Protein AF-A0A1F5PX89-F1 (afdb_monomer_lite)

Radius of gyration: 24.29 Å; chains: 1; bounding box: 59×67×64 Å

pLDDT: mean 77.95, std 12.96, range [28.14, 94.19]

Organism: NCBI:txid1817841

Foldseek 3Di:
DVVVVVVVVVVVVVLVVVLVLLVLLLVLVVQVVVLLVPFFFAAAPDPCLVVLCVSLVVSLVSLCVVQVVLVVVVVVLVVLVVVLVVLVVVCVVVDPVVSCVVCVVVNVVSVVVNVVSCVDLSNLSSQLSVLLSVLQSVLSVLSNVLNNQCVVQVPDPQSNLVSDDPVCSVLCHPFPWDWDGGSRAIETEHEQVSVCVRPVFQFQKAADQPHRYIYGHNPPVVRVLRVQLNSLVSSCNSRDDPLPDPQALVVLLVLLVVLVVCVVVVHDPVVSVVSLVVSLVSLLCNQQSLLSLVLSVVRSDDDDDDGCPGSLNSLVSSLVSLVVCAPVDPSNNVSSVVSNVSSPPVVLVVLLVVLQVLCVVQPVVCNSSLSSSSVSAGSSRVVSSVVSSVVVSVVSVVVD

Sequence (400 aa):
MIEKLSRRDNRTETREFLFERLEAKIAILRKLWSVAQVLSAPEAGESSELTEKLFLAKIFSEARDKFPLAEREFGEYEQIKKSLASLQKKMDKIGFEKGNDKYGEQFDALIARREDLLEDDDFRFLLSIREGITTLLKKRDEIRTVLANIEENDKDPKSLWPVLPEPYREQLKGKPIELLPNRFSISIVLEGKEYEELFHDSSLGRHIHDSVWSFVKKDASPIEQTRAHEDFHSFAEGFSIGSANLFSPEKIREAIQSIITIKSQGAPLAIVNIFLTRLKHRIIGFKDYGYDEFLAELASLPYRKIPADTFATNVHEAQQILEEFKGKDPDIDPIIDEGLKYLDVEEFRNRIQNIYKRVEVFGPKRIPDLIFAFSLIPPSRLRHIERLVERWAEQDKKVE

Structure (mmCIF, N/CA/C/O backbone):
data_AF-A0A1F5PX89-F1
#
_entry.id   AF-A0A1F5PX89-F1
#
loop_
_atom_site.group_PDB
_atom_site.id
_atom_site.type_symbol
_atom_site.label_atom_id
_atom_site.label_alt_id
_atom_site.label_comp_id
_atom_site.label_asym_id
_atom_site.label_entity_id
_atom_site.label_seq_id
_atom_site.pdbx_PDB_ins_code
_atom_site.Cartn_x
_atom_site.Cartn_y
_atom_site.Cartn_z
_atom_site.occupancy
_atom_site.B_iso_or_equiv
_atom_site.auth_seq_id
_atom_site.auth_comp_id
_atom_site.auth_asym_id
_atom_site.auth_atom_id
_atom_site.pdbx_PDB_model_num
ATOM 1 N N . MET A 1 1 ? 11.836 -37.772 -24.036 1.00 38.94 1 MET A N 1
ATOM 2 C CA . MET A 1 1 ? 10.509 -37.867 -23.373 1.00 38.94 1 MET A CA 1
ATOM 3 C C . MET A 1 1 ? 10.640 -37.836 -21.848 1.00 38.94 1 MET A C 1
ATOM 5 O O . MET A 1 1 ? 9.894 -37.101 -21.219 1.00 38.94 1 MET A O 1
ATOM 9 N N . ILE A 1 2 ? 11.648 -38.508 -21.276 1.00 32.78 2 ILE A N 1
ATOM 10 C CA . ILE A 1 2 ? 11.965 -38.513 -19.833 1.00 32.78 2 ILE A CA 1
ATOM 11 C C . ILE A 1 2 ? 12.403 -37.122 -19.304 1.00 32.78 2 ILE A C 1
ATOM 13 O O . ILE A 1 2 ? 11.894 -36.676 -18.284 1.00 32.78 2 ILE A O 1
ATOM 17 N N . GLU A 1 3 ? 13.193 -36.341 -20.054 1.00 28.14 3 GLU A N 1
ATOM 18 C CA . GLU A 1 3 ? 13.541 -34.946 -19.678 1.00 28.14 3 GLU A CA 1
ATOM 19 C C . GLU A 1 3 ? 12.360 -33.955 -19.689 1.00 28.14 3 GLU A C 1
ATOM 21 O O . GLU A 1 3 ? 12.395 -32.924 -19.018 1.00 28.14 3 GLU A O 1
ATOM 26 N N . LYS A 1 4 ? 11.297 -34.233 -20.458 1.00 30.20 4 LYS A N 1
ATOM 27 C CA . LYS A 1 4 ? 10.083 -33.392 -20.468 1.00 30.20 4 LYS A CA 1
ATOM 28 C C . LYS A 1 4 ? 9.159 -33.702 -19.286 1.00 30.20 4 LYS A C 1
ATOM 30 O O . LYS A 1 4 ? 8.383 -32.825 -18.915 1.00 30.20 4 LYS A O 1
ATOM 35 N N . LEU A 1 5 ? 9.249 -34.907 -18.719 1.00 29.56 5 LEU A N 1
ATOM 36 C CA . LEU A 1 5 ? 8.524 -35.303 -17.511 1.00 29.56 5 LEU A CA 1
ATOM 37 C C . LEU A 1 5 ? 9.224 -34.752 -16.260 1.00 29.56 5 LEU A C 1
ATOM 39 O O . LEU A 1 5 ? 8.580 -34.033 -15.509 1.00 29.56 5 LEU A O 1
ATOM 43 N N . SER A 1 6 ? 10.553 -34.878 -16.138 1.00 31.09 6 SER A N 1
ATOM 44 C CA . SER A 1 6 ? 11.281 -34.337 -14.969 1.00 31.09 6 SER A CA 1
ATOM 45 C C . SER A 1 6 ? 11.219 -32.802 -14.858 1.00 31.09 6 SER A C 1
ATOM 47 O O . SER A 1 6 ? 11.165 -32.248 -13.765 1.00 31.09 6 SER A O 1
ATOM 49 N N . ARG A 1 7 ? 11.162 -32.080 -15.991 1.00 35.44 7 ARG A N 1
ATOM 50 C CA . ARG A 1 7 ? 10.936 -30.619 -16.002 1.00 35.44 7 ARG A CA 1
ATOM 51 C C . ARG A 1 7 ? 9.488 -30.226 -15.706 1.00 35.44 7 ARG A C 1
ATOM 53 O O . ARG A 1 7 ? 9.253 -29.077 -15.336 1.00 35.44 7 ARG A O 1
ATOM 60 N N . ARG A 1 8 ? 8.517 -31.117 -15.933 1.00 37.06 8 ARG A N 1
ATOM 61 C CA . ARG A 1 8 ? 7.114 -30.894 -15.556 1.00 37.06 8 ARG A CA 1
ATOM 62 C C . ARG A 1 8 ? 6.936 -31.115 -14.062 1.00 37.06 8 ARG A C 1
ATOM 64 O O . ARG A 1 8 ? 6.354 -30.239 -13.438 1.00 37.06 8 ARG A O 1
ATOM 71 N N . ASP A 1 9 ? 7.517 -32.176 -13.513 1.00 44.47 9 ASP A N 1
ATOM 72 C CA . ASP A 1 9 ? 7.444 -32.490 -12.083 1.00 44.47 9 ASP A CA 1
ATOM 73 C C . ASP A 1 9 ? 8.134 -31.402 -11.249 1.00 44.47 9 ASP A C 1
ATOM 75 O O . ASP A 1 9 ? 7.469 -30.780 -10.428 1.00 44.47 9 ASP A O 1
ATOM 79 N N . ASN A 1 10 ? 9.355 -30.977 -11.608 1.00 45.38 10 ASN A N 1
ATOM 80 C CA . ASN A 1 10 ? 10.012 -29.843 -10.935 1.00 45.38 10 ASN A CA 1
ATOM 81 C C . ASN A 1 10 ? 9.214 -28.529 -11.033 1.00 45.38 10 ASN A C 1
ATOM 83 O O . ASN A 1 10 ? 9.237 -27.720 -10.110 1.00 45.38 10 ASN A O 1
ATOM 87 N N . ARG A 1 11 ? 8.512 -28.263 -12.147 1.00 51.75 11 ARG A N 1
ATOM 88 C CA . ARG A 1 11 ? 7.699 -27.038 -12.307 1.00 51.75 11 ARG A CA 1
ATOM 89 C C . ARG A 1 11 ? 6.386 -27.102 -11.534 1.00 51.75 11 ARG A C 1
ATOM 91 O O . ARG A 1 11 ? 5.897 -26.049 -11.130 1.00 51.75 11 ARG A O 1
ATOM 98 N N . THR A 1 12 ? 5.803 -28.286 -11.386 1.00 57.88 12 THR A N 1
ATOM 99 C CA . THR A 1 12 ? 4.599 -28.508 -10.582 1.00 57.88 12 THR A CA 1
ATOM 100 C C . THR A 1 12 ? 4.949 -28.419 -9.102 1.00 57.88 12 THR A C 1
ATOM 102 O O . THR A 1 12 ? 4.339 -27.607 -8.419 1.00 57.88 12 THR A O 1
ATOM 105 N N . GLU A 1 13 ? 6.013 -29.088 -8.655 1.00 49.66 13 GLU A N 1
ATOM 106 C CA . GLU A 1 13 ? 6.532 -29.000 -7.281 1.00 49.66 13 GLU A CA 1
ATOM 107 C C . GLU A 1 13 ? 6.919 -27.561 -6.908 1.00 49.66 13 GLU A C 1
ATOM 109 O O . GLU A 1 13 ? 6.524 -27.061 -5.859 1.00 49.66 13 GLU A O 1
ATOM 114 N N . THR A 1 14 ? 7.590 -26.826 -7.807 1.00 66.31 14 THR A N 1
ATOM 115 C CA . THR A 1 14 ? 7.907 -25.401 -7.579 1.00 66.31 14 THR A CA 1
ATOM 116 C C . THR A 1 14 ? 6.638 -24.547 -7.469 1.00 66.31 14 THR A C 1
ATOM 118 O O . THR A 1 14 ? 6.592 -23.599 -6.693 1.00 66.31 14 THR A O 1
ATOM 121 N N . ARG A 1 15 ? 5.582 -24.849 -8.238 1.00 69.19 15 ARG A N 1
ATOM 122 C CA . ARG A 1 15 ? 4.315 -24.098 -8.176 1.00 69.19 15 ARG A CA 1
ATOM 123 C C . ARG A 1 15 ? 3.508 -24.422 -6.928 1.00 69.19 15 ARG A C 1
ATOM 125 O O . ARG A 1 15 ? 2.944 -23.504 -6.345 1.00 69.19 15 ARG A O 1
ATOM 132 N N . GLU A 1 16 ? 3.433 -25.690 -6.544 1.00 74.25 16 GLU A N 1
ATOM 133 C CA . GLU A 1 16 ? 2.753 -26.117 -5.321 1.00 74.25 16 GLU A CA 1
ATOM 134 C C . GLU A 1 16 ? 3.432 -25.517 -4.098 1.00 74.25 16 GLU A C 1
ATOM 136 O O . GLU A 1 16 ? 2.747 -24.903 -3.285 1.00 74.25 16 GLU A O 1
ATOM 141 N N . PHE A 1 17 ? 4.765 -25.542 -4.055 1.00 77.38 17 PHE A N 1
ATOM 142 C CA . PHE A 1 17 ? 5.542 -24.869 -3.021 1.00 77.38 17 PHE A CA 1
ATOM 143 C C . PHE A 1 17 ? 5.244 -23.362 -2.948 1.00 77.38 17 PHE A C 1
ATOM 145 O O . PHE A 1 17 ? 5.020 -22.828 -1.865 1.00 77.38 17 PHE A O 1
ATOM 152 N N . LEU A 1 18 ? 5.177 -22.664 -4.090 1.00 76.81 18 LEU A N 1
ATOM 153 C CA . LEU A 1 18 ? 4.832 -21.234 -4.122 1.00 76.81 18 LEU A CA 1
ATOM 154 C C . LEU A 1 18 ? 3.409 -20.956 -3.610 1.00 76.81 18 LEU A C 1
ATOM 156 O O . LEU A 1 18 ? 3.195 -19.962 -2.916 1.00 76.81 18 LEU A O 1
ATOM 160 N N . PHE A 1 19 ? 2.435 -21.815 -3.925 1.00 83.12 19 PHE A N 1
ATOM 161 C CA . PHE A 1 19 ? 1.073 -21.666 -3.406 1.00 83.12 19 PHE A CA 1
ATOM 162 C C . PHE A 1 19 ? 0.985 -21.985 -1.913 1.00 83.12 19 PHE A C 1
ATOM 164 O O . PHE A 1 19 ? 0.342 -21.235 -1.191 1.00 83.12 19 PHE A O 1
ATOM 171 N N . GLU A 1 20 ? 1.675 -23.015 -1.425 1.00 85.31 20 GLU A N 1
ATOM 172 C CA . GLU A 1 20 ? 1.747 -23.320 0.011 1.00 85.31 20 GLU A CA 1
ATOM 173 C C . GLU A 1 20 ? 2.377 -22.170 0.803 1.00 85.31 20 GLU A C 1
ATOM 175 O O . GLU A 1 20 ? 1.885 -21.794 1.871 1.00 85.31 20 GLU A O 1
ATOM 180 N N . ARG A 1 21 ? 3.434 -21.557 0.256 1.00 84.62 21 ARG A N 1
ATOM 181 C CA . ARG A 1 21 ? 4.064 -20.356 0.821 1.00 84.62 21 ARG A CA 1
ATOM 182 C C . ARG A 1 21 ? 3.088 -19.187 0.875 1.00 84.62 21 ARG A C 1
ATOM 184 O O . ARG A 1 21 ? 2.948 -18.557 1.921 1.00 84.62 21 ARG A O 1
ATOM 191 N N . LEU A 1 22 ? 2.362 -18.930 -0.210 1.00 84.38 22 LEU A N 1
ATOM 192 C CA . LEU A 1 22 ? 1.334 -17.892 -0.255 1.00 84.38 22 LEU A CA 1
ATOM 193 C C . LEU A 1 22 ? 0.203 -18.151 0.757 1.00 84.38 22 LEU A C 1
ATOM 195 O O . LEU A 1 22 ? -0.194 -17.244 1.483 1.00 84.38 22 LEU A O 1
ATOM 199 N N . GLU A 1 23 ? -0.281 -19.388 0.864 1.00 87.31 23 GLU A N 1
ATOM 200 C CA . GLU A 1 23 ? -1.299 -19.789 1.843 1.00 87.31 23 GLU A CA 1
ATOM 201 C C . GLU A 1 23 ? -0.796 -19.619 3.286 1.00 87.31 23 GLU A C 1
ATOM 203 O O . GLU A 1 23 ? -1.550 -19.197 4.169 1.00 87.31 23 GLU A O 1
ATOM 208 N N . ALA A 1 24 ? 0.493 -19.867 3.537 1.00 87.50 24 ALA A N 1
ATOM 209 C CA . ALA A 1 24 ? 1.119 -19.589 4.824 1.00 87.50 24 ALA A CA 1
ATOM 210 C C . ALA A 1 24 ? 1.123 -18.087 5.160 1.00 87.50 24 ALA A C 1
ATOM 212 O O . ALA A 1 24 ? 0.793 -17.743 6.301 1.00 87.50 24 ALA A O 1
ATOM 213 N N . LYS A 1 25 ? 1.429 -17.215 4.186 1.00 88.12 25 LYS A N 1
ATOM 214 C CA . LYS A 1 25 ? 1.358 -15.746 4.329 1.00 88.12 25 LYS A CA 1
ATOM 215 C C . LYS A 1 25 ? -0.071 -15.280 4.604 1.00 88.12 25 LYS A C 1
ATOM 217 O O . LYS A 1 25 ? -0.301 -14.558 5.574 1.00 88.12 25 LYS A O 1
ATOM 222 N N . ILE A 1 26 ? -1.043 -15.775 3.834 1.00 86.00 26 ILE A N 1
ATOM 223 C CA . ILE A 1 26 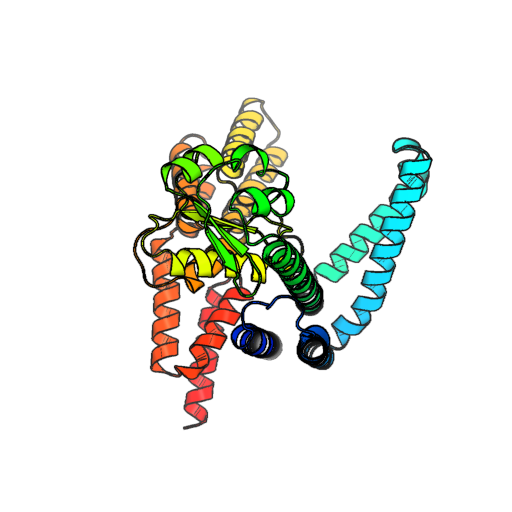? -2.477 -15.503 4.031 1.00 86.00 26 ILE A CA 1
ATOM 224 C C . ILE A 1 26 ? -2.922 -15.897 5.441 1.00 86.00 26 ILE A C 1
ATOM 226 O O . ILE A 1 26 ? -3.611 -15.130 6.108 1.00 86.00 26 ILE A O 1
ATOM 230 N N . ALA A 1 27 ? -2.502 -17.061 5.943 1.00 87.25 27 ALA A N 1
ATOM 231 C CA . ALA A 1 27 ? -2.865 -17.503 7.288 1.00 87.25 27 ALA A CA 1
ATOM 232 C C . ALA A 1 27 ? -2.313 -16.585 8.396 1.00 87.25 27 ALA A C 1
ATOM 234 O O . ALA A 1 27 ? -2.971 -16.410 9.423 1.00 87.25 27 ALA A O 1
ATOM 235 N N . ILE A 1 28 ? -1.123 -16.005 8.208 1.00 88.44 28 ILE A N 1
ATOM 236 C CA . ILE A 1 28 ? -0.542 -15.028 9.144 1.00 88.44 28 ILE A CA 1
ATOM 237 C C . ILE A 1 28 ? -1.309 -13.709 9.076 1.00 88.44 28 ILE A C 1
ATOM 239 O O . ILE A 1 28 ? -1.707 -13.198 10.122 1.00 88.44 28 ILE A O 1
ATOM 243 N N . LEU A 1 29 ? -1.587 -13.203 7.871 1.00 82.94 29 LEU A N 1
ATOM 244 C CA . LEU A 1 29 ? -2.387 -11.989 7.689 1.00 82.94 29 LEU A CA 1
ATOM 245 C C . LEU A 1 29 ? -3.796 -12.143 8.262 1.00 82.94 29 LEU A C 1
ATOM 247 O O . LEU A 1 29 ? -4.271 -11.245 8.946 1.00 82.94 29 LEU A O 1
ATOM 251 N N . ARG A 1 30 ? -4.429 -13.309 8.095 1.00 82.56 30 ARG A N 1
ATOM 252 C CA . ARG A 1 30 ? -5.728 -13.611 8.709 1.00 82.56 30 ARG A CA 1
ATOM 253 C C . ARG A 1 30 ? -5.686 -13.487 10.219 1.00 82.56 30 ARG A C 1
ATOM 255 O O . ARG A 1 30 ? -6.596 -12.902 10.802 1.00 82.56 30 ARG A O 1
ATOM 262 N N . LYS A 1 31 ? -4.650 -14.031 10.858 1.00 84.75 31 LYS A N 1
ATOM 263 C CA . LYS A 1 31 ? -4.474 -13.899 12.306 1.00 84.75 31 LYS A CA 1
ATOM 264 C C . LYS A 1 31 ? -4.288 -12.435 12.679 1.00 84.75 31 LYS A C 1
ATOM 266 O O . LYS A 1 31 ? -5.054 -11.946 13.498 1.00 84.75 31 LYS A O 1
ATOM 271 N N . LEU A 1 32 ? -3.358 -11.738 12.027 1.00 82.94 32 LEU A N 1
ATOM 272 C CA . LEU A 1 32 ? -3.083 -10.317 12.256 1.00 82.94 32 LEU A CA 1
ATOM 273 C C . LEU A 1 32 ? -4.332 -9.445 12.129 1.00 82.94 32 LEU A C 1
ATOM 275 O O . LEU A 1 32 ? -4.611 -8.625 12.996 1.00 82.94 32 LEU A O 1
ATOM 279 N N . TRP A 1 33 ? -5.120 -9.674 11.089 1.00 77.31 33 TRP A N 1
ATOM 280 C CA . TRP A 1 33 ? -6.369 -8.969 10.863 1.00 77.31 33 TRP A CA 1
ATOM 281 C C . TRP A 1 33 ? -7.441 -9.323 11.889 1.00 77.31 33 TRP A C 1
ATOM 283 O O . TRP A 1 33 ? -8.093 -8.432 12.413 1.00 77.31 33 TRP A O 1
ATOM 293 N N . SER A 1 34 ? -7.597 -10.604 12.235 1.00 78.12 34 SER A N 1
ATOM 294 C CA . SER A 1 34 ? -8.550 -11.027 13.274 1.00 78.12 34 SER A CA 1
ATOM 295 C C . SER A 1 34 ? -8.232 -10.364 14.614 1.00 78.12 34 SER A C 1
ATOM 297 O O . SER A 1 34 ? -9.139 -9.983 15.346 1.00 78.12 34 SER A O 1
ATOM 299 N N . VAL A 1 35 ? -6.940 -10.193 14.910 1.00 78.25 35 VAL A N 1
ATOM 300 C CA . VAL A 1 35 ? -6.461 -9.429 16.061 1.00 78.25 35 VAL A CA 1
ATOM 301 C C . VAL A 1 35 ? -6.827 -7.957 15.929 1.00 78.25 35 VAL A C 1
ATOM 303 O O . VAL A 1 35 ? -7.439 -7.410 16.835 1.00 78.25 35 VAL A O 1
ATOM 306 N N . ALA A 1 36 ? -6.502 -7.331 14.799 1.00 75.62 36 ALA A N 1
ATOM 307 C CA . ALA A 1 36 ? -6.788 -5.922 14.556 1.00 75.62 36 ALA A CA 1
ATOM 308 C C . ALA A 1 36 ? -8.293 -5.595 14.616 1.00 75.62 36 ALA A C 1
ATOM 310 O O . ALA A 1 36 ? -8.672 -4.553 15.139 1.00 75.62 36 ALA A O 1
ATOM 311 N N . GLN A 1 37 ? -9.162 -6.482 14.123 1.00 71.38 37 GLN A N 1
ATOM 312 C CA . GLN A 1 37 ? -10.611 -6.268 14.082 1.00 71.38 37 GLN A CA 1
ATOM 313 C C . GLN A 1 37 ? -11.273 -6.243 15.459 1.00 71.38 37 GLN A C 1
ATOM 315 O O . GLN A 1 37 ? -12.267 -5.536 15.629 1.00 71.38 37 GLN A O 1
ATOM 320 N N . VAL A 1 38 ? -10.754 -7.014 16.420 1.00 75.56 38 VAL A N 1
ATOM 321 C CA . VAL A 1 38 ? -11.287 -7.030 17.791 1.00 75.56 38 VAL A CA 1
ATOM 322 C C . VAL A 1 38 ? -10.750 -5.882 18.643 1.00 75.56 38 VAL A C 1
ATOM 324 O O . VAL A 1 38 ? -11.235 -5.686 19.754 1.00 75.56 38 VAL A O 1
ATOM 327 N N . LEU A 1 39 ? -9.776 -5.114 18.140 1.00 74.94 39 LEU A N 1
ATOM 328 C CA . LEU A 1 39 ? -9.326 -3.904 18.813 1.00 74.94 39 LEU A CA 1
ATOM 329 C C . LEU A 1 39 ? -10.401 -2.822 18.685 1.00 74.94 39 LEU A C 1
ATOM 331 O O . LEU A 1 39 ? -10.831 -2.461 17.584 1.00 74.94 39 LEU A O 1
ATOM 335 N N . SER A 1 40 ? -10.810 -2.285 19.829 1.00 76.94 40 SER A N 1
ATOM 336 C CA . SER A 1 40 ? -11.514 -1.014 19.909 1.00 76.94 40 SER A CA 1
ATOM 337 C C . SER A 1 40 ? -10.558 0.148 19.612 1.00 76.94 40 SER A C 1
ATOM 339 O O . SER A 1 40 ? -9.322 0.005 19.600 1.00 76.94 40 SER A O 1
ATOM 341 N N . ALA A 1 41 ? -11.148 1.320 19.362 1.00 77.94 41 ALA A N 1
ATOM 342 C CA . ALA A 1 41 ? -10.408 2.570 19.450 1.00 77.94 41 ALA A CA 1
ATOM 343 C C . ALA A 1 41 ? -9.722 2.647 20.831 1.00 77.94 41 ALA A C 1
ATOM 345 O O . ALA A 1 41 ? -10.333 2.227 21.817 1.00 77.94 41 ALA A O 1
ATOM 346 N N . PRO A 1 42 ? -8.459 3.099 20.914 1.00 79.69 42 PRO A N 1
ATOM 347 C CA . PRO A 1 42 ? -7.800 3.283 22.201 1.00 79.69 42 PRO A CA 1
ATOM 348 C C . PRO A 1 42 ? -8.591 4.245 23.095 1.00 79.69 42 PRO A C 1
ATOM 350 O O . PRO A 1 42 ? -9.122 5.236 22.603 1.00 79.69 42 PRO A O 1
ATOM 353 N N . GLU A 1 43 ? -8.635 3.971 24.396 1.00 76.50 43 GLU A N 1
ATOM 354 C CA . GLU A 1 43 ? -9.180 4.883 25.407 1.00 76.50 43 GLU A CA 1
ATOM 355 C C . GLU A 1 43 ? -8.038 5.654 26.090 1.00 76.50 43 GLU A C 1
ATOM 357 O O . GLU A 1 43 ? -6.882 5.207 26.099 1.00 76.50 43 GLU A O 1
ATOM 362 N N . ALA A 1 44 ? -8.333 6.829 26.649 1.00 70.00 44 ALA A N 1
ATOM 363 C CA . ALA A 1 44 ? -7.339 7.604 27.380 1.00 70.00 44 ALA A CA 1
ATOM 364 C C . ALA A 1 44 ? -6.873 6.842 28.635 1.00 70.00 44 ALA A C 1
ATOM 366 O O . ALA A 1 44 ? -7.669 6.333 29.417 1.00 70.00 44 ALA A O 1
ATOM 367 N N . GLY A 1 45 ? -5.555 6.751 28.838 1.00 58.06 45 GLY A N 1
ATOM 368 C CA . GLY A 1 45 ? -4.974 6.201 30.069 1.00 58.06 45 GLY A CA 1
ATOM 369 C C . GLY A 1 45 ? -5.089 4.680 30.287 1.00 58.06 45 GLY A C 1
ATOM 370 O O . GLY A 1 45 ? -4.584 4.197 31.302 1.00 58.06 45 GLY A O 1
ATOM 371 N N . GLU A 1 46 ? -5.683 3.898 29.376 1.00 59.75 46 GLU A N 1
ATOM 372 C CA . GLU A 1 46 ? -5.751 2.432 29.513 1.00 59.75 46 GLU A CA 1
ATOM 373 C C . GLU A 1 46 ? -4.418 1.722 29.191 1.00 59.75 46 GLU A C 1
ATOM 375 O O . GLU A 1 46 ? -3.812 1.918 28.135 1.00 59.75 46 GLU A O 1
ATOM 380 N N . SER A 1 47 ? -4.003 0.792 30.066 1.00 52.72 47 SER A N 1
ATOM 381 C CA . SER A 1 47 ? -2.786 -0.030 29.924 1.00 52.72 47 SER A CA 1
ATOM 382 C C . SER A 1 47 ? -2.987 -1.327 29.120 1.00 52.72 47 SER A C 1
ATOM 384 O O . SER A 1 47 ? -2.332 -2.345 29.370 1.00 52.72 47 SER A O 1
ATOM 386 N N . SER A 1 48 ? -3.853 -1.313 28.099 1.00 61.03 48 SER A N 1
ATOM 387 C CA . SER A 1 48 ? -4.015 -2.455 27.176 1.00 61.03 48 SER A CA 1
ATOM 388 C C . SER A 1 48 ? -2.743 -2.778 26.369 1.00 61.03 48 SER A C 1
ATOM 390 O O . SER A 1 48 ? -2.645 -3.836 25.744 1.00 61.03 48 SER A O 1
ATOM 392 N N . GLU A 1 49 ? -1.732 -1.909 26.460 1.00 65.19 49 GLU A N 1
ATOM 393 C CA . GLU A 1 49 ? -0.410 -1.998 25.848 1.00 65.19 49 GLU A CA 1
ATOM 394 C C . GLU A 1 49 ? 0.255 -3.374 26.021 1.00 65.19 49 GLU A C 1
ATOM 396 O O . GLU A 1 49 ? 0.782 -3.922 25.055 1.00 65.19 49 GLU A O 1
ATOM 401 N N . LEU A 1 50 ? 0.207 -3.982 27.216 1.00 66.38 50 LEU A N 1
ATOM 402 C CA . LEU A 1 50 ? 0.858 -5.279 27.442 1.00 66.38 50 LEU A CA 1
ATOM 403 C C . LEU A 1 50 ? 0.139 -6.415 26.698 1.00 66.38 50 LEU A C 1
ATOM 405 O O . LEU A 1 50 ? 0.792 -7.252 26.076 1.00 66.38 50 LEU A O 1
ATOM 409 N N . THR A 1 51 ? -1.193 -6.438 26.730 1.00 69.88 51 THR A N 1
ATOM 410 C CA . THR A 1 51 ? -2.000 -7.469 26.061 1.00 69.88 51 THR A CA 1
ATOM 411 C C . THR A 1 51 ? -1.894 -7.347 24.542 1.00 69.88 51 THR A C 1
ATOM 413 O O . THR A 1 51 ? -1.677 -8.350 23.862 1.00 69.88 51 THR A O 1
ATOM 416 N N . GLU A 1 52 ? -1.960 -6.126 24.006 1.00 74.69 52 GLU A N 1
ATOM 417 C CA . GLU A 1 52 ? -1.784 -5.848 22.576 1.00 74.69 52 GLU A CA 1
ATOM 418 C C . GLU A 1 52 ? -0.381 -6.227 22.096 1.00 74.69 52 GLU A C 1
ATOM 420 O O . GLU A 1 52 ? -0.238 -6.937 21.095 1.00 74.69 52 GLU A O 1
ATOM 425 N N . LYS A 1 53 ? 0.660 -5.838 22.847 1.00 75.19 53 LYS A N 1
ATOM 426 C CA . LYS A 1 53 ? 2.050 -6.208 22.548 1.00 75.19 53 LYS A CA 1
ATOM 427 C C . LYS A 1 53 ? 2.250 -7.713 22.570 1.00 75.19 53 LYS A C 1
ATOM 429 O O . LYS A 1 53 ? 2.857 -8.243 21.645 1.00 75.19 53 LYS A O 1
ATOM 434 N N . LEU A 1 54 ? 1.740 -8.416 23.583 1.00 75.75 54 LEU A N 1
ATOM 435 C CA . LEU A 1 54 ? 1.862 -9.874 23.674 1.00 75.75 54 LEU A CA 1
ATOM 436 C C . LEU A 1 54 ? 1.156 -10.576 22.511 1.00 75.75 54 LEU A C 1
ATOM 438 O O . LEU A 1 54 ? 1.688 -11.535 21.949 1.00 75.75 54 LEU A O 1
ATOM 442 N N . PHE A 1 55 ? -0.022 -10.093 22.126 1.00 75.50 55 PHE A N 1
ATOM 443 C CA . PHE A 1 55 ? -0.813 -10.716 21.075 1.00 75.50 55 PHE A CA 1
ATOM 444 C C . PHE A 1 55 ? -0.207 -10.482 19.685 1.00 75.50 55 PHE A C 1
ATOM 446 O O . PHE A 1 55 ? -0.060 -11.434 18.916 1.00 75.50 55 PHE A O 1
ATOM 453 N N . LEU A 1 56 ? 0.260 -9.266 19.391 1.00 76.38 56 LEU A N 1
ATOM 454 C CA . LEU A 1 56 ? 0.969 -8.969 18.144 1.00 76.38 56 LEU A CA 1
ATOM 455 C C . LEU A 1 56 ? 2.361 -9.630 18.097 1.00 76.38 56 LEU A C 1
ATOM 457 O O . LEU A 1 56 ? 2.747 -10.179 17.063 1.00 76.38 56 LEU A O 1
ATOM 461 N N . ALA A 1 57 ? 3.089 -9.688 19.219 1.00 77.69 57 ALA A N 1
ATOM 462 C CA . ALA A 1 57 ? 4.369 -10.397 19.304 1.00 77.69 57 ALA A CA 1
ATOM 463 C C . ALA A 1 57 ? 4.217 -11.900 19.029 1.00 77.69 57 ALA A C 1
ATOM 465 O O . ALA A 1 57 ? 5.072 -12.492 18.365 1.00 77.69 57 ALA A O 1
ATOM 466 N N . LYS A 1 58 ? 3.115 -12.511 19.484 1.00 84.19 58 LYS A N 1
ATOM 467 C CA . LYS A 1 58 ? 2.795 -13.910 19.183 1.00 84.19 58 LYS A CA 1
ATOM 468 C C . LYS A 1 58 ? 2.625 -14.141 17.682 1.00 84.19 58 LYS A C 1
ATOM 470 O O . LYS A 1 58 ? 3.181 -15.101 17.161 1.00 84.19 58 LYS A O 1
ATOM 475 N N . ILE A 1 59 ? 1.924 -13.255 16.974 1.00 84.56 59 ILE A N 1
ATOM 476 C CA . ILE A 1 59 ? 1.734 -13.366 15.516 1.00 84.56 59 ILE A CA 1
ATOM 477 C C . ILE A 1 59 ? 3.073 -13.287 14.788 1.00 84.56 59 ILE A C 1
ATOM 479 O O . ILE A 1 59 ? 3.334 -14.093 13.896 1.00 84.56 59 ILE A O 1
ATOM 483 N N . PHE A 1 60 ? 3.943 -12.359 15.192 1.00 83.75 60 PHE A N 1
ATOM 484 C CA . PHE A 1 60 ? 5.273 -12.263 14.599 1.00 83.75 60 PHE A CA 1
ATOM 485 C C . PHE A 1 60 ? 6.132 -13.498 14.908 1.00 83.75 60 PHE A C 1
ATOM 487 O O . PHE A 1 60 ? 6.857 -13.967 14.037 1.00 83.75 60 PHE A O 1
ATOM 494 N N . SER A 1 61 ? 6.037 -14.068 16.114 1.00 84.19 61 SER A N 1
ATOM 495 C CA . SER A 1 61 ? 6.707 -15.336 16.445 1.00 84.19 61 SER A CA 1
ATOM 496 C C . SER A 1 61 ? 6.232 -16.478 15.544 1.00 84.19 61 SER A C 1
ATOM 498 O O . SER A 1 61 ? 7.049 -17.180 14.960 1.00 84.19 61 SER A O 1
ATOM 500 N N . GLU A 1 62 ? 4.919 -16.626 15.366 1.00 86.38 62 GLU A N 1
ATOM 501 C CA . GLU A 1 62 ? 4.351 -17.658 14.492 1.00 86.38 62 GLU A CA 1
ATOM 502 C C . GLU A 1 62 ? 4.734 -17.454 13.019 1.00 86.38 62 GLU A C 1
ATOM 504 O O . GLU A 1 62 ? 4.907 -18.425 12.280 1.00 86.38 62 GLU A O 1
ATOM 509 N N . ALA A 1 63 ? 4.871 -16.201 12.576 1.00 85.81 63 ALA A N 1
ATOM 510 C CA . ALA A 1 63 ? 5.371 -15.892 11.244 1.00 85.81 63 ALA A CA 1
ATOM 511 C C . ALA A 1 63 ? 6.823 -16.362 11.083 1.00 85.81 63 ALA A C 1
ATOM 513 O O . ALA A 1 63 ? 7.142 -17.046 10.111 1.00 85.81 63 ALA A O 1
ATOM 514 N N . ARG A 1 64 ? 7.682 -16.076 12.066 1.00 85.31 64 ARG A N 1
ATOM 515 C CA . ARG A 1 64 ? 9.089 -16.502 12.066 1.00 85.31 64 ARG A CA 1
ATOM 516 C C . ARG A 1 64 ? 9.250 -18.017 12.016 1.00 85.31 64 ARG A C 1
ATOM 518 O O . ARG A 1 64 ? 10.049 -18.511 11.223 1.00 85.31 64 ARG A O 1
ATOM 525 N N . ASP A 1 65 ? 8.436 -18.754 12.767 1.00 86.50 65 ASP A N 1
ATOM 526 C CA . ASP A 1 65 ? 8.460 -20.223 12.761 1.00 86.50 65 ASP A CA 1
ATOM 527 C C . ASP A 1 65 ? 8.134 -20.810 11.376 1.00 86.50 65 ASP A C 1
ATOM 529 O O . ASP A 1 65 ? 8.670 -21.851 10.989 1.00 86.50 65 ASP A O 1
ATOM 533 N N . LYS A 1 66 ? 7.282 -20.133 10.593 1.00 85.94 66 LYS A N 1
ATOM 534 C CA . LYS A 1 66 ? 6.942 -20.544 9.221 1.00 85.94 66 LYS A CA 1
ATOM 535 C C . LYS A 1 66 ? 7.993 -20.152 8.179 1.00 85.94 66 LYS A C 1
ATOM 537 O O . LYS A 1 66 ? 8.061 -20.780 7.120 1.00 85.94 66 LYS A O 1
ATOM 542 N N . PHE A 1 67 ? 8.821 -19.153 8.471 1.00 86.06 67 PHE A N 1
ATOM 543 C CA . PHE A 1 67 ? 9.798 -18.578 7.544 1.00 86.06 67 PHE A CA 1
ATOM 544 C C . PHE A 1 67 ? 11.210 -18.505 8.174 1.00 86.06 67 PHE A C 1
ATOM 546 O O . PHE A 1 67 ? 11.793 -17.429 8.297 1.00 86.06 67 PHE A O 1
ATOM 553 N N . PRO A 1 68 ? 11.815 -19.648 8.556 1.00 80.31 68 PRO A N 1
ATOM 554 C CA . PRO A 1 68 ? 13.044 -19.669 9.356 1.00 80.31 68 PRO A CA 1
ATOM 555 C C . PRO A 1 68 ? 14.307 -19.211 8.610 1.00 80.31 68 PRO A C 1
ATOM 557 O O . PRO A 1 68 ? 15.305 -18.894 9.254 1.00 80.31 68 PRO A O 1
ATOM 560 N N . LEU A 1 69 ? 14.306 -19.215 7.271 1.00 78.19 69 LEU A N 1
ATOM 561 C CA . LEU A 1 69 ? 15.418 -18.681 6.472 1.00 78.19 69 LEU A CA 1
ATOM 562 C C . LEU A 1 69 ? 15.415 -17.149 6.501 1.00 78.19 69 LEU A C 1
ATOM 564 O O . LEU A 1 69 ? 16.423 -16.560 6.882 1.00 78.19 69 LEU A O 1
ATOM 568 N N . ALA A 1 70 ? 14.249 -16.547 6.263 1.00 79.75 70 ALA A N 1
ATOM 569 C CA . ALA A 1 70 ? 14.028 -15.113 6.397 1.00 79.75 70 ALA A CA 1
ATOM 570 C C . ALA A 1 70 ? 14.353 -14.587 7.813 1.00 79.75 70 ALA A C 1
ATOM 572 O O . ALA A 1 70 ? 14.863 -13.480 7.965 1.00 79.75 70 ALA A O 1
ATOM 573 N N . GLU A 1 71 ? 14.147 -15.387 8.871 1.00 78.19 71 GLU A N 1
ATOM 574 C CA . GLU A 1 71 ? 14.551 -14.977 10.227 1.00 78.19 71 GLU A CA 1
ATOM 575 C C . GLU A 1 71 ? 16.067 -14.797 10.384 1.00 78.19 71 GLU A C 1
ATOM 577 O O . GLU A 1 71 ? 16.529 -13.881 11.066 1.00 78.19 71 GLU A O 1
ATOM 582 N N . ARG A 1 72 ? 16.871 -15.647 9.737 1.00 77.94 72 ARG A N 1
ATOM 583 C CA . ARG A 1 72 ? 18.338 -15.524 9.798 1.00 77.94 72 ARG A CA 1
ATOM 584 C C . ARG A 1 72 ? 18.812 -14.249 9.109 1.00 77.94 72 ARG A C 1
ATOM 586 O O . ARG A 1 72 ? 19.772 -13.629 9.562 1.00 77.94 72 ARG A O 1
ATOM 593 N N . GLU A 1 73 ? 18.109 -13.852 8.057 1.00 85.19 73 GLU A N 1
ATOM 594 C CA . GLU A 1 73 ? 18.397 -12.664 7.257 1.00 85.19 73 GLU A CA 1
ATOM 595 C C . GLU A 1 73 ? 18.065 -11.359 7.997 1.00 85.19 73 GLU A C 1
ATOM 597 O O . GLU A 1 73 ? 18.701 -10.337 7.744 1.00 85.19 73 GLU A O 1
ATOM 602 N N . PHE A 1 74 ? 17.174 -11.371 8.999 1.00 83.88 74 PHE A N 1
ATOM 603 C CA . PHE A 1 74 ? 16.895 -10.171 9.804 1.00 83.88 74 PHE A CA 1
ATOM 604 C C . PHE A 1 74 ? 18.107 -9.662 10.574 1.00 83.88 74 PHE A C 1
ATOM 606 O O . PHE A 1 74 ? 18.299 -8.449 10.678 1.00 83.88 74 PHE A O 1
ATOM 613 N N . GLY A 1 75 ? 18.907 -10.567 11.144 1.00 83.94 75 GLY A N 1
ATOM 614 C CA . GLY A 1 75 ? 20.110 -10.183 11.882 1.00 83.94 75 GLY A CA 1
ATOM 615 C C . GLY A 1 75 ? 21.096 -9.442 10.981 1.00 83.94 75 GLY A C 1
ATOM 616 O O . GLY A 1 75 ? 21.623 -8.394 11.361 1.00 83.94 75 GLY A O 1
ATOM 617 N N . GLU A 1 76 ? 21.273 -9.953 9.762 1.00 89.31 76 GLU A N 1
ATOM 618 C CA . GLU A 1 76 ? 22.085 -9.322 8.726 1.00 89.31 76 GLU A CA 1
ATOM 619 C C . GLU A 1 76 ? 21.495 -7.967 8.307 1.00 89.31 76 GLU A C 1
ATOM 621 O O . GLU A 1 76 ? 22.195 -6.953 8.335 1.00 89.31 76 GLU A O 1
ATOM 626 N N . TYR A 1 77 ? 20.195 -7.907 8.016 1.00 89.38 77 TYR A N 1
ATOM 627 C CA . TYR A 1 77 ? 19.508 -6.681 7.608 1.00 89.38 77 TYR A CA 1
ATOM 628 C C . TYR A 1 77 ? 19.604 -5.557 8.655 1.00 89.38 77 TYR A C 1
ATOM 630 O O . TYR A 1 77 ? 19.913 -4.409 8.324 1.00 89.38 77 TYR A O 1
ATOM 638 N N . GLU A 1 78 ? 19.415 -5.868 9.940 1.00 87.12 78 GLU A N 1
ATOM 639 C CA . GLU A 1 78 ? 19.569 -4.904 11.039 1.00 87.12 78 GLU A CA 1
ATOM 640 C C . GLU A 1 78 ? 21.011 -4.405 11.181 1.00 87.12 78 GLU A C 1
ATOM 642 O O . GLU A 1 78 ? 21.255 -3.220 11.441 1.00 87.12 78 GLU A O 1
ATOM 647 N N . GLN A 1 79 ? 21.987 -5.294 10.998 1.00 91.31 79 GLN A N 1
ATOM 648 C CA . GLN A 1 79 ? 23.398 -4.926 11.012 1.00 91.31 79 GLN A CA 1
ATOM 649 C C . GLN A 1 79 ? 23.745 -4.014 9.831 1.00 91.31 79 GLN A C 1
ATOM 651 O O . GLN A 1 79 ? 24.471 -3.030 10.019 1.00 91.31 79 GLN A O 1
ATOM 656 N N . ILE A 1 80 ? 23.186 -4.281 8.648 1.00 90.94 80 ILE A N 1
ATOM 657 C CA . ILE A 1 80 ? 23.336 -3.434 7.463 1.00 90.94 80 ILE A CA 1
ATOM 658 C C . ILE A 1 80 ? 22.721 -2.053 7.719 1.00 90.94 80 ILE A C 1
ATOM 660 O O . ILE A 1 80 ? 23.421 -1.055 7.543 1.00 90.94 80 ILE A O 1
ATOM 664 N N . LYS A 1 81 ? 21.482 -1.956 8.235 1.00 90.38 81 LYS A N 1
ATOM 665 C CA . LYS A 1 81 ? 20.841 -0.662 8.577 1.00 90.38 81 LYS A CA 1
ATOM 666 C C . LYS A 1 81 ? 21.694 0.169 9.538 1.00 90.38 81 LYS A C 1
ATOM 668 O O . LYS A 1 81 ? 21.924 1.355 9.294 1.00 90.38 81 LYS A O 1
ATOM 673 N N . LYS A 1 82 ? 22.215 -0.445 10.607 1.00 92.69 82 LYS A N 1
ATOM 674 C CA . LYS A 1 82 ? 23.101 0.234 11.575 1.00 92.69 82 LYS A CA 1
ATOM 675 C C . LYS A 1 82 ? 24.414 0.688 10.938 1.00 92.69 82 LYS A C 1
ATOM 677 O O . LYS A 1 82 ? 24.885 1.790 11.222 1.00 92.69 82 LYS A O 1
ATOM 682 N N . SER A 1 83 ? 24.994 -0.146 10.079 1.00 93.38 83 SER A N 1
ATOM 683 C CA . SER A 1 83 ? 26.242 0.158 9.371 1.00 93.38 83 SER A CA 1
ATOM 684 C C . SER A 1 83 ? 26.063 1.321 8.398 1.00 93.38 83 SER A C 1
ATOM 686 O O . SER A 1 83 ? 26.855 2.260 8.441 1.00 93.38 83 SER A O 1
ATOM 688 N N . LEU A 1 84 ? 24.985 1.316 7.611 1.00 89.50 84 LEU A N 1
ATOM 689 C CA . LEU A 1 84 ? 24.621 2.403 6.700 1.00 89.50 84 LEU A CA 1
ATOM 690 C C . LEU A 1 84 ? 24.419 3.725 7.449 1.00 89.50 84 LEU A C 1
ATOM 692 O O . LEU A 1 84 ? 25.038 4.723 7.093 1.00 89.50 84 LEU A O 1
ATOM 696 N N . ALA A 1 85 ? 23.644 3.733 8.540 1.00 90.69 85 ALA A N 1
ATOM 697 C CA . ALA A 1 85 ? 23.441 4.938 9.351 1.00 90.69 85 ALA A CA 1
ATOM 698 C C . ALA A 1 85 ? 24.757 5.468 9.957 1.00 90.69 85 ALA A C 1
ATOM 700 O O . ALA A 1 85 ? 24.994 6.677 10.016 1.00 90.69 85 ALA A O 1
ATOM 701 N N . SER A 1 86 ? 25.644 4.565 10.391 1.00 93.62 86 SER A N 1
ATOM 702 C CA . SER A 1 86 ? 26.971 4.929 10.897 1.00 93.62 86 SER A CA 1
ATOM 703 C C . SER A 1 86 ? 27.861 5.532 9.806 1.00 93.62 86 SER A C 1
ATOM 705 O O . SER A 1 86 ? 28.548 6.523 10.063 1.00 93.62 86 SER A O 1
ATOM 707 N N . LEU A 1 87 ? 27.857 4.954 8.602 1.00 88.81 87 LEU A N 1
ATOM 708 C CA . LEU A 1 87 ? 28.628 5.447 7.460 1.00 88.81 87 LEU A CA 1
ATOM 709 C C . LEU A 1 87 ? 28.106 6.795 6.971 1.00 88.81 87 LEU A C 1
ATOM 711 O O . LEU A 1 87 ? 28.916 7.707 6.834 1.00 88.81 87 LEU A O 1
ATOM 715 N N . GLN A 1 88 ? 26.787 6.964 6.842 1.00 86.38 88 GLN A N 1
ATOM 716 C CA . GLN A 1 88 ? 26.172 8.243 6.477 1.00 86.38 88 GLN A CA 1
ATOM 717 C C . GLN A 1 88 ? 26.632 9.353 7.428 1.00 86.38 88 GLN A C 1
ATOM 719 O O . GLN A 1 88 ? 27.203 10.351 7.000 1.00 86.38 88 GLN A O 1
ATOM 724 N N . LYS A 1 89 ? 26.545 9.119 8.744 1.00 91.81 89 LYS A N 1
ATOM 725 C CA . LYS A 1 89 ? 27.010 10.081 9.754 1.00 91.81 89 LYS A CA 1
ATOM 726 C C . LYS A 1 89 ? 28.508 10.400 9.640 1.00 91.81 89 LYS A C 1
ATOM 728 O O . LYS A 1 89 ? 28.930 11.515 9.953 1.00 91.81 89 LYS A O 1
ATOM 733 N N . LYS A 1 90 ? 29.342 9.432 9.237 1.00 90.75 90 LYS A N 1
ATOM 734 C CA . LYS A 1 90 ? 30.779 9.658 8.993 1.00 90.75 90 LYS A CA 1
ATOM 735 C C . LYS A 1 90 ? 31.014 10.479 7.727 1.00 90.75 90 LYS A C 1
ATOM 737 O O . LYS A 1 90 ? 31.897 11.333 7.761 1.00 90.75 90 LYS A O 1
ATOM 742 N N . MET A 1 91 ? 30.257 10.225 6.660 1.00 81.81 91 MET A N 1
ATOM 743 C CA . MET A 1 91 ? 30.308 10.973 5.400 1.00 81.81 91 MET A CA 1
ATOM 744 C C . MET A 1 91 ? 29.876 12.426 5.620 1.00 81.81 91 MET A C 1
ATOM 746 O O . MET A 1 91 ? 30.639 13.336 5.301 1.00 81.81 91 MET A O 1
ATOM 750 N N . ASP A 1 92 ? 28.744 12.645 6.294 1.00 83.94 92 ASP A N 1
ATOM 751 C CA . ASP A 1 92 ? 28.216 13.980 6.611 1.00 83.94 92 ASP A CA 1
ATOM 752 C C . ASP A 1 92 ? 29.228 14.822 7.405 1.00 83.94 92 ASP A C 1
ATOM 754 O O . ASP A 1 92 ? 29.390 16.017 7.165 1.00 83.94 92 ASP A O 1
ATOM 758 N N . LYS A 1 93 ? 29.977 14.193 8.323 1.00 91.81 93 LYS A N 1
ATOM 759 C CA . LYS A 1 93 ? 30.981 14.874 9.156 1.00 91.81 93 LYS A CA 1
ATOM 760 C C . LYS A 1 93 ? 32.186 15.396 8.366 1.00 91.81 93 LYS A C 1
ATOM 762 O O . LYS A 1 93 ? 32.815 16.357 8.807 1.00 91.81 93 LYS A O 1
ATOM 767 N N . ILE A 1 94 ? 32.557 14.749 7.262 1.00 88.19 94 ILE A N 1
ATOM 768 C CA . ILE A 1 94 ? 33.749 15.117 6.475 1.00 88.19 94 ILE A CA 1
ATOM 769 C C . ILE A 1 94 ? 33.413 15.789 5.137 1.00 88.19 94 ILE A C 1
ATOM 771 O O . ILE A 1 94 ? 34.331 16.175 4.412 1.00 88.19 94 ILE A O 1
ATOM 775 N N . GLY A 1 95 ? 32.121 15.990 4.860 1.00 74.56 95 GLY A N 1
ATOM 776 C CA . GLY A 1 95 ? 31.597 16.564 3.623 1.00 74.56 95 GLY A CA 1
ATOM 777 C C . GLY A 1 95 ? 31.377 15.507 2.540 1.00 74.56 95 GLY A C 1
ATOM 778 O O . GLY A 1 95 ? 32.115 14.529 2.470 1.00 74.56 95 GLY A O 1
ATOM 779 N N . PHE A 1 96 ? 30.368 15.720 1.690 1.00 70.62 96 PHE A N 1
ATOM 780 C CA . PHE A 1 96 ? 29.871 14.731 0.725 1.00 70.62 96 PHE A CA 1
ATOM 781 C C . PHE A 1 96 ? 30.961 14.154 -0.191 1.00 70.62 96 PHE A C 1
ATOM 783 O O . PHE A 1 96 ? 31.127 12.942 -0.218 1.00 70.62 96 PHE A O 1
ATOM 790 N N . GLU A 1 97 ? 31.757 14.990 -0.868 1.00 72.06 97 GLU A N 1
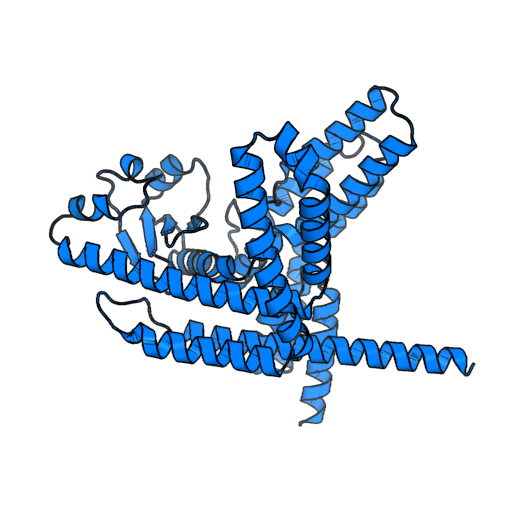ATOM 791 C CA . GLU A 1 97 ? 32.801 14.526 -1.804 1.00 72.06 97 GLU A CA 1
ATOM 792 C C . GLU A 1 97 ? 33.878 13.681 -1.103 1.00 72.06 97 GLU A C 1
ATOM 794 O O . GLU A 1 97 ? 34.106 12.531 -1.462 1.00 72.06 97 GLU A O 1
ATOM 799 N N . LYS A 1 98 ? 34.465 14.194 -0.012 1.00 76.00 98 LYS A N 1
ATOM 800 C CA . LYS A 1 98 ? 35.477 13.462 0.778 1.00 76.00 98 LYS A CA 1
ATOM 801 C C . LYS A 1 98 ? 34.904 12.236 1.493 1.00 76.00 98 LYS A C 1
ATOM 803 O O . LYS A 1 98 ? 35.629 11.286 1.784 1.00 76.00 98 LYS A O 1
ATOM 808 N N . GLY A 1 99 ? 33.620 12.286 1.837 1.00 70.50 99 GLY A N 1
ATOM 809 C CA . GLY A 1 99 ? 32.849 11.180 2.387 1.00 70.50 99 GLY A CA 1
ATOM 810 C C . GLY A 1 99 ? 32.690 10.061 1.372 1.00 70.50 99 GLY A C 1
ATOM 811 O O . GLY A 1 99 ? 32.968 8.909 1.699 1.00 70.50 99 GLY A O 1
ATOM 812 N N . ASN A 1 100 ? 32.308 10.415 0.148 1.00 73.75 100 ASN A N 1
ATOM 813 C CA . ASN A 1 100 ? 32.117 9.489 -0.955 1.00 73.75 100 ASN A CA 1
ATOM 814 C C . ASN A 1 100 ? 33.436 8.836 -1.381 1.00 73.75 100 ASN A C 1
ATOM 816 O O . ASN A 1 100 ? 33.504 7.615 -1.462 1.00 73.75 100 ASN A O 1
ATOM 820 N N . ASP A 1 101 ? 34.516 9.609 -1.508 1.00 80.44 101 ASP A N 1
ATOM 821 C CA . ASP A 1 101 ? 35.844 9.071 -1.844 1.00 80.44 101 ASP A CA 1
ATOM 822 C C . ASP A 1 101 ? 36.354 8.050 -0.814 1.00 80.44 101 ASP A C 1
ATOM 824 O O . ASP A 1 101 ? 37.125 7.148 -1.135 1.00 80.44 101 ASP A O 1
ATOM 828 N N . LYS A 1 102 ? 35.952 8.201 0.454 1.00 85.06 102 LYS A N 1
ATOM 829 C CA . LYS A 1 102 ? 36.455 7.378 1.559 1.00 85.06 102 LYS A CA 1
ATOM 830 C C . LYS A 1 102 ? 35.555 6.196 1.914 1.00 85.06 102 LYS A C 1
ATOM 832 O O . LYS A 1 102 ? 36.059 5.184 2.399 1.00 85.06 102 LYS A O 1
ATOM 837 N N . TYR A 1 103 ? 34.242 6.343 1.761 1.00 86.88 103 TYR A N 1
ATOM 838 C CA . TYR A 1 103 ? 33.256 5.370 2.237 1.00 86.88 103 TYR A CA 1
ATOM 839 C C . TYR A 1 103 ? 32.233 4.956 1.174 1.00 86.88 103 TYR A C 1
ATOM 841 O O . TYR A 1 103 ? 31.447 4.057 1.459 1.00 86.88 103 TYR A O 1
ATOM 849 N N . GLY A 1 104 ? 32.241 5.565 -0.018 1.00 78.62 104 GLY A N 1
ATOM 850 C CA . GLY A 1 104 ? 31.249 5.346 -1.075 1.00 78.62 104 GLY A CA 1
ATOM 851 C C . GLY A 1 104 ? 31.135 3.883 -1.487 1.00 78.62 104 GLY A C 1
ATOM 852 O O . GLY A 1 104 ? 30.061 3.313 -1.374 1.00 78.62 104 GLY A O 1
ATOM 853 N N . GLU A 1 105 ? 32.248 3.216 -1.811 1.00 85.38 105 GLU A N 1
ATOM 854 C CA . GLU A 1 105 ? 32.221 1.791 -2.193 1.00 85.38 105 GLU A CA 1
ATOM 855 C C . GLU A 1 105 ? 31.649 0.885 -1.090 1.00 85.38 105 GLU A C 1
ATOM 857 O O . GLU A 1 105 ? 30.887 -0.042 -1.362 1.00 85.38 105 GLU A O 1
ATOM 862 N N . GLN A 1 106 ? 31.987 1.155 0.177 1.00 90.12 106 GLN A N 1
ATOM 863 C CA . GLN A 1 106 ? 31.445 0.398 1.308 1.00 90.12 106 GLN A CA 1
ATOM 864 C C . GLN A 1 106 ? 29.949 0.676 1.496 1.00 90.12 106 GLN A C 1
ATOM 866 O O . GLN A 1 106 ? 29.190 -0.229 1.847 1.00 90.12 106 GLN A O 1
ATOM 871 N N . PHE A 1 107 ? 29.536 1.927 1.301 1.00 82.69 107 PHE A N 1
ATOM 872 C CA . PHE A 1 107 ? 28.146 2.345 1.381 1.00 82.69 107 PHE A CA 1
ATOM 873 C C . PHE A 1 107 ? 27.319 1.671 0.279 1.00 82.69 107 PHE A C 1
ATOM 875 O O . PHE A 1 107 ? 26.332 1.009 0.593 1.00 82.69 107 PHE A O 1
ATOM 882 N N . ASP A 1 108 ? 27.782 1.726 -0.969 1.00 78.94 108 ASP A N 1
ATOM 883 C CA . ASP A 1 108 ? 27.134 1.117 -2.133 1.00 78.94 108 ASP A CA 1
ATOM 884 C C . ASP A 1 108 ? 27.048 -0.408 -2.007 1.00 78.94 108 ASP A C 1
ATOM 886 O O . ASP A 1 108 ? 25.993 -0.988 -2.256 1.00 78.94 108 ASP A O 1
ATOM 890 N N . ALA A 1 109 ? 28.110 -1.072 -1.535 1.00 84.19 109 ALA A N 1
ATOM 891 C CA . ALA A 1 109 ? 28.091 -2.517 -1.302 1.00 84.19 109 ALA A CA 1
ATOM 892 C C . ALA A 1 109 ? 27.052 -2.928 -0.243 1.00 84.19 109 ALA A C 1
ATOM 894 O O . ALA A 1 109 ? 26.385 -3.953 -0.384 1.00 84.19 109 ALA A O 1
ATOM 895 N N . LEU A 1 110 ? 26.889 -2.128 0.816 1.00 87.25 110 LEU A N 1
ATOM 896 C CA . LEU A 1 110 ? 25.864 -2.363 1.835 1.00 87.25 110 LEU A CA 1
ATOM 897 C C . LEU A 1 110 ? 24.451 -2.082 1.310 1.00 87.25 110 LEU A C 1
ATOM 899 O O . LEU A 1 110 ? 23.521 -2.781 1.709 1.00 87.25 110 LEU A O 1
ATOM 903 N N . ILE A 1 111 ? 24.279 -1.092 0.428 1.00 79.62 111 ILE A N 1
ATOM 904 C CA . ILE A 1 111 ? 23.002 -0.836 -0.253 1.00 79.62 111 ILE A CA 1
ATOM 905 C C . ILE A 1 111 ? 22.644 -2.010 -1.166 1.00 79.62 111 ILE A C 1
ATOM 907 O O . ILE A 1 111 ? 21.554 -2.553 -1.009 1.00 79.62 111 ILE A O 1
ATOM 911 N N . ALA A 1 112 ? 23.563 -2.459 -2.023 1.00 76.06 112 ALA A N 1
ATOM 912 C CA . ALA A 1 112 ? 23.346 -3.602 -2.909 1.00 76.06 112 ALA A CA 1
ATOM 913 C C . ALA A 1 112 ? 23.002 -4.868 -2.112 1.00 76.06 112 ALA A C 1
ATOM 915 O O . ALA A 1 112 ? 22.013 -5.536 -2.391 1.00 76.06 112 ALA A O 1
ATOM 916 N N . ARG A 1 113 ? 23.739 -5.145 -1.028 1.00 85.50 113 ARG A N 1
ATOM 917 C CA . ARG A 1 113 ? 23.442 -6.300 -0.172 1.00 85.50 113 ARG A CA 1
ATOM 918 C C . ARG A 1 113 ? 22.078 -6.194 0.513 1.00 85.50 113 ARG A C 1
ATOM 920 O O . ARG A 1 113 ? 21.401 -7.201 0.693 1.00 85.50 113 ARG A O 1
ATOM 927 N N . ARG A 1 114 ? 21.669 -4.988 0.918 1.00 85.25 114 ARG A N 1
ATOM 928 C CA . ARG A 1 114 ? 20.323 -4.744 1.456 1.00 85.25 114 ARG A CA 1
ATOM 929 C C . ARG A 1 114 ? 19.256 -5.007 0.395 1.00 85.25 114 ARG A C 1
ATOM 931 O O . ARG A 1 114 ? 18.218 -5.562 0.732 1.00 85.25 114 ARG A O 1
ATOM 938 N N . GLU A 1 115 ? 19.492 -4.580 -0.842 1.00 79.88 115 GLU A N 1
ATOM 939 C CA . GLU A 1 115 ? 18.582 -4.798 -1.968 1.00 79.88 115 GLU A CA 1
ATOM 940 C C . GLU A 1 115 ? 18.444 -6.288 -2.288 1.00 79.88 115 GLU A C 1
ATOM 942 O O . GLU A 1 115 ? 17.313 -6.754 -2.357 1.00 79.88 115 GLU A O 1
ATOM 947 N N . ASP A 1 116 ? 19.544 -7.048 -2.318 1.00 79.31 116 ASP A N 1
ATOM 948 C CA . ASP A 1 116 ? 19.521 -8.509 -2.493 1.00 79.31 116 ASP A CA 1
ATOM 949 C C . ASP A 1 116 ? 18.623 -9.205 -1.456 1.00 79.31 116 ASP A C 1
ATOM 951 O O . ASP A 1 116 ? 17.850 -10.098 -1.792 1.00 79.31 116 ASP A O 1
ATOM 955 N N . LEU A 1 117 ? 18.706 -8.797 -0.181 1.00 80.50 117 LEU A N 1
ATOM 956 C CA . LEU A 1 117 ? 17.839 -9.346 0.869 1.00 80.50 117 LEU A CA 1
ATOM 957 C C . LEU A 1 117 ? 16.366 -8.996 0.616 1.00 80.50 117 LEU A C 1
ATOM 959 O O . LEU A 1 117 ? 15.487 -9.827 0.814 1.00 80.50 117 LEU A O 1
ATOM 963 N N . LEU A 1 118 ? 16.085 -7.773 0.162 1.00 79.19 118 LEU A N 1
ATOM 964 C CA . LEU A 1 118 ? 14.729 -7.307 -0.139 1.00 79.19 118 LEU A CA 1
ATOM 965 C C . LEU A 1 118 ? 14.123 -7.936 -1.408 1.00 79.19 118 LEU A C 1
ATOM 967 O O . LEU A 1 118 ? 12.908 -7.821 -1.603 1.00 79.19 118 LEU A O 1
ATOM 971 N N . GLU A 1 119 ? 14.926 -8.595 -2.250 1.00 75.62 119 GLU A N 1
ATOM 972 C CA . GLU A 1 119 ? 14.436 -9.399 -3.376 1.00 75.62 119 GLU A CA 1
ATOM 973 C C . GLU A 1 119 ? 13.814 -10.734 -2.930 1.00 75.62 119 GLU A C 1
ATOM 975 O O . GLU A 1 119 ? 12.982 -11.286 -3.658 1.00 75.62 119 GLU A O 1
ATOM 980 N N . ASP A 1 120 ? 14.155 -11.242 -1.738 1.00 82.19 120 ASP A N 1
ATOM 981 C CA . ASP A 1 120 ? 13.522 -12.439 -1.183 1.00 82.19 120 ASP A CA 1
ATOM 982 C C . ASP A 1 120 ? 12.093 -12.124 -0.695 1.00 82.19 120 ASP A C 1
ATOM 984 O O . ASP A 1 120 ? 11.855 -11.302 0.192 1.00 82.19 120 ASP A O 1
ATOM 988 N N . ASP A 1 121 ? 11.108 -12.796 -1.297 1.00 81.06 121 ASP A N 1
ATOM 989 C CA . ASP A 1 121 ? 9.681 -12.570 -1.045 1.00 81.06 121 ASP A CA 1
ATOM 990 C C . ASP A 1 121 ? 9.248 -12.975 0.377 1.00 81.06 121 ASP A C 1
ATOM 992 O O . ASP A 1 121 ? 8.313 -12.393 0.939 1.00 81.06 121 ASP A O 1
ATOM 996 N N . ASP A 1 122 ? 9.883 -13.984 0.979 1.00 84.38 122 ASP A N 1
ATOM 997 C CA . ASP A 1 122 ? 9.599 -14.422 2.350 1.00 84.38 122 ASP A CA 1
ATOM 998 C C . ASP A 1 122 ? 10.237 -13.464 3.362 1.00 84.38 122 ASP A C 1
ATOM 1000 O O . ASP A 1 122 ? 9.579 -13.087 4.339 1.00 84.38 122 ASP A O 1
ATOM 1004 N N . PHE A 1 123 ? 11.464 -13.006 3.099 1.00 85.19 123 PHE A N 1
ATOM 1005 C CA . PHE A 1 123 ? 12.125 -11.968 3.886 1.00 85.19 123 PHE A CA 1
ATOM 1006 C C . PHE A 1 123 ? 11.343 -10.663 3.868 1.00 85.19 123 PHE A C 1
ATOM 1008 O O . PHE A 1 123 ? 10.988 -10.138 4.928 1.00 85.19 123 PHE A O 1
ATOM 1015 N N . ARG A 1 124 ? 10.992 -10.171 2.677 1.00 83.19 124 ARG A N 1
ATOM 1016 C CA . ARG A 1 124 ? 10.212 -8.941 2.521 1.00 83.19 124 ARG A CA 1
ATOM 1017 C C . ARG A 1 124 ? 8.854 -9.046 3.208 1.00 83.19 124 ARG A C 1
ATOM 1019 O O . ARG A 1 124 ? 8.426 -8.096 3.859 1.00 83.19 124 ARG A O 1
ATOM 1026 N N . PHE A 1 125 ? 8.191 -10.200 3.115 1.00 85.19 125 PHE A N 1
ATOM 1027 C CA . PHE A 1 125 ? 6.939 -10.438 3.832 1.00 85.19 125 PHE A CA 1
ATOM 1028 C C . PHE A 1 125 ? 7.130 -10.372 5.351 1.00 85.19 125 PHE A C 1
ATOM 1030 O O . PHE A 1 125 ? 6.407 -9.635 6.019 1.00 85.19 125 PHE A O 1
ATOM 1037 N N . LEU A 1 126 ? 8.102 -11.095 5.918 1.00 86.56 126 LEU A N 1
ATOM 1038 C CA . LEU A 1 126 ? 8.334 -11.047 7.362 1.00 86.56 126 LEU A CA 1
ATOM 1039 C C . LEU A 1 126 ? 8.724 -9.649 7.845 1.00 86.56 126 LEU A C 1
ATOM 1041 O O . LEU A 1 126 ? 8.258 -9.216 8.902 1.00 86.56 126 LEU A O 1
ATOM 1045 N N . LEU A 1 127 ? 9.585 -8.958 7.096 1.00 85.19 127 LEU A N 1
ATOM 1046 C CA . LEU A 1 127 ? 9.984 -7.587 7.390 1.00 85.19 127 LEU A CA 1
ATOM 1047 C C . LEU A 1 127 ? 8.752 -6.679 7.419 1.00 85.19 127 LEU A C 1
ATOM 1049 O O . LEU A 1 127 ? 8.614 -5.905 8.361 1.00 85.19 127 LEU A O 1
ATOM 1053 N N . SER A 1 128 ? 7.819 -6.853 6.475 1.00 84.56 128 SER A N 1
ATOM 1054 C CA . SER A 1 128 ? 6.576 -6.071 6.390 1.00 84.56 128 SER A CA 1
ATOM 1055 C C . SER A 1 128 ? 5.678 -6.331 7.593 1.00 84.56 128 SER A C 1
ATOM 1057 O O . SER A 1 128 ? 5.175 -5.393 8.200 1.00 84.56 128 SER A O 1
ATOM 1059 N N . ILE A 1 129 ? 5.547 -7.590 8.025 1.00 86.94 129 ILE A N 1
ATOM 1060 C CA . ILE A 1 129 ? 4.811 -7.924 9.252 1.00 86.94 129 ILE A CA 1
ATOM 1061 C C . ILE A 1 129 ? 5.450 -7.262 10.479 1.00 86.94 129 ILE A C 1
ATOM 1063 O O . ILE A 1 129 ? 4.738 -6.730 11.332 1.00 86.94 129 ILE A O 1
ATOM 1067 N N . ARG A 1 130 ? 6.783 -7.284 10.587 1.00 86.06 130 ARG A N 1
ATOM 1068 C CA . ARG A 1 130 ? 7.506 -6.695 11.723 1.00 86.06 130 ARG A CA 1
ATOM 1069 C C . ARG A 1 130 ? 7.374 -5.175 11.765 1.00 86.06 130 ARG A C 1
ATOM 1071 O O . ARG A 1 130 ? 7.075 -4.625 12.828 1.00 86.06 130 ARG A O 1
ATOM 1078 N N . GLU A 1 131 ? 7.640 -4.511 10.644 1.00 85.00 131 GLU A N 1
ATOM 1079 C CA . GLU A 1 131 ? 7.517 -3.057 10.513 1.00 85.00 131 GLU A CA 1
ATOM 1080 C C . GLU A 1 131 ? 6.054 -2.643 10.720 1.00 85.00 131 GLU A C 1
ATOM 1082 O O . GLU A 1 131 ? 5.792 -1.772 11.548 1.00 85.00 131 GLU A O 1
ATOM 1087 N N . GLY A 1 132 ? 5.104 -3.392 10.156 1.00 84.69 132 GLY A N 1
ATOM 1088 C CA . GLY A 1 132 ? 3.671 -3.174 10.323 1.00 84.69 132 GLY A CA 1
ATOM 1089 C C . GLY A 1 132 ? 3.222 -3.228 11.768 1.00 84.69 132 GLY A C 1
ATOM 1090 O O . GLY A 1 132 ? 2.673 -2.259 12.282 1.00 84.69 132 GLY A O 1
ATOM 1091 N N . ILE A 1 133 ? 3.534 -4.313 12.476 1.00 85.69 133 ILE A N 1
ATOM 1092 C CA . ILE A 1 133 ? 3.219 -4.442 13.906 1.00 85.69 133 ILE A CA 1
ATOM 1093 C C . ILE A 1 133 ? 3.839 -3.299 14.723 1.00 85.69 133 ILE A C 1
ATOM 1095 O O . ILE A 1 133 ? 3.191 -2.767 15.624 1.00 85.69 133 ILE A O 1
ATOM 1099 N N . THR A 1 134 ? 5.077 -2.911 14.409 1.00 85.44 134 THR A N 1
ATOM 1100 C CA . THR A 1 134 ? 5.773 -1.823 15.112 1.00 85.44 134 THR A CA 1
ATOM 1101 C C . THR A 1 134 ? 5.060 -0.486 14.900 1.00 85.44 134 THR A C 1
ATOM 1103 O O . THR A 1 134 ? 4.805 0.232 15.868 1.00 85.44 134 THR A O 1
ATOM 1106 N N . THR A 1 135 ? 4.693 -0.172 13.658 1.00 86.12 135 THR A N 1
ATOM 1107 C CA . THR A 1 135 ? 3.969 1.052 13.300 1.00 86.12 135 THR A CA 1
ATOM 1108 C C . THR A 1 135 ? 2.573 1.079 13.915 1.00 86.12 135 THR A C 1
ATOM 1110 O O . THR A 1 135 ? 2.202 2.089 14.506 1.00 86.12 135 THR A O 1
ATOM 1113 N N . LEU A 1 136 ? 1.824 -0.029 13.872 1.00 85.69 136 LEU A N 1
ATOM 1114 C CA . LEU A 1 136 ? 0.491 -0.117 14.482 1.00 85.69 136 LEU A CA 1
ATOM 1115 C C . LEU A 1 136 ? 0.533 0.150 15.990 1.00 85.69 136 LEU A C 1
ATOM 1117 O O . LEU A 1 136 ? -0.290 0.906 16.503 1.00 85.69 136 LEU A O 1
ATOM 1121 N N . LEU A 1 137 ? 1.501 -0.439 16.700 1.00 85.44 137 LEU A N 1
ATOM 1122 C CA . LEU A 1 137 ? 1.687 -0.202 18.133 1.00 85.44 137 LEU A CA 1
ATOM 1123 C C . LEU A 1 137 ? 2.006 1.269 18.417 1.00 85.44 137 LEU A C 1
ATOM 1125 O O . LEU A 1 137 ? 1.356 1.881 19.261 1.00 85.44 137 LEU A O 1
ATOM 1129 N N . LYS A 1 138 ? 2.942 1.856 17.658 1.00 87.69 138 LYS A N 1
ATOM 1130 C CA . LYS A 1 138 ? 3.301 3.274 17.782 1.00 87.69 138 LYS A CA 1
ATOM 1131 C C . LYS A 1 138 ? 2.091 4.187 17.551 1.00 87.69 138 LYS A C 1
ATOM 1133 O O . LYS A 1 138 ? 1.869 5.096 18.344 1.00 87.69 138 LYS A O 1
ATOM 1138 N N . LYS A 1 139 ? 1.296 3.933 16.505 1.00 88.31 139 LYS A N 1
ATOM 1139 C CA . LYS A 1 139 ? 0.086 4.710 16.197 1.00 88.31 139 LYS A CA 1
ATOM 1140 C C . LYS A 1 139 ? -0.934 4.627 17.328 1.00 88.31 139 LYS A C 1
ATOM 1142 O O . LYS A 1 139 ? -1.484 5.644 17.728 1.00 88.31 139 LYS A O 1
ATOM 1147 N N . ARG A 1 140 ? -1.158 3.441 17.899 1.00 87.69 140 ARG A N 1
ATOM 1148 C CA . ARG A 1 140 ? -2.074 3.290 19.042 1.00 87.69 140 ARG A CA 1
ATOM 1149 C C . ARG A 1 140 ? -1.596 4.061 20.273 1.00 87.69 140 ARG A C 1
ATOM 1151 O O . ARG A 1 140 ? -2.413 4.716 20.914 1.00 87.69 140 ARG A O 1
ATOM 1158 N N . ASP A 1 141 ? -0.299 4.042 20.572 1.00 86.06 141 ASP A N 1
ATOM 1159 C CA . ASP A 1 141 ? 0.280 4.823 21.677 1.00 86.06 141 ASP A CA 1
ATOM 1160 C C . ASP A 1 141 ? 0.151 6.338 21.446 1.00 86.06 141 ASP A C 1
ATOM 1162 O O . ASP A 1 141 ? -0.159 7.100 22.367 1.00 86.06 141 ASP A O 1
ATOM 1166 N N . GLU A 1 142 ? 0.322 6.780 20.202 1.00 87.44 142 GLU A N 1
ATOM 1167 C CA . GLU A 1 142 ? 0.117 8.172 19.809 1.00 87.44 142 GLU A CA 1
ATOM 1168 C C . GLU A 1 142 ? -1.355 8.589 19.951 1.00 87.44 142 GLU A C 1
ATOM 1170 O O . GLU A 1 142 ? -1.628 9.630 20.545 1.00 87.44 142 GLU A O 1
ATOM 1175 N N . ILE A 1 143 ? -2.310 7.751 19.528 1.00 87.62 143 ILE A N 1
ATOM 1176 C CA . ILE A 1 143 ? -3.749 8.003 19.724 1.00 87.62 143 ILE A CA 1
ATOM 1177 C C . ILE A 1 143 ? -4.081 8.141 21.211 1.00 87.62 143 ILE A C 1
ATOM 1179 O O . ILE A 1 143 ? -4.745 9.103 21.588 1.00 87.62 143 ILE A O 1
ATOM 1183 N N . ARG A 1 144 ? -3.588 7.239 22.073 1.00 84.94 144 ARG A N 1
ATOM 1184 C CA . ARG A 1 144 ? -3.789 7.339 23.534 1.00 84.94 144 ARG A CA 1
ATOM 1185 C C . ARG A 1 144 ? -3.272 8.664 24.083 1.00 84.94 144 ARG A C 1
ATOM 1187 O O . ARG A 1 144 ? -3.942 9.296 24.893 1.00 84.94 144 ARG A O 1
ATOM 1194 N N . THR A 1 145 ? -2.093 9.081 23.628 1.00 84.44 145 THR A N 1
ATOM 1195 C CA . THR A 1 145 ? -1.472 10.346 24.041 1.00 84.44 145 THR A CA 1
ATOM 1196 C C . THR A 1 145 ? -2.327 11.537 23.613 1.00 84.44 145 THR A C 1
ATOM 1198 O O . THR A 1 145 ? -2.571 12.443 24.407 1.00 84.44 145 THR A O 1
ATOM 1201 N N . VAL A 1 146 ? -2.823 11.529 22.374 1.00 83.94 146 VAL A N 1
ATOM 1202 C CA . VAL A 1 146 ? -3.720 12.571 21.863 1.00 83.94 146 VAL A CA 1
ATOM 1203 C C . VAL A 1 146 ? -5.027 12.610 22.656 1.00 83.94 146 VAL A C 1
ATOM 1205 O O . VAL A 1 146 ? -5.423 13.687 23.091 1.00 83.94 146 VAL A O 1
ATOM 1208 N N . LEU A 1 147 ? -5.671 11.465 22.891 1.00 82.75 147 LEU A N 1
ATOM 1209 C CA . LEU A 1 147 ? -6.937 11.388 23.628 1.00 82.75 147 LEU A CA 1
ATOM 1210 C C . LEU A 1 147 ? -6.793 11.821 25.092 1.00 82.75 147 LEU A C 1
ATOM 1212 O O . LEU A 1 147 ? -7.627 12.579 25.573 1.00 82.75 147 LEU A O 1
ATOM 1216 N N . ALA A 1 148 ? -5.710 11.434 25.774 1.00 79.94 148 ALA A N 1
ATOM 1217 C CA . ALA A 1 148 ? -5.425 11.900 27.133 1.00 79.94 148 ALA A CA 1
ATOM 1218 C C . ALA A 1 148 ? -5.271 13.429 27.189 1.00 79.94 148 ALA A C 1
ATOM 1220 O O . ALA A 1 148 ? -5.852 14.088 28.050 1.00 79.94 148 ALA A O 1
ATOM 1221 N N . ASN A 1 149 ? -4.561 14.007 26.216 1.00 77.94 149 ASN A N 1
ATOM 1222 C CA . ASN A 1 149 ? -4.444 15.457 26.105 1.00 77.94 149 ASN A CA 1
ATOM 1223 C C . ASN A 1 149 ? -5.791 16.127 25.783 1.00 77.94 149 ASN A C 1
ATOM 1225 O O . ASN A 1 149 ? -5.979 17.281 26.150 1.00 77.94 149 ASN A O 1
ATOM 1229 N N . ILE A 1 150 ? -6.722 15.457 25.095 1.00 74.62 150 ILE A N 1
ATOM 1230 C CA . ILE A 1 150 ? -8.071 15.987 24.837 1.00 74.62 150 ILE A CA 1
ATOM 1231 C C . ILE A 1 150 ? -8.905 15.988 26.122 1.00 74.62 150 ILE A C 1
ATOM 1233 O O . ILE A 1 150 ? -9.464 17.028 26.461 1.00 74.62 150 ILE A O 1
ATOM 1237 N N . GLU A 1 151 ? -8.944 14.878 26.864 1.00 69.25 151 GLU A N 1
ATOM 1238 C CA . GLU A 1 151 ? -9.717 14.760 28.112 1.00 69.25 151 GLU A CA 1
ATOM 1239 C C . GLU A 1 151 ? -9.283 15.774 29.178 1.00 69.25 151 GLU A C 1
ATOM 1241 O O . GLU A 1 151 ? -10.124 16.390 29.838 1.00 69.25 151 GLU A O 1
ATOM 1246 N N . GLU A 1 152 ? -7.977 16.021 29.316 1.00 62.53 152 GLU A N 1
ATOM 1247 C CA . GLU A 1 152 ? -7.456 17.059 30.219 1.00 62.53 152 GLU A CA 1
ATOM 1248 C C . GLU A 1 152 ? -7.953 18.470 29.853 1.00 62.53 152 GLU A C 1
ATOM 1250 O O . GLU A 1 152 ? -8.031 19.361 30.705 1.00 62.53 152 GLU A O 1
ATOM 1255 N N . ASN A 1 153 ? -8.325 18.667 28.590 1.00 59.72 153 ASN A N 1
ATOM 1256 C CA . ASN A 1 153 ? -8.642 19.950 27.985 1.00 59.72 153 ASN A CA 1
ATOM 1257 C C . ASN A 1 153 ? -10.147 20.131 27.677 1.00 59.72 153 ASN A C 1
ATOM 1259 O O . ASN A 1 153 ? -10.536 21.229 27.284 1.00 59.72 153 ASN A O 1
ATOM 1263 N N . ASP A 1 154 ? -11.011 19.134 27.906 1.00 55.62 154 ASP A N 1
ATOM 1264 C CA . ASP A 1 154 ? -12.378 18.945 27.354 1.00 55.62 154 ASP A CA 1
ATOM 1265 C C . ASP A 1 154 ? -13.477 19.967 27.771 1.00 55.62 154 ASP A C 1
ATOM 1267 O O . ASP A 1 154 ? -14.673 19.681 27.792 1.00 55.62 154 ASP A O 1
ATOM 1271 N N . LYS A 1 155 ? -13.108 21.196 28.149 1.00 50.53 155 LYS A N 1
ATOM 1272 C CA . LYS A 1 155 ? -14.040 22.259 28.576 1.00 50.53 155 LYS A CA 1
ATOM 1273 C C . LYS A 1 155 ? -14.246 23.391 27.558 1.00 50.53 155 LYS A C 1
ATOM 1275 O O . LYS A 1 155 ? -15.094 24.246 27.801 1.00 50.53 155 LYS A O 1
ATOM 1280 N N . ASP A 1 156 ? -13.518 23.424 26.438 1.00 56.50 156 ASP A N 1
ATOM 1281 C CA . ASP A 1 156 ? -13.631 24.466 25.396 1.00 56.50 156 ASP A CA 1
ATOM 1282 C C . ASP A 1 156 ? -13.194 23.904 24.027 1.00 56.50 156 ASP A C 1
ATOM 1284 O O . ASP A 1 156 ? -12.082 23.414 23.937 1.00 56.50 156 ASP A O 1
ATOM 1288 N N . PRO A 1 157 ? -13.957 24.011 22.925 1.00 50.78 157 PRO A N 1
ATOM 1289 C CA . PRO A 1 157 ? -13.487 23.626 21.584 1.00 50.78 157 PRO A CA 1
ATOM 1290 C C . PRO A 1 157 ? -12.129 24.235 21.172 1.00 50.78 157 PRO A C 1
ATOM 1292 O O . PRO A 1 157 ? -11.413 23.664 20.349 1.00 50.78 157 PRO A O 1
ATOM 1295 N N . LYS A 1 158 ? -11.727 25.377 21.755 1.00 54.34 158 LYS A N 1
ATOM 1296 C CA . LYS A 1 158 ? -10.390 25.980 21.567 1.00 54.34 158 LYS A CA 1
ATOM 1297 C C . LYS A 1 158 ? -9.254 25.202 22.235 1.00 54.34 158 LYS A C 1
ATOM 1299 O O . LYS A 1 158 ? -8.092 25.449 21.920 1.00 54.34 158 LYS A O 1
ATOM 1304 N N . SER A 1 159 ? -9.560 24.297 23.152 1.00 59.12 159 SER A N 1
ATOM 1305 C CA . SER A 1 159 ? -8.590 23.501 23.900 1.00 59.12 159 SER A CA 1
ATOM 1306 C C . SER A 1 159 ? -8.064 22.297 23.110 1.00 59.12 159 SER A C 1
ATOM 1308 O O . SER A 1 159 ? -6.999 21.782 23.428 1.00 59.12 159 SER A O 1
ATOM 1310 N N . LEU A 1 160 ? -8.749 21.911 22.025 1.00 64.50 160 LEU A N 1
ATOM 1311 C CA . LEU A 1 160 ? -8.286 20.903 21.064 1.00 64.50 160 LEU A CA 1
ATOM 1312 C C . LEU A 1 160 ? -7.118 21.419 20.208 1.00 64.50 160 LEU A C 1
ATOM 1314 O O . LEU A 1 160 ? -6.414 20.651 19.564 1.00 64.50 160 LEU A O 1
ATOM 1318 N N . TRP A 1 161 ? -6.877 22.732 20.210 1.00 65.00 161 TRP A N 1
ATOM 1319 C CA . TRP A 1 161 ? -5.860 23.386 19.394 1.00 65.00 161 TRP A CA 1
ATOM 1320 C C . TRP A 1 161 ? -4.444 22.796 19.486 1.00 65.00 161 TRP A C 1
ATOM 1322 O O . TRP A 1 161 ? -3.842 22.555 18.436 1.00 65.00 161 TRP A O 1
ATOM 1332 N N . PRO A 1 162 ? -3.882 22.549 20.687 1.00 69.50 162 PRO A N 1
ATOM 1333 C CA . PRO A 1 162 ? -2.501 22.095 20.820 1.00 69.50 162 PRO A CA 1
ATOM 1334 C C . PRO A 1 162 ? -2.292 20.665 20.318 1.00 69.50 162 PRO A C 1
ATOM 1336 O O . PRO A 1 162 ? -1.160 20.289 20.029 1.00 69.50 162 PRO A O 1
ATOM 1339 N N . VAL A 1 163 ? -3.364 19.874 20.213 1.00 75.25 163 VAL A N 1
ATOM 1340 C CA . VAL A 1 163 ? -3.287 18.462 19.822 1.00 75.25 163 VAL A CA 1
ATOM 1341 C C . VAL A 1 163 ? -3.521 18.237 18.330 1.00 75.25 163 VAL A C 1
ATOM 1343 O O . VAL A 1 163 ? -3.216 17.159 17.842 1.00 75.25 163 VAL A O 1
ATOM 1346 N N . LEU A 1 164 ? -4.002 19.239 17.586 1.00 80.62 164 LEU A N 1
ATOM 1347 C CA . LEU A 1 164 ? -4.204 19.134 16.136 1.00 80.62 164 LEU A CA 1
ATOM 1348 C C . LEU A 1 164 ? -2.877 19.009 15.363 1.00 80.62 164 LEU A C 1
ATOM 1350 O O . LEU A 1 164 ? -1.850 19.540 15.814 1.00 80.62 164 LEU A O 1
ATOM 1354 N N . PRO A 1 165 ? -2.897 18.369 14.174 1.00 83.12 165 PRO A N 1
ATOM 1355 C CA . PRO A 1 165 ? -1.701 18.138 13.368 1.00 83.12 165 PRO A CA 1
ATOM 1356 C C . PRO A 1 165 ? -1.025 19.453 12.958 1.00 83.12 165 PRO A C 1
ATOM 1358 O O . PRO A 1 165 ? -1.642 20.295 12.306 1.00 83.12 165 PRO A O 1
ATOM 1361 N N . GLU A 1 166 ? 0.263 19.600 13.297 1.00 80.44 166 GLU A N 1
ATOM 1362 C CA . GLU A 1 166 ? 1.084 20.808 13.068 1.00 80.44 166 GLU A CA 1
ATOM 1363 C C . GLU A 1 166 ? 0.940 21.440 11.666 1.00 80.44 166 GLU A C 1
ATOM 1365 O O . GLU A 1 166 ? 0.777 22.658 11.603 1.00 80.44 166 GLU A O 1
ATOM 1370 N N . PRO A 1 167 ? 0.919 20.687 10.539 1.00 79.25 167 PRO A N 1
ATOM 1371 C CA . PRO A 1 167 ? 0.834 21.299 9.207 1.00 79.25 167 PRO A CA 1
ATOM 1372 C C . PRO A 1 167 ? -0.499 22.002 8.922 1.00 79.25 167 PRO A C 1
ATOM 1374 O O . PRO A 1 167 ? -0.562 22.888 8.068 1.00 79.25 167 PRO A O 1
ATOM 1377 N N . TYR A 1 168 ? -1.560 21.586 9.614 1.00 82.00 168 TYR A N 1
ATOM 1378 C CA . TYR A 1 168 ? -2.932 22.036 9.375 1.00 82.00 168 TYR A CA 1
ATOM 1379 C C . TYR A 1 168 ? -3.492 22.838 10.540 1.00 82.00 168 TYR A C 1
ATOM 1381 O O . TYR A 1 168 ? -4.616 23.328 10.453 1.00 82.00 168 TYR A O 1
ATOM 1389 N N . ARG A 1 169 ? -2.729 22.960 11.633 1.00 83.94 169 ARG A N 1
ATOM 1390 C CA . ARG A 1 169 ? -3.192 23.566 12.873 1.00 83.94 169 ARG A CA 1
ATOM 1391 C C . ARG A 1 169 ? -3.748 24.959 12.586 1.00 83.94 169 ARG A C 1
ATOM 1393 O O . ARG A 1 169 ? -4.956 25.121 12.681 1.00 83.94 169 ARG A O 1
ATOM 1400 N N . GLU A 1 170 ? -2.938 25.916 12.118 1.00 81.94 170 GLU A N 1
ATOM 1401 C CA . GLU A 1 170 ? -3.368 27.302 11.802 1.00 81.94 170 GLU A CA 1
ATOM 1402 C C . GLU A 1 170 ? -4.636 27.390 10.927 1.00 81.94 170 GLU A C 1
ATOM 1404 O O . GLU A 1 170 ? -5.513 28.212 11.190 1.00 81.94 170 GLU A O 1
ATOM 1409 N N . GLN A 1 171 ? -4.792 26.503 9.948 1.00 83.31 171 GLN A N 1
ATOM 1410 C CA . GLN A 1 171 ? -5.931 26.459 9.027 1.00 83.31 171 GLN A CA 1
ATOM 1411 C C . GLN A 1 171 ? -7.209 25.890 9.664 1.00 83.31 171 GLN A C 1
ATOM 1413 O O . GLN A 1 171 ? -8.311 26.149 9.173 1.00 83.31 171 GLN A O 1
ATOM 1418 N N . LEU A 1 172 ? -7.080 25.123 10.746 1.00 80.19 172 LEU A N 1
ATOM 1419 C CA . LEU A 1 172 ? -8.185 24.555 11.522 1.00 80.19 172 LEU A CA 1
ATOM 1420 C C . LEU A 1 172 ? -8.639 25.476 12.665 1.00 80.19 172 LEU A C 1
ATOM 1422 O O . LEU A 1 172 ? -9.602 25.170 13.372 1.00 80.19 172 LEU A O 1
ATOM 1426 N N . LYS A 1 173 ? -7.972 26.620 12.865 1.00 78.69 173 LYS A N 1
ATOM 1427 C CA . LYS A 1 173 ? -8.233 27.512 14.001 1.00 78.69 173 LYS A CA 1
ATOM 1428 C C . LYS A 1 173 ? -9.652 28.044 13.989 1.00 78.69 173 LYS A C 1
ATOM 1430 O O . LYS A 1 173 ? -10.055 28.744 13.065 1.00 78.69 173 LYS A O 1
ATOM 1435 N N . GLY A 1 174 ? -10.389 27.774 15.063 1.00 70.38 174 GLY A N 1
ATOM 1436 C CA . GLY A 1 174 ? -11.755 28.269 15.224 1.00 70.38 174 GLY A CA 1
ATOM 1437 C C . GLY A 1 174 ? -12.770 27.639 14.267 1.00 70.38 174 GLY A C 1
ATOM 1438 O O . GLY A 1 174 ? -13.906 28.112 14.234 1.00 70.38 174 GLY A O 1
ATOM 1439 N N . LYS A 1 175 ? -12.393 26.592 13.518 1.00 75.75 175 LYS A N 1
ATOM 1440 C CA . LYS A 1 175 ? -13.332 25.798 12.721 1.00 75.75 175 LYS A CA 1
ATOM 1441 C C . LYS A 1 175 ? -14.114 24.836 13.633 1.00 75.75 175 LYS A C 1
ATOM 1443 O O . LYS A 1 175 ? -13.543 24.335 14.605 1.00 75.75 175 LYS A O 1
ATOM 1448 N N . PRO A 1 176 ? -15.405 24.579 13.357 1.00 68.69 176 PRO A N 1
ATOM 1449 C CA . PRO A 1 176 ? -16.174 23.568 14.072 1.00 68.69 176 PRO A CA 1
ATOM 1450 C C . PRO A 1 176 ? -15.705 22.180 13.629 1.00 68.69 176 PRO A C 1
ATOM 1452 O O . PRO A 1 176 ? -16.114 21.682 12.586 1.00 68.69 176 PRO A O 1
ATOM 1455 N N . ILE A 1 177 ? -14.825 21.570 14.417 1.00 77.56 177 ILE A N 1
ATOM 1456 C CA . ILE A 1 177 ? -14.287 20.240 14.128 1.00 77.56 177 ILE A CA 1
ATOM 1457 C C . ILE A 1 177 ? -14.891 19.198 15.064 1.00 77.56 177 ILE A C 1
ATOM 1459 O O . ILE A 1 177 ? -15.105 19.459 16.248 1.00 77.56 177 ILE A O 1
ATOM 1463 N N . GLU A 1 178 ? -15.129 18.006 14.533 1.00 83.88 178 GLU A N 1
ATOM 1464 C CA . GLU A 1 178 ? -15.464 16.820 15.319 1.00 83.88 178 GLU A CA 1
ATOM 1465 C C . GLU A 1 178 ? -14.308 15.820 15.198 1.00 83.88 178 GLU A C 1
ATOM 1467 O O . GLU A 1 178 ? -13.821 15.551 14.098 1.00 83.88 178 GLU A O 1
ATOM 1472 N N . LEU A 1 179 ? -13.834 15.308 16.337 1.00 85.31 179 LEU A N 1
ATOM 1473 C CA . LEU A 1 179 ? -12.754 14.326 16.403 1.00 85.31 179 LEU A CA 1
ATOM 1474 C C . LEU A 1 179 ? -13.345 12.953 16.691 1.00 85.31 179 LEU A C 1
ATOM 1476 O O . LEU A 1 179 ? -13.967 12.742 17.729 1.00 85.31 179 LEU A O 1
ATOM 1480 N N . LEU A 1 180 ? -13.127 12.016 15.777 1.00 86.19 180 LEU A N 1
ATOM 1481 C CA . LEU A 1 180 ? -13.647 10.663 15.880 1.00 86.19 180 LEU A CA 1
ATOM 1482 C C . LEU A 1 180 ? -12.486 9.664 15.890 1.00 86.19 180 LEU A C 1
ATOM 1484 O O . LEU A 1 180 ? -11.900 9.406 14.833 1.00 86.19 180 LEU A O 1
ATOM 1488 N N . PRO A 1 181 ? -12.127 9.098 17.055 1.00 87.38 181 PRO A N 1
ATOM 1489 C CA . PRO A 1 181 ? -11.083 8.089 17.124 1.00 87.38 181 PRO A CA 1
ATOM 1490 C C . PRO A 1 181 ? -11.518 6.804 16.406 1.00 87.38 181 PRO A C 1
ATOM 1492 O O . PRO A 1 181 ? -12.666 6.358 16.498 1.00 87.38 181 PRO A O 1
ATOM 1495 N N . ASN A 1 182 ? -10.576 6.217 15.678 1.00 86.56 182 ASN A N 1
ATOM 1496 C CA . ASN A 1 182 ? -10.667 4.913 15.032 1.00 86.56 182 ASN A CA 1
ATOM 1497 C C . ASN A 1 182 ? -9.655 3.952 15.681 1.00 86.56 182 ASN A C 1
ATOM 1499 O O . ASN A 1 182 ? -9.081 4.236 16.736 1.00 86.56 182 ASN A O 1
ATOM 1503 N N . ARG A 1 183 ? -9.429 2.783 15.073 1.00 85.81 183 ARG A N 1
ATOM 1504 C CA . ARG A 1 183 ? -8.515 1.771 15.627 1.00 85.81 183 ARG A CA 1
ATOM 1505 C C . ARG A 1 183 ? -7.054 2.187 15.505 1.00 85.81 183 ARG A C 1
ATOM 1507 O O . ARG A 1 183 ? -6.267 1.898 16.412 1.00 85.81 183 ARG A O 1
ATOM 1514 N N . PHE A 1 184 ? -6.710 2.823 14.386 1.00 86.56 184 PHE A N 1
ATOM 1515 C CA . PHE A 1 184 ? -5.345 3.193 14.018 1.00 86.56 184 PHE A CA 1
ATOM 1516 C C . PHE A 1 184 ? -5.222 4.649 13.564 1.00 86.56 184 PHE A C 1
ATOM 1518 O O . PHE A 1 184 ? -4.120 5.088 13.245 1.00 86.56 184 PHE A O 1
ATOM 1525 N N . SER A 1 185 ? -6.310 5.419 13.558 1.00 89.81 185 SER A N 1
ATOM 1526 C CA . SER A 1 185 ? -6.293 6.854 13.269 1.00 89.81 185 SER A CA 1
ATOM 1527 C C . SER A 1 185 ? -7.280 7.648 14.131 1.00 89.81 185 SER A C 1
ATOM 1529 O O . SER A 1 185 ? -8.087 7.082 14.862 1.00 89.81 185 SER A O 1
ATOM 1531 N N . ILE A 1 186 ? -7.230 8.974 14.032 1.00 89.81 186 ILE A N 1
ATOM 1532 C CA . ILE A 1 186 ? -8.220 9.925 14.532 1.00 89.81 186 ILE A CA 1
ATOM 1533 C C . ILE A 1 186 ? -8.718 10.715 13.325 1.00 89.81 186 ILE A C 1
ATOM 1535 O O . ILE A 1 186 ? -7.940 11.392 12.647 1.00 89.81 186 ILE A O 1
ATOM 1539 N N . SER A 1 187 ? -10.015 10.616 13.041 1.00 90.19 187 SER A N 1
ATOM 1540 C CA . SER A 1 187 ? -10.652 11.377 11.970 1.00 90.19 187 SER A CA 1
ATOM 1541 C C . SER A 1 187 ? -11.041 12.771 12.460 1.00 90.19 187 SER A C 1
ATOM 1543 O O . SER A 1 187 ? -11.804 12.898 13.413 1.00 90.19 187 SER A O 1
ATOM 1545 N N . ILE A 1 188 ? -10.562 13.803 11.773 1.00 90.56 188 ILE A N 1
ATOM 1546 C CA . ILE A 1 188 ? -11.033 15.184 11.862 1.00 90.56 188 ILE A CA 1
ATOM 1547 C C . ILE A 1 188 ? -12.145 15.349 10.828 1.00 90.56 188 ILE A C 1
ATOM 1549 O O . ILE A 1 188 ? -11.897 15.296 9.621 1.00 90.56 188 ILE A O 1
ATOM 1553 N N . VAL A 1 189 ? -13.372 15.541 11.296 1.00 88.75 189 VAL A N 1
ATOM 1554 C CA . VAL A 1 189 ? -14.532 15.774 10.435 1.00 88.75 189 VAL A CA 1
ATOM 1555 C C . VAL A 1 189 ? -14.701 17.276 10.205 1.00 88.75 189 VAL A C 1
ATOM 1557 O O . VAL A 1 189 ? -14.785 18.044 11.165 1.00 88.75 189 VAL A O 1
ATOM 1560 N N . LEU A 1 190 ? -14.746 17.679 8.933 1.00 87.44 190 LEU A N 1
ATOM 1561 C CA . LEU A 1 190 ? -14.855 19.074 8.480 1.00 87.44 190 LEU A CA 1
ATOM 1562 C C . LEU A 1 190 ? -16.107 19.277 7.625 1.00 87.44 190 LEU A C 1
ATOM 1564 O O . LEU A 1 190 ? -16.473 18.375 6.869 1.00 87.44 190 LEU A O 1
ATOM 1568 N N . GLU A 1 191 ? -16.740 20.454 7.668 1.00 86.44 191 GLU A N 1
ATOM 1569 C CA . GLU A 1 191 ? -17.787 20.769 6.688 1.00 86.44 191 GLU A CA 1
ATOM 1570 C C . GLU A 1 191 ? -17.190 20.817 5.277 1.00 86.44 191 GLU A C 1
ATOM 1572 O O . GLU A 1 191 ? -16.010 21.124 5.075 1.00 86.44 191 GLU A O 1
ATOM 1577 N N . GLY A 1 192 ? -18.021 20.549 4.268 1.00 82.44 192 GLY A N 1
ATOM 1578 C CA . GLY A 1 192 ? -17.536 20.349 2.907 1.00 82.44 192 GLY A CA 1
ATOM 1579 C C . GLY A 1 192 ? -16.715 21.502 2.331 1.00 82.44 192 GLY A C 1
ATOM 1580 O O . GLY A 1 192 ? -15.698 21.264 1.686 1.00 82.44 192 GLY A O 1
ATOM 1581 N N . LYS A 1 193 ? -17.105 22.745 2.628 1.00 83.44 193 LYS A N 1
ATOM 1582 C CA . LYS A 1 193 ? -16.365 23.942 2.199 1.00 83.44 193 LYS A CA 1
ATOM 1583 C C . LYS A 1 193 ? -15.007 24.064 2.879 1.00 83.44 193 LYS A C 1
ATOM 1585 O O . LYS A 1 193 ? -14.030 24.415 2.235 1.00 83.44 193 LYS A O 1
ATOM 1590 N N . GLU A 1 194 ? -14.937 23.769 4.172 1.00 84.88 194 GLU A N 1
ATOM 1591 C CA . GLU A 1 194 ? -13.701 23.901 4.947 1.00 84.88 194 GLU A CA 1
ATOM 1592 C C . GLU A 1 194 ? -12.672 22.848 4.550 1.00 84.88 194 GLU A C 1
ATOM 1594 O O . GLU A 1 194 ? -11.475 23.127 4.606 1.00 84.88 194 GLU A O 1
ATOM 1599 N N . TYR A 1 195 ? -13.150 21.662 4.168 1.00 85.94 195 TYR A N 1
ATOM 1600 C CA . TYR A 1 195 ? -12.341 20.590 3.606 1.00 85.94 195 TYR A CA 1
ATOM 1601 C C . TYR A 1 195 ? -11.777 20.982 2.232 1.00 85.94 195 TYR A C 1
ATOM 1603 O O . TYR A 1 195 ? -10.567 20.919 2.019 1.00 85.94 195 TYR A O 1
ATOM 1611 N N . GLU A 1 196 ? -12.636 21.451 1.320 1.00 82.88 196 GLU A N 1
ATOM 1612 C CA . GLU A 1 196 ? -12.237 21.896 -0.026 1.00 82.88 196 GLU A CA 1
ATOM 1613 C C . GLU A 1 196 ? -11.255 23.079 0.024 1.00 82.88 196 GLU A C 1
ATOM 1615 O O . GLU A 1 196 ? -10.305 23.140 -0.754 1.00 82.88 196 GLU A O 1
ATOM 1620 N N . GLU A 1 197 ? -11.432 24.004 0.970 1.00 84.06 197 GLU A N 1
ATOM 1621 C CA . GLU A 1 197 ? -10.485 25.097 1.219 1.00 84.06 197 GLU A CA 1
ATOM 1622 C C . GLU A 1 197 ? -9.122 24.610 1.720 1.00 84.06 197 GLU A C 1
ATOM 1624 O O . GLU A 1 197 ? -8.115 25.263 1.452 1.00 84.06 197 GLU A O 1
ATOM 1629 N N . LEU A 1 198 ? -9.083 23.504 2.471 1.00 83.38 198 LEU A N 1
ATOM 1630 C CA . LEU A 1 198 ? -7.856 22.987 3.074 1.00 83.38 198 LEU A CA 1
ATOM 1631 C C . LEU A 1 198 ? -6.996 22.220 2.067 1.00 83.38 198 LEU A C 1
ATOM 1633 O O . LEU A 1 198 ? -5.773 22.350 2.091 1.00 83.38 198 LEU A O 1
ATOM 1637 N N . PHE A 1 199 ? -7.628 21.418 1.209 1.00 81.81 199 PHE A N 1
ATOM 1638 C CA . PHE A 1 199 ? -6.920 20.502 0.312 1.00 81.81 199 PHE A CA 1
ATOM 1639 C C . PHE A 1 199 ? -6.966 20.897 -1.160 1.00 81.81 199 PHE A C 1
ATOM 1641 O O . PHE A 1 199 ? -6.150 20.408 -1.937 1.00 81.81 199 PHE A O 1
ATOM 1648 N N . HIS A 1 200 ? -7.862 21.811 -1.536 1.00 77.56 200 HIS A N 1
ATOM 1649 C CA . HIS A 1 200 ? -8.066 22.237 -2.921 1.00 77.56 200 HIS A CA 1
ATOM 1650 C C . HIS A 1 200 ? -8.400 21.079 -3.879 1.00 77.56 200 HIS A C 1
ATOM 1652 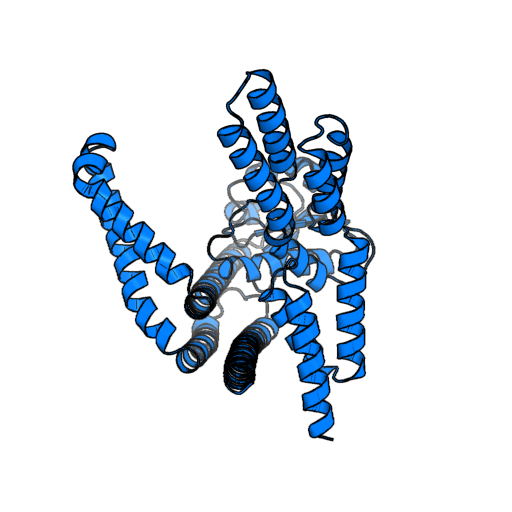O O . HIS A 1 200 ? -8.117 21.161 -5.073 1.00 77.56 200 HIS A O 1
ATOM 1658 N N . ASP A 1 201 ? -9.027 20.021 -3.364 1.00 71.31 201 ASP A N 1
ATOM 1659 C CA . ASP A 1 201 ? -9.458 18.854 -4.127 1.00 71.31 201 ASP A CA 1
ATOM 1660 C C . ASP A 1 201 ? -10.919 18.480 -3.811 1.00 71.31 201 ASP A C 1
ATOM 1662 O O . ASP A 1 201 ? -11.582 19.088 -2.967 1.00 71.31 201 ASP A O 1
ATOM 1666 N N . SER A 1 202 ? -11.446 17.506 -4.557 1.00 66.25 202 SER A N 1
ATOM 1667 C CA . SER A 1 202 ? -12.822 17.006 -4.407 1.00 66.25 202 SER A CA 1
ATOM 1668 C C . SER A 1 202 ? -12.895 15.664 -3.669 1.00 66.25 202 SER A C 1
ATOM 1670 O O . SER A 1 202 ? -13.902 14.953 -3.767 1.00 66.25 202 SER A O 1
ATOM 1672 N N . SER A 1 203 ? -11.832 15.300 -2.945 1.00 69.81 203 SER A N 1
ATOM 1673 C CA . SER A 1 203 ? -11.786 14.066 -2.166 1.00 69.81 203 SER A CA 1
ATOM 1674 C C . SER A 1 203 ? -12.821 14.085 -1.033 1.00 69.81 203 SER A C 1
ATOM 1676 O O . SER A 1 203 ? -13.336 15.127 -0.618 1.00 69.81 203 SER A O 1
ATOM 1678 N N . LEU A 1 204 ? -13.197 12.890 -0.570 1.00 77.69 204 LEU A N 1
ATOM 1679 C CA . LEU A 1 204 ? -14.130 12.729 0.550 1.00 77.69 204 LEU A CA 1
ATOM 1680 C C . LEU A 1 204 ? -13.397 12.520 1.877 1.00 77.69 204 LEU A C 1
ATOM 1682 O O . LEU A 1 204 ? -13.977 12.771 2.934 1.00 77.69 204 LEU A O 1
ATOM 1686 N N . GLY A 1 205 ? -12.152 12.055 1.820 1.00 80.44 205 GLY A N 1
ATOM 1687 C CA . GLY A 1 205 ? -11.294 11.827 2.966 1.00 80.44 205 GLY A CA 1
ATOM 1688 C C . GLY A 1 205 ? -9.827 11.801 2.553 1.00 80.44 205 GLY A C 1
ATOM 1689 O O . GLY A 1 205 ? -9.515 11.700 1.365 1.00 80.44 205 GLY A O 1
ATOM 1690 N N . ARG A 1 206 ? -8.951 11.978 3.545 1.00 82.88 206 ARG A N 1
ATOM 1691 C CA . ARG A 1 206 ? -7.501 12.005 3.362 1.00 82.88 206 ARG A CA 1
ATOM 1692 C C . ARG A 1 206 ? -6.766 11.566 4.618 1.00 82.88 206 ARG A C 1
ATOM 1694 O O . ARG A 1 206 ? -6.805 12.261 5.637 1.00 82.88 206 ARG A O 1
ATOM 1701 N N . HIS A 1 207 ? -6.027 10.473 4.529 1.00 84.25 207 HIS A N 1
ATOM 1702 C CA . HIS A 1 207 ? -5.061 10.075 5.542 1.00 84.25 207 HIS A CA 1
ATOM 1703 C C . HIS A 1 207 ? -3.755 10.875 5.410 1.00 84.25 207 HIS A C 1
ATOM 1705 O O . HIS A 1 207 ? -3.225 11.062 4.312 1.00 84.25 207 HIS A O 1
ATOM 1711 N N . ILE A 1 208 ? -3.211 11.358 6.530 1.00 83.38 208 ILE A N 1
ATOM 1712 C CA . ILE A 1 208 ? -1.876 11.963 6.560 1.00 83.38 208 ILE A CA 1
ATOM 1713 C C . ILE A 1 208 ? -0.857 10.860 6.869 1.00 83.38 208 ILE A C 1
ATOM 1715 O O . ILE A 1 208 ? -0.803 10.372 7.998 1.00 83.38 208 ILE A O 1
ATOM 1719 N N . HIS A 1 209 ? -0.023 10.533 5.881 1.00 76.62 209 HIS A N 1
ATOM 1720 C CA . HIS A 1 209 ? 1.077 9.572 6.009 1.00 76.62 209 HIS A CA 1
ATOM 1721 C C . HIS A 1 209 ? 2.026 9.918 7.174 1.00 76.62 209 HIS A C 1
ATOM 1723 O O . HIS A 1 209 ? 2.254 11.096 7.462 1.00 76.62 209 HIS A O 1
ATOM 1729 N N . ASP A 1 210 ? 2.602 8.899 7.819 1.00 78.31 210 ASP A N 1
ATOM 1730 C CA . ASP A 1 210 ? 3.460 8.999 9.010 1.00 78.31 210 ASP A CA 1
ATOM 1731 C C . ASP A 1 210 ? 2.762 9.643 10.216 1.00 78.31 210 ASP A C 1
ATOM 1733 O O . ASP A 1 210 ? 3.416 10.208 11.100 1.00 78.31 210 ASP A O 1
ATOM 1737 N N . SER A 1 211 ? 1.430 9.565 10.279 1.00 85.19 211 SER A N 1
ATOM 1738 C CA . SER A 1 211 ? 0.656 10.135 11.380 1.00 85.19 211 SER A CA 1
ATOM 1739 C C . SER A 1 211 ? -0.586 9.315 11.732 1.00 85.19 211 SE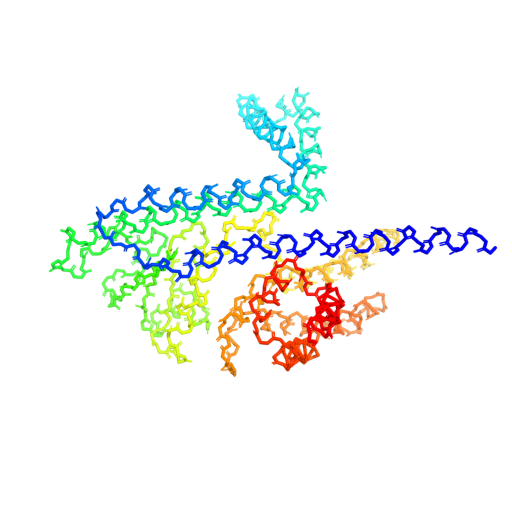R A C 1
ATOM 1741 O O . SER A 1 211 ? -0.995 8.399 11.018 1.00 85.19 211 SER A O 1
ATOM 1743 N N . VAL A 1 212 ? -1.215 9.664 12.854 1.00 88.31 212 VAL A N 1
ATOM 1744 C CA . VAL A 1 212 ? -2.522 9.118 13.249 1.00 88.31 212 VAL A CA 1
ATOM 1745 C C . VAL A 1 212 ? -3.694 9.896 12.656 1.00 88.31 212 VAL A C 1
ATOM 1747 O O . VAL A 1 212 ? -4.838 9.516 12.861 1.00 88.31 212 VAL A O 1
ATOM 1750 N N . TRP A 1 213 ? -3.468 10.991 11.937 1.00 90.81 213 TRP A N 1
ATOM 1751 C CA . TRP A 1 213 ? -4.537 11.907 11.553 1.00 90.81 213 TRP A CA 1
ATOM 1752 C C . TRP A 1 213 ? -5.137 11.559 10.199 1.00 90.81 213 TRP A C 1
ATOM 1754 O O . TRP A 1 213 ? -4.441 11.253 9.234 1.00 90.81 213 TRP A O 1
ATOM 1764 N N . SER A 1 214 ? -6.459 11.635 10.126 1.00 90.06 214 SER A N 1
ATOM 1765 C CA . SER A 1 214 ? -7.204 11.553 8.871 1.00 90.06 214 SER A CA 1
ATOM 1766 C C . SER A 1 214 ? -8.217 12.683 8.817 1.00 90.06 214 SER A C 1
ATOM 1768 O O . SER A 1 214 ? -8.755 13.066 9.849 1.00 90.06 214 SER A O 1
ATOM 1770 N N . PHE A 1 215 ? -8.510 13.206 7.638 1.00 88.81 215 PHE A N 1
ATOM 1771 C CA . PHE A 1 215 ? -9.565 14.190 7.428 1.00 88.81 215 PHE A CA 1
ATOM 1772 C C . PHE A 1 215 ? -10.725 13.545 6.702 1.00 88.81 215 PHE A C 1
ATOM 1774 O O . PHE A 1 215 ? -10.509 12.742 5.802 1.00 88.81 215 PHE A O 1
ATOM 1781 N N . VAL A 1 216 ? -11.951 13.887 7.086 1.00 87.56 216 VAL A N 1
ATOM 1782 C CA . VAL A 1 216 ? -13.157 13.380 6.431 1.00 87.56 216 VAL A CA 1
ATOM 1783 C C . VAL A 1 216 ? -14.141 14.517 6.226 1.00 87.56 216 VAL A C 1
ATOM 1785 O O . VAL A 1 216 ? -14.403 15.320 7.123 1.00 87.56 216 VAL A O 1
ATOM 1788 N N . LYS A 1 217 ? -14.708 14.575 5.028 1.00 85.75 217 LYS A N 1
ATOM 1789 C CA . LYS A 1 217 ? -15.737 15.533 4.657 1.00 85.75 217 LYS A CA 1
ATOM 1790 C C . LYS A 1 217 ? -17.075 15.134 5.296 1.00 85.75 217 LYS A C 1
ATOM 1792 O O . LYS A 1 217 ? -17.553 14.020 5.091 1.00 85.75 217 LYS A O 1
ATOM 1797 N N . LYS A 1 218 ? -17.699 16.019 6.074 1.00 81.88 218 LYS A N 1
ATOM 1798 C CA . LYS A 1 218 ? -18.911 15.724 6.863 1.00 81.88 218 LYS A CA 1
ATOM 1799 C C . LYS A 1 218 ? -20.127 15.374 6.009 1.00 81.88 218 LYS A C 1
ATOM 1801 O O . LYS A 1 218 ? -20.915 14.507 6.375 1.00 81.88 218 LYS A O 1
ATOM 1806 N N . ASP A 1 219 ? -20.273 16.029 4.863 1.00 74.19 219 ASP A N 1
ATOM 1807 C CA . ASP A 1 219 ? -21.321 15.768 3.875 1.00 74.19 219 ASP A CA 1
ATOM 1808 C C . ASP A 1 219 ? -20.997 14.578 2.953 1.00 74.19 219 ASP A C 1
ATOM 1810 O O . ASP A 1 219 ? -21.752 14.297 2.017 1.00 74.19 219 ASP A O 1
ATOM 1814 N N . ALA A 1 220 ? -19.918 13.829 3.219 1.00 63.44 220 ALA A N 1
ATOM 1815 C CA . ALA A 1 220 ? -19.671 12.562 2.547 1.00 63.44 220 ALA A CA 1
ATOM 1816 C C . ALA A 1 220 ? -20.801 11.573 2.872 1.00 63.44 220 ALA A C 1
ATOM 1818 O O . ALA A 1 220 ? -21.016 11.177 4.018 1.00 63.44 220 ALA A O 1
ATOM 1819 N N . SER A 1 221 ? -21.528 11.142 1.843 1.00 59.12 221 SER A N 1
ATOM 1820 C CA . SER A 1 221 ? -22.459 10.025 1.948 1.00 59.12 221 SER A CA 1
ATOM 1821 C C . SER A 1 221 ? -21.770 8.755 1.435 1.00 59.12 221 SER A C 1
ATOM 1823 O O . SER A 1 221 ? -21.519 8.688 0.227 1.00 59.12 221 SER A O 1
ATOM 1825 N N . PRO A 1 222 ? -21.483 7.753 2.292 1.00 66.31 222 PRO A N 1
ATOM 1826 C CA . PRO A 1 222 ? -21.628 7.719 3.756 1.00 66.31 222 PRO A CA 1
ATOM 1827 C C . PRO A 1 222 ? -20.296 7.918 4.515 1.00 66.31 222 PRO A C 1
ATOM 1829 O O . PRO A 1 222 ? -19.320 7.200 4.305 1.00 66.31 222 PRO A O 1
ATOM 1832 N N . ILE A 1 223 ? -20.296 8.852 5.470 1.00 75.19 223 ILE A N 1
ATOM 1833 C CA . ILE A 1 223 ? -19.140 9.262 6.286 1.00 75.19 223 ILE A CA 1
ATOM 1834 C C . ILE A 1 223 ? -18.431 8.096 6.993 1.00 75.19 223 ILE A C 1
ATOM 1836 O O . ILE A 1 223 ? -17.207 8.079 7.088 1.00 75.19 223 ILE A O 1
ATOM 1840 N N . GLU A 1 224 ? -19.180 7.088 7.449 1.00 77.25 224 GLU A N 1
ATOM 1841 C CA . GLU A 1 224 ? -18.628 5.899 8.108 1.00 77.25 224 GLU A CA 1
ATOM 1842 C C . GLU A 1 224 ? -17.747 5.066 7.170 1.00 77.25 224 GLU A C 1
ATOM 1844 O O . GLU A 1 224 ? -16.731 4.526 7.604 1.00 77.25 224 GLU A O 1
ATOM 1849 N N . GLN A 1 225 ? -18.093 4.991 5.881 1.00 71.50 225 GLN A N 1
ATOM 1850 C CA . GLN A 1 225 ? -17.288 4.261 4.899 1.00 71.50 225 GLN A CA 1
ATOM 1851 C C . GLN A 1 225 ? -16.001 5.009 4.585 1.00 71.50 225 GLN A C 1
ATOM 1853 O O . GLN A 1 225 ? -14.941 4.391 4.546 1.00 71.50 225 GLN A O 1
ATOM 1858 N N . THR A 1 226 ? -16.072 6.332 4.420 1.00 75.81 226 THR A N 1
ATOM 1859 C CA . THR A 1 226 ? -14.871 7.150 4.235 1.00 75.81 226 THR A CA 1
ATOM 1860 C C . THR A 1 226 ? -13.945 7.023 5.441 1.00 75.81 226 THR A C 1
ATOM 1862 O O . THR A 1 226 ? -12.757 6.780 5.281 1.00 75.81 226 THR A O 1
ATOM 1865 N N . ARG A 1 227 ? -14.483 7.069 6.666 1.00 82.81 227 ARG A N 1
ATOM 1866 C CA . ARG A 1 227 ? -13.689 6.837 7.882 1.00 82.81 227 ARG A CA 1
ATOM 1867 C C . ARG A 1 227 ? -13.028 5.460 7.903 1.00 82.81 227 ARG A C 1
ATOM 1869 O O . ARG A 1 227 ? -11.859 5.363 8.255 1.00 82.81 227 ARG A O 1
ATOM 1876 N N . ALA A 1 228 ? -13.755 4.410 7.523 1.00 75.56 228 ALA A N 1
ATOM 1877 C CA . ALA A 1 228 ? -13.200 3.062 7.447 1.00 75.56 228 ALA A CA 1
ATOM 1878 C C . ALA A 1 228 ? -12.090 2.945 6.385 1.00 75.56 228 ALA A C 1
ATOM 1880 O O . ALA A 1 228 ? -11.105 2.247 6.617 1.00 75.56 228 ALA A O 1
ATOM 1881 N N . HIS A 1 229 ? -12.230 3.644 5.255 1.00 76.19 229 HIS A N 1
ATOM 1882 C CA . HIS A 1 229 ? -11.208 3.732 4.210 1.00 76.19 229 HIS A CA 1
ATOM 1883 C C . HIS A 1 229 ? -9.933 4.418 4.729 1.00 76.19 229 HIS A C 1
ATOM 1885 O O . HIS A 1 229 ? -8.849 3.850 4.615 1.00 76.19 229 HIS A O 1
ATOM 1891 N N . GLU A 1 230 ? -10.051 5.566 5.402 1.00 80.75 230 GLU A N 1
ATOM 1892 C CA . GLU A 1 230 ? -8.876 6.254 5.963 1.00 80.75 230 GLU A CA 1
ATOM 1893 C C . GLU A 1 230 ? -8.222 5.490 7.135 1.00 80.75 230 GLU A C 1
ATOM 1895 O O . GLU A 1 230 ? -7.000 5.499 7.286 1.00 80.75 230 GLU A O 1
ATOM 1900 N N . ASP A 1 231 ? -8.999 4.793 7.976 1.00 82.06 231 ASP A N 1
ATOM 1901 C CA . ASP A 1 231 ? -8.449 3.916 9.029 1.00 82.06 231 ASP A CA 1
ATOM 1902 C C . ASP A 1 231 ? -7.698 2.715 8.428 1.00 82.06 231 ASP A C 1
ATOM 1904 O O . ASP A 1 231 ? -6.689 2.279 8.985 1.00 82.06 231 ASP A O 1
ATOM 1908 N N . PHE A 1 232 ? -8.132 2.217 7.261 1.00 78.44 232 PHE A N 1
ATOM 1909 C CA . PHE A 1 232 ? -7.400 1.190 6.519 1.00 78.44 232 PHE A CA 1
ATOM 1910 C C . PHE A 1 232 ? -6.067 1.712 5.980 1.00 78.44 232 PHE A C 1
ATOM 1912 O O . PHE A 1 232 ? -5.061 1.027 6.154 1.00 78.44 232 PHE A O 1
ATOM 1919 N N . HIS A 1 233 ? -6.024 2.914 5.400 1.00 76.75 233 HIS A N 1
ATOM 1920 C CA . HIS A 1 233 ? -4.758 3.548 5.002 1.00 76.75 233 HIS A CA 1
ATOM 1921 C C . HIS A 1 233 ? -3.802 3.660 6.189 1.00 76.75 233 HIS A C 1
ATOM 1923 O O . HIS A 1 233 ? -2.637 3.267 6.097 1.00 76.75 233 HIS A O 1
ATOM 1929 N N . SER A 1 234 ? -4.325 4.065 7.350 1.00 81.12 234 SER A N 1
ATOM 1930 C CA . SER A 1 234 ? -3.530 4.126 8.575 1.00 81.12 234 SER A CA 1
ATOM 1931 C C . SER A 1 234 ? -3.001 2.757 9.024 1.00 81.12 234 SER A C 1
ATOM 1933 O O . SER A 1 234 ? -1.864 2.657 9.496 1.00 81.12 234 SER A O 1
ATOM 1935 N N . PHE A 1 235 ? -3.796 1.696 8.860 1.00 83.12 235 PHE A N 1
ATOM 1936 C CA . PHE A 1 235 ? -3.364 0.320 9.107 1.00 83.12 235 PHE A CA 1
ATOM 1937 C C . PHE A 1 235 ? -2.284 -0.132 8.110 1.00 83.12 235 PHE A C 1
ATOM 1939 O O . PHE A 1 235 ? -1.276 -0.706 8.522 1.00 83.12 235 PHE A O 1
ATOM 1946 N N . ALA A 1 236 ? -2.489 0.123 6.817 1.00 76.50 236 ALA A N 1
ATOM 1947 C CA . ALA A 1 236 ? -1.659 -0.374 5.722 1.00 76.50 236 ALA A CA 1
ATOM 1948 C C . ALA A 1 236 ? -0.260 0.260 5.683 1.00 76.50 236 ALA A C 1
ATOM 1950 O O . ALA A 1 236 ? 0.697 -0.425 5.323 1.00 76.50 236 ALA A O 1
ATOM 1951 N N . GLU A 1 237 ? -0.120 1.514 6.125 1.00 75.56 237 GLU A N 1
ATOM 1952 C CA . GLU A 1 237 ? 1.138 2.279 6.112 1.00 75.56 237 GLU A CA 1
ATOM 1953 C C . GLU A 1 237 ? 2.323 1.529 6.744 1.00 75.56 237 GLU A C 1
ATOM 1955 O O . GLU A 1 237 ? 3.456 1.584 6.272 1.00 75.56 237 GLU A O 1
ATOM 1960 N N . GLY A 1 238 ? 2.073 0.768 7.811 1.00 69.81 238 GLY A N 1
ATOM 1961 C CA . GLY A 1 238 ? 3.132 0.007 8.466 1.00 69.81 238 GLY A CA 1
ATOM 1962 C C . GLY A 1 238 ? 3.674 -1.161 7.630 1.00 69.81 238 GLY A C 1
ATOM 1963 O O . GLY A 1 238 ? 4.779 -1.634 7.884 1.00 69.81 238 GLY A O 1
ATOM 1964 N N . PHE A 1 239 ? 2.908 -1.645 6.654 1.00 73.62 239 PHE A N 1
ATOM 1965 C CA . PHE A 1 239 ? 3.216 -2.847 5.877 1.00 73.62 239 PHE A CA 1
ATOM 1966 C C . PHE A 1 239 ? 3.851 -2.537 4.514 1.00 73.62 239 PHE A C 1
ATOM 1968 O O . PHE A 1 239 ? 4.402 -3.445 3.879 1.00 73.62 239 PHE A O 1
ATOM 1975 N N . SER A 1 240 ? 3.820 -1.282 4.063 1.00 66.75 240 SER A N 1
ATOM 1976 C CA . SER A 1 240 ? 4.404 -0.845 2.794 1.00 66.75 240 SER A CA 1
ATOM 1977 C C . SER A 1 240 ? 5.926 -0.700 2.892 1.00 66.75 240 SER A C 1
ATOM 1979 O O . SER A 1 240 ? 6.457 0.349 3.254 1.00 66.75 240 SER A O 1
ATOM 1981 N N . ILE A 1 241 ? 6.663 -1.754 2.533 1.00 50.62 241 ILE A N 1
ATOM 1982 C CA . ILE A 1 241 ? 8.126 -1.690 2.419 1.00 50.62 241 ILE A CA 1
ATOM 1983 C C . ILE A 1 241 ? 8.501 -1.166 1.038 1.00 50.62 241 ILE A C 1
ATOM 1985 O O . ILE A 1 241 ? 8.442 -1.892 0.045 1.00 50.62 241 ILE A O 1
ATOM 1989 N N . GLY A 1 242 ? 8.944 0.089 0.986 1.00 43.44 242 GLY A N 1
ATOM 1990 C CA . GLY A 1 242 ? 9.624 0.650 -0.185 1.00 43.44 242 GLY A CA 1
ATOM 1991 C C . GLY A 1 242 ? 8.721 1.124 -1.328 1.00 43.44 242 GLY A C 1
ATOM 1992 O O . GLY A 1 242 ? 9.233 1.424 -2.403 1.00 43.44 242 GLY A O 1
ATOM 1993 N N . SER A 1 243 ? 7.408 1.237 -1.119 1.00 42.72 243 SER A N 1
ATOM 1994 C CA . SER A 1 243 ? 6.443 1.728 -2.116 1.00 42.72 243 SER A CA 1
ATOM 1995 C C . SER A 1 243 ? 5.967 3.160 -1.852 1.00 42.72 243 SER A C 1
ATOM 1997 O O . SER A 1 243 ? 4.835 3.505 -2.169 1.00 42.72 243 SER A O 1
ATOM 1999 N N . ALA A 1 244 ? 6.824 4.030 -1.311 1.00 36.38 244 ALA A N 1
ATOM 2000 C CA . ALA A 1 244 ? 6.477 5.441 -1.169 1.00 36.38 244 ALA A CA 1
ATOM 2001 C C . ALA A 1 244 ? 6.266 6.099 -2.555 1.00 36.38 244 ALA A C 1
ATOM 2003 O O . ALA A 1 244 ? 7.208 6.279 -3.328 1.00 36.38 244 ALA A O 1
ATOM 2004 N N . ASN A 1 245 ? 5.015 6.466 -2.849 1.00 41.59 245 ASN A N 1
ATOM 2005 C CA . ASN A 1 245 ? 4.584 7.514 -3.785 1.00 41.59 245 ASN A CA 1
ATOM 2006 C C . ASN A 1 245 ? 5.205 7.527 -5.200 1.00 41.59 245 ASN A C 1
ATOM 2008 O O . ASN A 1 245 ? 5.863 8.484 -5.631 1.00 41.59 245 ASN A O 1
ATOM 2012 N N . LEU A 1 246 ? 4.898 6.499 -5.998 1.00 50.94 246 LEU A N 1
ATOM 2013 C CA . LEU A 1 246 ? 5.146 6.498 -7.450 1.00 50.94 246 LEU A CA 1
ATOM 2014 C C . LEU A 1 246 ? 3.880 6.621 -8.314 1.00 50.94 246 LEU A C 1
ATOM 2016 O O . LEU A 1 246 ? 4.004 6.736 -9.535 1.00 50.94 246 LEU A O 1
ATOM 2020 N N . PHE A 1 247 ? 2.695 6.660 -7.708 1.00 60.78 247 PHE A N 1
ATOM 2021 C CA . PHE A 1 247 ? 1.421 6.759 -8.415 1.00 60.78 247 PHE A CA 1
ATOM 2022 C C . PHE A 1 247 ? 1.121 8.216 -8.806 1.00 60.78 247 PHE A C 1
ATOM 2024 O O . PHE A 1 247 ? 0.631 8.995 -8.003 1.00 60.78 247 PHE A O 1
ATOM 2031 N N . SER A 1 248 ? 1.503 8.614 -10.022 1.00 70.25 248 SER A N 1
ATOM 2032 C CA . SER A 1 248 ? 1.132 9.916 -10.598 1.00 70.25 248 SER A CA 1
ATOM 2033 C C . SER A 1 248 ? 0.945 9.783 -12.114 1.00 70.25 248 SER A C 1
ATOM 2035 O O . SER A 1 248 ? 1.890 9.368 -12.803 1.00 70.25 248 SER A O 1
ATOM 2037 N N . PRO A 1 249 ? -0.247 10.099 -12.651 1.00 78.69 249 PRO A N 1
ATOM 2038 C CA . PRO A 1 249 ? -0.495 10.150 -14.092 1.00 78.69 249 PRO A CA 1
ATOM 2039 C C . PRO A 1 249 ? 0.482 11.084 -14.834 1.00 78.69 249 PRO A C 1
ATOM 2041 O O . PRO A 1 249 ? 0.939 10.772 -15.938 1.00 78.69 249 PRO A O 1
ATOM 2044 N N . GLU A 1 250 ? 0.908 12.184 -14.210 1.00 82.44 250 GLU A N 1
ATOM 2045 C CA . GLU A 1 250 ? 1.864 13.157 -14.762 1.00 82.44 250 GLU A CA 1
ATOM 2046 C C . GLU A 1 250 ? 3.198 12.499 -15.111 1.00 82.44 250 GLU A C 1
ATOM 2048 O O . GLU A 1 250 ? 3.781 12.787 -16.156 1.00 82.44 250 GLU A O 1
ATOM 2053 N N . LYS A 1 251 ? 3.658 11.533 -14.311 1.00 82.62 251 LYS A N 1
ATOM 2054 C CA . LYS A 1 251 ? 4.895 10.788 -14.592 1.00 82.62 251 LYS A CA 1
ATOM 2055 C C . LYS A 1 251 ? 4.818 9.956 -15.877 1.00 82.62 251 LYS A C 1
ATOM 2057 O O . LYS A 1 251 ? 5.872 9.608 -16.423 1.00 82.62 251 LYS A O 1
ATOM 2062 N N . ILE A 1 252 ? 3.620 9.593 -16.350 1.00 84.94 252 ILE A N 1
ATOM 2063 C CA . ILE A 1 252 ? 3.413 8.966 -17.667 1.00 84.94 252 ILE A CA 1
ATOM 2064 C C . ILE A 1 252 ? 3.534 10.035 -18.758 1.00 84.94 252 ILE A C 1
ATOM 2066 O O . ILE A 1 252 ? 4.288 9.842 -19.714 1.00 84.94 252 ILE A O 1
ATOM 2070 N N . ARG A 1 253 ? 2.871 11.186 -18.578 1.00 89.94 253 ARG A N 1
ATOM 2071 C CA . ARG A 1 253 ? 2.950 12.343 -19.490 1.00 89.94 253 ARG A CA 1
ATOM 2072 C C . ARG A 1 253 ? 4.398 12.795 -19.700 1.00 89.94 253 ARG A C 1
ATOM 2074 O O . ARG A 1 253 ? 4.850 12.880 -20.841 1.00 89.94 253 ARG A O 1
ATOM 2081 N N . GLU A 1 254 ? 5.142 13.020 -18.621 1.00 88.00 254 GLU A N 1
ATOM 2082 C CA . GLU A 1 254 ? 6.553 13.429 -18.650 1.00 88.00 254 GLU A CA 1
ATOM 2083 C C . GLU A 1 254 ? 7.439 12.419 -19.389 1.00 88.00 254 GLU A C 1
ATOM 2085 O O . GLU A 1 254 ? 8.327 12.801 -20.155 1.00 88.00 254 GLU A O 1
ATOM 2090 N N . ALA A 1 255 ? 7.196 11.118 -19.193 1.00 88.19 255 ALA A N 1
ATOM 2091 C CA . ALA A 1 255 ? 7.959 10.064 -19.854 1.00 88.19 255 ALA A CA 1
ATOM 2092 C C . ALA A 1 255 ? 7.719 10.057 -21.372 1.00 88.19 255 ALA A C 1
ATOM 2094 O O . ALA A 1 255 ? 8.679 9.969 -22.141 1.00 88.19 255 ALA A O 1
ATOM 2095 N N . ILE A 1 256 ? 6.464 10.205 -21.807 1.00 91.50 256 ILE A N 1
ATOM 2096 C CA . ILE A 1 256 ? 6.110 10.289 -23.230 1.00 91.50 256 ILE A CA 1
ATOM 2097 C C . ILE A 1 256 ? 6.706 11.556 -23.859 1.00 91.50 256 ILE A C 1
ATOM 2099 O O . ILE A 1 256 ? 7.356 11.482 -24.903 1.00 91.50 256 ILE A O 1
ATOM 2103 N N . GLN A 1 257 ? 6.562 12.711 -23.203 1.00 92.25 257 GLN A N 1
ATOM 2104 C CA . GLN A 1 257 ? 7.143 13.976 -23.671 1.00 92.25 257 GLN A CA 1
ATOM 2105 C C . GLN A 1 257 ? 8.669 13.907 -23.773 1.00 92.25 257 GLN A C 1
ATOM 2107 O O . GLN A 1 257 ? 9.248 14.412 -24.737 1.00 92.25 257 GLN A O 1
ATOM 2112 N N . SER A 1 258 ? 9.324 13.243 -22.821 1.00 89.31 258 SER A N 1
ATOM 2113 C CA . SER A 1 258 ? 10.770 13.023 -22.856 1.00 89.31 258 SER A CA 1
ATOM 2114 C C . SER A 1 258 ? 11.178 12.208 -24.084 1.00 89.31 258 SER A C 1
ATOM 2116 O O . SER A 1 258 ? 12.128 12.594 -24.759 1.00 89.31 258 SER A O 1
ATOM 2118 N N . ILE A 1 259 ? 10.441 11.141 -24.429 1.00 91.56 259 ILE A N 1
ATOM 2119 C CA . ILE A 1 259 ? 10.700 10.326 -25.633 1.00 91.56 259 ILE A CA 1
ATOM 2120 C C . ILE A 1 259 ? 10.578 11.174 -26.902 1.00 91.56 259 ILE A C 1
ATOM 2122 O O . ILE A 1 259 ? 11.486 11.169 -27.734 1.00 91.56 259 ILE A O 1
ATOM 2126 N N . ILE A 1 260 ? 9.491 11.936 -27.033 1.00 91.44 260 ILE A N 1
ATOM 2127 C CA . ILE A 1 260 ? 9.267 12.808 -28.196 1.00 91.44 260 ILE A CA 1
ATOM 2128 C C . ILE A 1 260 ? 10.404 13.834 -28.313 1.00 91.44 260 ILE A C 1
ATOM 2130 O O . ILE A 1 260 ? 10.967 14.031 -29.392 1.00 91.44 260 ILE A O 1
ATOM 2134 N N . THR A 1 261 ? 10.801 14.437 -27.189 1.00 90.12 261 THR A N 1
ATOM 2135 C CA . THR A 1 261 ? 11.882 15.430 -27.136 1.00 90.12 261 THR A CA 1
ATOM 2136 C C . THR A 1 261 ? 13.212 14.824 -27.577 1.00 90.12 261 THR A C 1
ATOM 2138 O O . THR A 1 261 ? 13.832 15.350 -28.503 1.00 90.12 261 THR A O 1
ATOM 2141 N N . ILE A 1 262 ? 13.650 13.702 -26.993 1.00 84.81 262 ILE A N 1
ATOM 2142 C CA . ILE A 1 262 ? 14.947 13.101 -27.353 1.00 84.81 262 ILE A CA 1
ATOM 2143 C C . ILE A 1 262 ? 14.967 12.622 -28.811 1.00 84.81 262 ILE A C 1
ATOM 2145 O O . ILE A 1 262 ? 15.993 12.747 -29.481 1.00 84.81 262 ILE A O 1
ATOM 2149 N N . LYS A 1 263 ? 13.836 12.135 -29.342 1.00 86.38 263 LYS A N 1
ATOM 2150 C CA . LYS A 1 263 ? 13.716 11.773 -30.762 1.00 86.38 263 LYS A CA 1
ATOM 2151 C C . LYS A 1 263 ? 13.857 12.996 -31.661 1.00 86.38 263 LYS A C 1
ATOM 2153 O O . LYS A 1 263 ? 14.606 12.945 -32.633 1.00 86.38 263 LYS A O 1
ATOM 2158 N N . SER A 1 264 ? 13.205 14.107 -31.313 1.00 88.94 264 SER A N 1
ATOM 2159 C CA . SER A 1 264 ? 13.312 15.362 -32.072 1.00 88.94 264 SER A CA 1
ATOM 2160 C C . SER A 1 264 ? 14.737 15.935 -32.087 1.00 88.94 264 SER A C 1
ATOM 2162 O O . SER A 1 264 ? 15.133 16.590 -33.047 1.00 88.94 264 SER A O 1
ATOM 2164 N N . GLN A 1 265 ? 15.531 15.631 -31.056 1.00 89.44 265 GLN A N 1
ATOM 2165 C CA . GLN A 1 265 ? 16.943 16.011 -30.945 1.00 89.44 265 GLN A CA 1
ATOM 2166 C C . GLN A 1 265 ? 17.892 15.066 -31.703 1.00 89.44 265 GLN A C 1
ATOM 2168 O O . GLN A 1 265 ? 19.106 15.255 -31.657 1.00 89.44 265 GLN A O 1
ATOM 2173 N N . GLY A 1 266 ? 17.372 14.044 -32.392 1.00 85.75 266 GLY A N 1
ATOM 2174 C CA . GLY A 1 266 ? 18.189 13.084 -33.133 1.00 85.75 266 GLY A CA 1
ATOM 2175 C C . GLY A 1 266 ? 18.948 12.106 -32.235 1.00 85.75 266 GLY A C 1
ATOM 2176 O O . GLY A 1 266 ? 20.032 11.654 -32.607 1.00 85.75 266 GLY A O 1
ATOM 2177 N N . ALA A 1 267 ? 18.415 11.786 -31.048 1.00 81.44 267 ALA A N 1
ATOM 2178 C CA . ALA A 1 267 ? 19.052 10.831 -30.148 1.00 81.44 267 ALA A CA 1
ATOM 2179 C C . ALA A 1 267 ? 19.260 9.456 -30.824 1.00 81.44 267 ALA A C 1
ATOM 2181 O O . ALA A 1 267 ? 18.400 8.996 -31.582 1.00 81.44 267 ALA A O 1
ATOM 2182 N N . PRO A 1 268 ? 20.368 8.751 -30.523 1.00 86.69 268 PRO A N 1
ATOM 2183 C CA . PRO A 1 268 ? 20.605 7.403 -31.027 1.00 86.69 268 PRO A CA 1
ATOM 2184 C C . PRO A 1 268 ? 19.464 6.436 -30.691 1.00 86.69 268 PRO A C 1
ATOM 2186 O O . PRO A 1 268 ? 18.953 6.433 -29.570 1.00 86.69 268 PRO A O 1
ATOM 2189 N N . LEU A 1 269 ? 19.142 5.531 -31.623 1.00 81.25 269 LEU A N 1
ATOM 2190 C CA . LEU A 1 269 ? 18.071 4.534 -31.471 1.00 81.25 269 LEU A CA 1
ATOM 2191 C C . LEU A 1 269 ? 18.195 3.704 -30.181 1.00 81.25 269 LEU A C 1
ATOM 2193 O O . LEU A 1 269 ? 17.195 3.395 -29.543 1.00 81.25 269 LEU A O 1
ATOM 2197 N N . ALA A 1 270 ? 19.421 3.380 -29.758 1.00 75.94 270 ALA A N 1
ATOM 2198 C CA . ALA A 1 270 ? 19.662 2.665 -28.505 1.00 75.94 270 ALA A CA 1
ATOM 2199 C C . ALA A 1 270 ? 19.148 3.440 -27.278 1.00 75.94 270 ALA A C 1
ATOM 2201 O O . ALA A 1 270 ? 18.559 2.844 -26.379 1.00 75.94 270 ALA A O 1
ATOM 2202 N N . ILE A 1 271 ? 19.322 4.766 -27.261 1.00 75.38 271 ILE A N 1
ATOM 2203 C CA . ILE A 1 271 ? 18.807 5.629 -26.194 1.00 75.38 271 ILE A CA 1
ATOM 2204 C C . ILE A 1 271 ? 17.281 5.672 -26.270 1.00 75.38 271 ILE A C 1
ATOM 2206 O O . ILE A 1 271 ? 16.623 5.431 -25.263 1.00 75.38 271 ILE A O 1
ATOM 2210 N N . VAL A 1 272 ? 16.707 5.876 -27.458 1.00 76.69 272 VAL A N 1
ATOM 2211 C CA . VAL A 1 272 ? 15.246 5.881 -27.655 1.00 76.69 272 VAL A CA 1
ATOM 2212 C C . VAL A 1 272 ? 14.609 4.576 -27.151 1.00 76.69 272 VAL A C 1
ATOM 2214 O O . VAL A 1 272 ? 13.661 4.616 -26.367 1.00 76.69 272 VAL A O 1
ATOM 2217 N N . ASN A 1 273 ? 15.187 3.421 -27.487 1.00 79.75 273 ASN A N 1
ATOM 2218 C CA . ASN A 1 273 ? 14.701 2.106 -27.051 1.00 79.75 273 ASN A CA 1
ATOM 2219 C C . ASN A 1 273 ? 14.739 1.911 -25.526 1.00 79.75 273 ASN A C 1
ATOM 2221 O O . ASN A 1 273 ? 13.846 1.267 -24.965 1.00 79.75 273 ASN A O 1
ATOM 2225 N N . ILE A 1 274 ? 15.737 2.477 -24.835 1.00 78.06 274 ILE A N 1
ATOM 2226 C CA . ILE A 1 274 ? 15.793 2.459 -23.364 1.00 78.06 274 ILE A CA 1
ATOM 2227 C C . ILE A 1 274 ? 14.587 3.204 -22.785 1.00 78.06 274 ILE A C 1
ATOM 2229 O O . ILE A 1 274 ? 13.934 2.699 -21.869 1.00 78.06 274 ILE A O 1
ATOM 2233 N N . PHE A 1 275 ? 14.261 4.381 -23.321 1.00 86.00 275 PHE A N 1
ATOM 2234 C CA . PHE A 1 275 ? 13.122 5.160 -22.838 1.00 86.00 275 PHE A CA 1
ATOM 2235 C C . PHE A 1 275 ? 11.778 4.501 -23.174 1.00 86.00 275 PHE A C 1
ATOM 2237 O O . PHE A 1 275 ? 10.910 4.459 -22.304 1.00 86.00 275 PHE A O 1
ATOM 2244 N N . LEU A 1 276 ? 11.625 3.905 -24.361 1.00 87.19 276 LEU A N 1
ATOM 2245 C CA . LEU A 1 276 ? 10.429 3.129 -24.724 1.00 87.19 276 LEU A CA 1
ATOM 2246 C C . LEU A 1 276 ? 10.210 1.942 -23.769 1.00 87.19 276 LEU A C 1
ATOM 2248 O O . LEU A 1 276 ? 9.107 1.733 -23.264 1.00 87.19 276 LEU A O 1
ATOM 2252 N N . THR A 1 277 ? 11.278 1.210 -23.435 1.00 83.75 277 THR A N 1
ATOM 2253 C CA . THR A 1 277 ? 11.216 0.101 -22.465 1.00 83.75 277 THR A CA 1
ATOM 2254 C C . THR A 1 277 ? 10.813 0.596 -21.073 1.00 83.75 277 THR A C 1
ATOM 2256 O O . THR A 1 277 ? 9.964 -0.006 -20.413 1.00 83.75 277 THR A O 1
ATOM 2259 N N . ARG A 1 278 ? 11.379 1.725 -20.628 1.00 84.31 278 ARG A N 1
ATOM 2260 C CA . ARG A 1 278 ? 11.023 2.352 -19.346 1.00 84.31 278 ARG A CA 1
ATOM 2261 C C . ARG A 1 278 ? 9.570 2.815 -19.313 1.00 84.31 278 ARG A C 1
ATOM 2263 O O . ARG A 1 278 ? 8.920 2.610 -18.293 1.00 84.31 278 ARG A O 1
ATOM 2270 N N . LEU A 1 279 ? 9.056 3.393 -20.400 1.00 88.19 279 LEU A N 1
ATOM 2271 C CA . LEU A 1 279 ? 7.649 3.783 -20.508 1.00 88.19 279 LEU A CA 1
ATOM 2272 C C . LEU A 1 279 ? 6.734 2.564 -20.366 1.00 88.19 279 LEU A C 1
ATOM 2274 O O . LEU A 1 279 ? 5.817 2.588 -19.548 1.00 88.19 279 LEU A O 1
ATOM 2278 N N . LYS A 1 280 ? 7.028 1.473 -21.084 1.00 86.00 280 LYS A N 1
ATOM 2279 C CA . LYS A 1 280 ? 6.270 0.220 -20.976 1.00 86.00 280 LYS A CA 1
ATOM 2280 C C . LYS A 1 280 ? 6.244 -0.309 -19.539 1.00 86.00 280 LYS A C 1
ATOM 2282 O O . LYS A 1 280 ? 5.174 -0.593 -19.007 1.00 86.00 280 LYS A O 1
ATOM 2287 N N . HIS A 1 281 ? 7.403 -0.404 -18.887 1.00 81.31 281 HIS A N 1
ATOM 2288 C CA . HIS A 1 281 ? 7.473 -0.839 -17.488 1.00 81.31 281 HIS A CA 1
ATOM 2289 C C . HIS A 1 281 ? 6.755 0.120 -16.540 1.00 81.31 281 HIS A C 1
ATOM 2291 O O . HIS A 1 281 ? 6.136 -0.336 -15.586 1.00 81.31 281 HIS A O 1
ATOM 2297 N N . ARG A 1 282 ? 6.795 1.429 -16.806 1.00 82.69 282 ARG A N 1
ATOM 2298 C CA . ARG A 1 282 ? 6.093 2.430 -16.001 1.00 82.69 282 ARG A CA 1
ATOM 2299 C C . ARG A 1 282 ? 4.582 2.274 -16.100 1.00 82.69 282 ARG A C 1
ATOM 2301 O O . ARG A 1 282 ? 3.942 2.279 -15.063 1.00 82.69 282 ARG A O 1
ATOM 2308 N N . ILE A 1 283 ? 4.021 2.087 -17.295 1.00 81.38 283 ILE A N 1
ATOM 2309 C CA . ILE A 1 283 ? 2.571 1.894 -17.466 1.00 81.38 283 ILE A CA 1
ATOM 2310 C C . ILE A 1 283 ? 2.111 0.576 -16.823 1.00 81.38 283 ILE A C 1
ATOM 2312 O O . ILE A 1 283 ? 1.095 0.548 -16.133 1.00 81.38 283 ILE A O 1
ATOM 2316 N N . ILE A 1 284 ? 2.882 -0.508 -16.976 1.00 75.31 284 ILE A N 1
ATOM 2317 C CA . ILE A 1 284 ? 2.581 -1.793 -16.320 1.00 75.31 284 ILE A CA 1
ATOM 2318 C C . ILE A 1 284 ? 2.705 -1.677 -14.792 1.00 75.31 284 ILE A C 1
ATOM 2320 O O . ILE A 1 284 ? 1.858 -2.173 -14.050 1.00 75.31 284 ILE A O 1
ATOM 2324 N N . GLY A 1 285 ? 3.748 -1.002 -14.312 1.00 70.88 285 GLY A N 1
ATOM 2325 C CA . GLY A 1 285 ? 3.974 -0.766 -12.889 1.00 70.88 285 GLY A CA 1
ATOM 2326 C C . GLY A 1 285 ? 2.964 0.204 -12.281 1.00 70.88 285 GLY A C 1
ATOM 2327 O O . GLY A 1 285 ? 2.656 0.079 -11.106 1.00 70.88 285 GLY A O 1
ATOM 2328 N N . PHE A 1 286 ? 2.393 1.124 -13.065 1.00 75.06 286 PHE A N 1
ATOM 2329 C CA . PHE A 1 286 ? 1.431 2.128 -12.596 1.00 75.06 286 PHE A CA 1
ATOM 2330 C C . PHE A 1 286 ? 0.250 1.491 -11.857 1.00 75.06 286 PHE A C 1
ATOM 2332 O O . PHE A 1 286 ? -0.103 1.919 -10.763 1.00 75.06 286 PHE A O 1
ATOM 2339 N N . LYS A 1 287 ? -0.291 0.399 -12.406 1.00 72.06 287 LYS A N 1
ATOM 2340 C CA . LYS A 1 287 ? -1.374 -0.373 -11.782 1.00 72.06 287 LYS A CA 1
ATOM 2341 C C . LYS A 1 287 ? -0.966 -1.036 -10.461 1.00 72.06 287 LYS A C 1
ATOM 2343 O O . LYS A 1 287 ? -1.803 -1.227 -9.591 1.00 72.06 287 LYS A O 1
ATOM 2348 N N . ASP A 1 288 ? 0.305 -1.395 -10.321 1.00 72.62 288 ASP A N 1
ATOM 2349 C CA . ASP A 1 288 ? 0.837 -2.004 -9.101 1.00 72.62 288 ASP A CA 1
ATOM 2350 C C . ASP A 1 288 ? 1.205 -0.943 -8.052 1.00 72.62 288 ASP A C 1
ATOM 2352 O O . ASP A 1 288 ? 1.185 -1.236 -6.864 1.00 72.62 288 ASP A O 1
ATOM 2356 N N . TYR A 1 289 ? 1.502 0.293 -8.468 1.00 69.50 289 TYR A N 1
ATOM 2357 C CA . TYR A 1 289 ? 1.790 1.406 -7.558 1.00 69.50 289 TYR A CA 1
ATOM 2358 C C . TYR A 1 289 ? 0.538 2.013 -6.924 1.00 69.50 289 TYR A C 1
ATOM 2360 O O . TYR A 1 289 ? 0.620 2.494 -5.802 1.00 69.50 289 TYR A O 1
ATOM 2368 N N . GLY A 1 290 ? -0.612 1.969 -7.600 1.00 66.69 290 GLY A N 1
ATOM 2369 C CA . GLY A 1 290 ? -1.902 2.362 -7.016 1.00 66.69 290 GLY A CA 1
ATOM 2370 C C . GLY A 1 290 ? -2.585 1.243 -6.221 1.00 66.69 290 GLY A C 1
ATOM 2371 O O . GLY A 1 290 ? -3.781 1.300 -5.953 1.00 66.69 290 GLY A O 1
ATOM 2372 N N . TYR A 1 291 ? -1.855 0.176 -5.905 1.00 69.12 291 TYR A N 1
ATOM 2373 C CA . TYR A 1 291 ? -2.420 -1.017 -5.295 1.00 69.12 291 TYR A CA 1
ATOM 2374 C C . TYR A 1 291 ? -2.998 -0.771 -3.902 1.00 69.12 291 TYR A C 1
ATOM 2376 O O . TYR A 1 291 ? -4.063 -1.302 -3.613 1.00 69.12 291 TYR A O 1
ATOM 2384 N N . ASP A 1 292 ? -2.364 0.066 -3.082 1.00 64.94 292 ASP A N 1
ATOM 2385 C CA . ASP A 1 292 ? -2.860 0.377 -1.736 1.00 64.94 292 ASP A CA 1
ATOM 2386 C C . ASP A 1 292 ? -4.223 1.087 -1.801 1.00 64.94 292 ASP A C 1
ATOM 2388 O O . ASP A 1 292 ? -5.166 0.672 -1.128 1.00 64.94 292 ASP A O 1
ATOM 2392 N N . GLU A 1 293 ? -4.377 2.047 -2.721 1.00 68.81 293 GLU A N 1
ATOM 2393 C CA . GLU A 1 293 ? -5.666 2.683 -3.032 1.00 68.81 293 GLU A CA 1
ATOM 2394 C C . GLU A 1 293 ? -6.706 1.678 -3.535 1.00 68.81 293 GLU A C 1
ATOM 2396 O O . GLU A 1 293 ? -7.875 1.724 -3.155 1.00 68.81 293 GLU A O 1
ATOM 2401 N N . PHE A 1 294 ? -6.291 0.713 -4.356 1.00 73.62 294 PHE A N 1
ATOM 2402 C CA . PHE A 1 294 ? -7.178 -0.351 -4.814 1.00 73.62 294 PHE A CA 1
ATOM 2403 C C . PHE A 1 294 ? -7.654 -1.255 -3.660 1.00 73.62 294 PHE A C 1
ATOM 2405 O O . PHE A 1 294 ? -8.834 -1.607 -3.602 1.00 73.62 294 PHE A O 1
ATOM 2412 N N . LEU A 1 295 ? -6.775 -1.628 -2.725 1.00 69.19 295 LEU A N 1
ATOM 2413 C CA . LEU A 1 295 ? -7.171 -2.391 -1.533 1.00 69.19 295 LEU A CA 1
ATOM 2414 C C . LEU A 1 295 ? -8.111 -1.589 -0.642 1.00 69.19 295 LEU A C 1
ATOM 2416 O O . LEU A 1 295 ? -9.096 -2.137 -0.140 1.00 69.19 295 LEU A O 1
ATOM 2420 N N . ALA A 1 296 ? -7.837 -0.299 -0.490 1.00 66.44 296 ALA A N 1
ATOM 2421 C CA . ALA A 1 296 ? -8.670 0.609 0.273 1.00 66.44 296 ALA A CA 1
ATOM 2422 C C . ALA A 1 296 ? -10.058 0.789 -0.378 1.00 66.44 296 ALA A C 1
ATOM 2424 O O . ALA A 1 296 ? -11.068 0.826 0.330 1.00 66.44 296 ALA A O 1
ATOM 2425 N N . GLU A 1 297 ? -10.151 0.826 -1.714 1.00 68.50 297 GLU A N 1
ATOM 2426 C CA . GLU A 1 297 ? -11.422 0.763 -2.453 1.00 68.50 297 GLU A CA 1
ATOM 2427 C C . GLU A 1 297 ? -12.165 -0.564 -2.222 1.00 68.50 297 GLU A C 1
ATOM 2429 O O . GLU A 1 297 ? -13.383 -0.571 -2.042 1.00 68.50 297 GLU A O 1
ATOM 2434 N N . LEU A 1 298 ? -11.465 -1.705 -2.231 1.00 66.12 298 LEU A N 1
ATOM 2435 C CA . LEU A 1 298 ? -12.092 -3.008 -1.976 1.00 66.12 298 LEU A CA 1
ATOM 2436 C C . LEU A 1 298 ? -12.654 -3.111 -0.555 1.00 66.12 298 LEU A C 1
ATOM 2438 O O . LEU A 1 298 ? -13.723 -3.695 -0.364 1.00 66.12 298 LEU A O 1
ATOM 2442 N N . ALA A 1 299 ? -11.946 -2.554 0.429 1.00 61.62 299 ALA A N 1
ATOM 2443 C CA . ALA A 1 299 ? -12.360 -2.561 1.828 1.00 61.62 299 ALA A CA 1
ATOM 2444 C C . ALA A 1 299 ? -13.623 -1.720 2.087 1.00 61.62 299 ALA A C 1
ATOM 2446 O O . ALA A 1 299 ? -14.349 -1.998 3.042 1.00 61.62 299 ALA A O 1
ATOM 2447 N N . SER A 1 300 ? -13.906 -0.721 1.244 1.00 55.88 300 SER A N 1
ATOM 2448 C CA . SER A 1 300 ? -15.010 0.231 1.422 1.00 55.88 300 SER A CA 1
ATOM 2449 C C . SER A 1 300 ? -16.286 -0.097 0.626 1.00 55.88 300 SER A C 1
ATOM 2451 O O . SER A 1 300 ? -17.274 0.632 0.717 1.00 55.88 300 SER A O 1
ATOM 2453 N N . LEU A 1 301 ? -16.321 -1.201 -0.134 1.00 55.81 301 LEU A N 1
ATOM 2454 C CA . LEU A 1 301 ? -17.505 -1.624 -0.899 1.00 55.81 301 LEU A CA 1
ATOM 2455 C C . LEU A 1 301 ? -18.730 -1.919 0.009 1.00 55.81 301 LEU A C 1
ATOM 2457 O O . LEU A 1 301 ? -18.562 -2.511 1.075 1.00 55.81 301 LEU A O 1
ATOM 2461 N N . PRO A 1 302 ? -19.973 -1.572 -0.422 1.00 46.75 302 PRO A N 1
ATOM 2462 C CA . PRO A 1 302 ? -20.403 -1.619 -1.820 1.00 46.75 302 PRO A CA 1
ATOM 2463 C C . PRO A 1 302 ? -20.911 -0.281 -2.442 1.00 46.75 302 PRO A C 1
ATOM 2465 O O . PRO A 1 302 ? -22.005 0.178 -2.137 1.00 46.75 302 PRO A O 1
ATOM 2468 N N . TYR A 1 303 ? -20.177 0.202 -3.467 1.00 52.41 303 TYR A N 1
ATOM 2469 C CA . TYR A 1 303 ? -20.609 0.917 -4.703 1.00 52.41 303 TYR A CA 1
ATOM 2470 C C . TYR A 1 303 ? -20.727 2.469 -4.837 1.00 52.41 303 TYR A C 1
ATOM 2472 O O . TYR A 1 303 ? -21.320 3.174 -4.033 1.00 52.41 303 TYR A O 1
ATOM 2480 N N . ARG A 1 304 ? -20.381 2.897 -6.077 1.00 38.06 304 ARG A N 1
ATOM 2481 C CA . ARG A 1 304 ? -20.989 3.908 -6.997 1.00 38.06 304 ARG A CA 1
ATOM 2482 C C . ARG A 1 304 ? -20.558 5.374 -7.018 1.00 38.06 304 ARG A C 1
ATOM 2484 O O . ARG A 1 304 ? -20.845 6.019 -8.027 1.00 38.06 304 ARG A O 1
ATOM 2491 N N . LYS A 1 305 ? -19.794 5.880 -6.060 1.00 42.69 305 LYS A N 1
ATOM 2492 C CA . LYS A 1 305 ? -19.011 7.101 -6.294 1.00 42.69 305 LYS A CA 1
ATOM 2493 C C . LYS A 1 305 ? -17.567 6.807 -5.962 1.00 42.69 305 LYS A C 1
ATOM 2495 O O . LYS A 1 305 ? -17.267 6.362 -4.868 1.00 42.69 305 LYS A O 1
ATOM 2500 N N . ILE A 1 306 ? -16.733 6.970 -6.975 1.00 44.00 306 ILE A N 1
ATOM 2501 C CA . ILE A 1 306 ? -15.296 6.772 -6.928 1.00 44.00 306 ILE A CA 1
ATOM 2502 C C . ILE A 1 306 ? -14.726 8.127 -6.469 1.00 44.00 306 ILE A C 1
ATOM 2504 O O . ILE A 1 306 ? -14.905 9.096 -7.210 1.00 44.00 306 ILE A O 1
ATOM 2508 N N . PRO A 1 307 ? -14.180 8.267 -5.244 1.00 48.53 307 PRO A N 1
ATOM 2509 C CA . PRO A 1 307 ? -13.531 9.509 -4.832 1.00 48.53 307 PRO A CA 1
ATOM 2510 C C . PRO A 1 307 ? -12.412 9.932 -5.803 1.00 48.53 307 PRO A C 1
ATOM 2512 O O . PRO A 1 307 ? -11.848 9.107 -6.528 1.00 48.53 307 PRO A O 1
ATOM 2515 N N . ALA A 1 308 ? -12.106 11.230 -5.837 1.00 41.91 308 ALA A N 1
ATOM 2516 C CA . ALA A 1 308 ? -11.181 11.814 -6.812 1.00 41.91 308 ALA A CA 1
ATOM 2517 C C . ALA A 1 308 ? -9.747 11.257 -6.726 1.00 41.91 308 ALA A C 1
ATOM 2519 O O . ALA A 1 308 ? -9.115 11.091 -7.757 1.00 41.91 308 ALA A O 1
ATOM 2520 N N . ASP A 1 309 ? -9.287 10.841 -5.545 1.00 55.94 309 ASP A N 1
ATOM 2521 C CA . ASP A 1 309 ? -7.915 10.342 -5.349 1.00 55.94 309 ASP A CA 1
ATOM 2522 C C . ASP A 1 309 ? -7.811 8.813 -5.311 1.00 55.94 309 ASP A C 1
ATOM 2524 O O . ASP A 1 309 ? -6.819 8.243 -4.873 1.00 55.94 309 ASP A O 1
ATOM 2528 N N . THR A 1 310 ? -8.836 8.114 -5.786 1.00 66.25 310 THR A N 1
ATOM 2529 C CA . THR A 1 310 ? -8.846 6.650 -5.756 1.00 66.25 310 THR A CA 1
ATOM 2530 C C . THR A 1 310 ? -8.051 6.024 -6.899 1.00 66.25 310 THR A C 1
ATOM 2532 O O . THR A 1 310 ? -7.720 6.671 -7.901 1.00 66.25 310 THR A O 1
ATOM 2535 N N . PHE A 1 311 ? -7.777 4.725 -6.784 1.00 75.38 311 PHE A N 1
ATOM 2536 C CA . PHE A 1 311 ? -7.133 3.945 -7.835 1.00 75.38 311 PHE A CA 1
ATOM 2537 C C . PHE A 1 311 ? -7.871 4.079 -9.170 1.00 75.38 311 PHE A C 1
ATOM 2539 O O . PHE A 1 311 ? -7.243 4.328 -10.198 1.00 75.38 311 PHE A O 1
ATOM 2546 N N . ALA A 1 312 ? -9.199 3.972 -9.173 1.00 73.94 312 ALA A N 1
ATOM 2547 C CA . ALA A 1 312 ? -9.983 4.055 -10.398 1.00 73.94 312 ALA A CA 1
ATOM 2548 C C . ALA A 1 312 ? -9.939 5.447 -11.057 1.00 73.94 312 ALA A C 1
ATOM 2550 O O . ALA A 1 312 ? -9.881 5.515 -12.287 1.00 73.94 312 ALA A O 1
ATOM 2551 N N . THR A 1 313 ? -9.919 6.540 -10.284 1.00 73.50 313 THR A N 1
ATOM 2552 C CA . THR A 1 313 ? -9.791 7.896 -10.852 1.00 73.50 313 THR A CA 1
ATOM 2553 C C . THR A 1 313 ? -8.408 8.120 -11.451 1.00 73.50 313 THR A C 1
ATOM 2555 O O . THR A 1 313 ? -8.298 8.489 -12.617 1.00 73.50 313 THR A O 1
ATOM 2558 N N . ASN A 1 314 ? -7.349 7.789 -10.716 1.00 77.69 314 ASN A N 1
ATOM 2559 C CA . ASN A 1 314 ? -5.975 7.912 -11.203 1.00 77.69 314 ASN A CA 1
ATOM 2560 C C . ASN A 1 314 ? -5.700 7.033 -12.437 1.00 77.69 314 ASN A C 1
ATOM 2562 O O . ASN A 1 314 ? -4.975 7.427 -13.354 1.00 77.69 314 ASN A O 1
ATOM 2566 N N . VAL A 1 315 ? -6.293 5.835 -12.499 1.00 82.00 315 VAL A N 1
ATOM 2567 C CA . VAL A 1 315 ? -6.240 4.989 -13.699 1.00 82.00 315 VAL A CA 1
ATOM 2568 C C . VAL A 1 315 ? -6.975 5.652 -14.864 1.00 82.00 315 VAL A C 1
ATOM 2570 O O . VAL A 1 315 ? -6.454 5.639 -15.979 1.00 82.00 315 VAL A O 1
ATOM 2573 N N . HIS A 1 316 ? -8.133 6.270 -14.627 1.00 83.06 316 HIS A N 1
ATOM 2574 C CA . HIS A 1 316 ? -8.858 7.003 -15.664 1.00 83.06 316 HIS A CA 1
ATOM 2575 C C . HIS A 1 316 ? -8.058 8.197 -16.203 1.00 83.06 316 HIS A C 1
ATOM 2577 O O . HIS A 1 316 ? -7.963 8.379 -17.416 1.00 83.06 316 HIS A O 1
ATOM 2583 N N . GLU A 1 317 ? -7.420 8.977 -15.333 1.00 84.56 317 GLU A N 1
ATOM 2584 C CA . GLU A 1 317 ? -6.538 10.076 -15.741 1.00 84.56 317 GLU A CA 1
ATOM 2585 C C . GLU A 1 317 ? -5.337 9.573 -16.547 1.00 84.56 317 GLU A C 1
ATOM 2587 O O . GLU A 1 317 ? -5.014 10.121 -17.603 1.00 84.56 317 GLU A O 1
ATOM 2592 N N . ALA A 1 318 ? -4.715 8.471 -16.121 1.00 86.62 318 ALA A N 1
ATOM 2593 C CA . ALA A 1 318 ? -3.653 7.830 -16.888 1.00 86.62 318 ALA A CA 1
ATOM 2594 C C . ALA A 1 318 ? -4.138 7.376 -18.277 1.00 86.62 318 ALA A C 1
ATOM 2596 O O . ALA A 1 318 ? -3.427 7.581 -19.262 1.00 86.62 318 ALA A O 1
ATOM 2597 N N . GLN A 1 319 ? -5.349 6.816 -18.391 1.00 89.50 319 GLN A N 1
ATOM 2598 C CA . GLN A 1 319 ? -5.952 6.473 -19.684 1.00 89.50 319 GLN A CA 1
ATOM 2599 C C . GLN A 1 319 ? -6.148 7.712 -20.566 1.00 89.50 319 GLN A C 1
ATOM 2601 O O . GLN A 1 319 ? -5.779 7.680 -21.739 1.00 89.50 319 GLN A O 1
ATOM 2606 N N . GLN A 1 320 ? -6.674 8.810 -20.012 1.00 90.75 320 GLN A N 1
ATOM 2607 C CA . GLN A 1 320 ? -6.854 10.066 -20.748 1.00 90.75 320 GLN A CA 1
ATOM 2608 C C . GLN A 1 320 ? -5.521 10.619 -21.264 1.00 90.75 320 GLN A C 1
ATOM 2610 O O . GLN A 1 320 ? -5.442 11.051 -22.413 1.00 90.75 320 GLN A O 1
ATOM 2615 N N . ILE A 1 321 ? -4.461 10.563 -20.451 1.00 91.12 321 ILE A N 1
ATOM 2616 C CA . ILE A 1 321 ? -3.110 10.950 -20.873 1.00 91.12 321 ILE A CA 1
ATOM 2617 C C . ILE A 1 321 ? -2.636 10.062 -22.025 1.00 91.12 321 ILE A C 1
ATOM 2619 O O . ILE A 1 321 ? -2.156 10.581 -23.029 1.00 91.12 321 ILE A O 1
ATOM 2623 N N . LEU A 1 322 ? -2.769 8.738 -21.917 1.00 91.88 322 LEU A N 1
ATOM 2624 C CA . LEU A 1 322 ? -2.357 7.822 -22.985 1.00 91.88 322 LEU A CA 1
ATOM 2625 C C . LEU A 1 322 ? -3.107 8.101 -24.299 1.00 91.88 322 LEU A C 1
ATOM 2627 O O . LEU A 1 322 ? -2.471 8.174 -25.350 1.00 91.88 322 LEU A O 1
ATOM 2631 N N . GLU A 1 323 ? -4.420 8.330 -24.240 1.00 93.31 323 GLU A N 1
ATOM 2632 C CA . GLU A 1 323 ? -5.229 8.714 -25.406 1.00 93.31 323 GLU A CA 1
ATOM 2633 C C . GLU A 1 323 ? -4.809 10.078 -25.983 1.00 93.31 323 GLU A C 1
ATOM 2635 O O . GLU A 1 323 ? -4.720 10.230 -27.200 1.00 93.31 323 GLU A O 1
ATOM 2640 N N . GLU A 1 324 ? -4.458 11.061 -25.144 1.00 94.19 324 GLU A N 1
ATOM 2641 C CA . GLU A 1 324 ? -3.966 12.372 -25.598 1.00 94.19 324 GLU A CA 1
ATOM 2642 C C . GLU A 1 324 ? -2.682 12.255 -26.437 1.00 94.19 324 GLU A C 1
ATOM 2644 O O . GLU A 1 324 ? -2.418 13.093 -27.305 1.00 94.19 324 GLU A O 1
ATOM 2649 N N . PHE A 1 325 ? -1.841 11.256 -26.163 1.00 92.00 325 PHE A N 1
ATOM 2650 C CA . PHE A 1 325 ? -0.581 11.043 -26.878 1.00 92.00 325 PHE A CA 1
ATOM 2651 C C . PHE A 1 325 ? -0.669 10.056 -28.040 1.00 92.00 325 PHE A C 1
ATOM 2653 O O . PHE A 1 325 ? 0.294 9.940 -28.803 1.00 92.00 325 PHE A O 1
ATOM 2660 N N . LYS A 1 326 ? -1.812 9.399 -28.222 1.00 93.12 326 LYS A N 1
ATOM 2661 C CA . LYS A 1 326 ? -2.031 8.463 -29.319 1.00 93.12 326 LYS A CA 1
ATOM 2662 C C . LYS A 1 326 ? -1.937 9.166 -30.675 1.00 93.12 326 LYS A C 1
ATOM 2664 O O . LYS A 1 326 ? -2.500 10.241 -30.881 1.00 93.12 326 LYS A O 1
ATOM 2669 N N . GLY A 1 327 ? -1.196 8.571 -31.605 1.00 90.00 327 GLY A N 1
ATOM 2670 C CA . GLY A 1 327 ? -0.940 9.109 -32.941 1.00 90.00 327 GLY A CA 1
ATOM 2671 C C . GLY A 1 327 ? 0.106 10.227 -32.991 1.00 90.00 327 GLY A C 1
ATOM 2672 O O . GLY A 1 327 ? 0.375 10.746 -34.076 1.00 90.00 327 GLY A O 1
ATOM 2673 N N . LYS A 1 328 ? 0.709 10.617 -31.855 1.00 90.62 328 LYS A N 1
ATOM 2674 C CA . LYS A 1 328 ? 1.778 11.634 -31.828 1.00 90.62 328 LYS A CA 1
ATOM 2675 C C . LYS A 1 328 ? 3.151 11.058 -32.177 1.00 90.62 328 LYS A C 1
ATOM 2677 O O . LYS A 1 328 ? 4.003 11.806 -32.652 1.00 90.62 328 LYS A O 1
ATOM 2682 N N . ASP A 1 329 ? 3.376 9.763 -31.950 1.00 91.38 329 ASP A N 1
ATOM 2683 C CA . ASP A 1 329 ? 4.630 9.091 -32.293 1.00 91.38 329 ASP A CA 1
ATOM 2684 C C . ASP A 1 329 ? 4.405 7.588 -32.578 1.00 91.38 329 ASP A C 1
ATOM 2686 O O . ASP A 1 329 ? 3.928 6.868 -31.696 1.00 91.38 329 ASP A O 1
ATOM 2690 N N . PRO A 1 330 ? 4.792 7.083 -33.767 1.00 92.00 330 PRO A N 1
ATOM 2691 C CA . PRO A 1 330 ? 4.504 5.707 -34.176 1.00 92.00 330 PRO A CA 1
ATOM 2692 C C . PRO A 1 330 ? 5.232 4.638 -33.348 1.00 92.00 330 PRO A C 1
ATOM 2694 O O . PRO A 1 330 ? 4.785 3.493 -33.325 1.00 92.00 330 PRO A O 1
ATOM 2697 N N . ASP A 1 331 ? 6.332 4.975 -32.666 1.00 89.94 331 ASP A N 1
ATOM 2698 C CA . ASP A 1 331 ? 7.041 4.025 -31.797 1.00 89.94 331 ASP A CA 1
ATOM 2699 C C . ASP A 1 331 ? 6.399 3.941 -30.402 1.00 89.94 331 ASP A C 1
ATOM 2701 O O . ASP A 1 331 ? 6.591 2.957 -29.684 1.00 89.94 331 ASP A O 1
ATOM 2705 N N . ILE A 1 332 ? 5.637 4.967 -30.008 1.00 92.25 332 ILE A N 1
ATOM 2706 C CA . ILE A 1 332 ? 4.939 5.037 -28.718 1.00 92.25 332 ILE A CA 1
ATOM 2707 C C . ILE A 1 332 ? 3.547 4.401 -28.818 1.00 92.25 332 ILE A C 1
ATOM 2709 O O . ILE A 1 332 ? 3.108 3.753 -27.866 1.00 92.25 332 ILE A O 1
ATOM 2713 N N . ASP A 1 333 ? 2.876 4.522 -29.965 1.00 92.44 333 ASP A N 1
ATOM 2714 C CA . ASP A 1 333 ? 1.507 4.030 -30.175 1.00 92.44 333 ASP A CA 1
ATOM 2715 C C . ASP A 1 333 ? 1.287 2.556 -29.769 1.00 92.44 333 ASP A C 1
ATOM 2717 O O . ASP A 1 333 ? 0.332 2.285 -29.036 1.00 92.44 333 ASP A O 1
ATOM 2721 N N . PRO A 1 334 ? 2.168 1.590 -30.112 1.00 92.81 334 PRO A N 1
ATOM 2722 C CA . PRO A 1 334 ? 1.993 0.203 -29.675 1.00 92.81 334 PRO A CA 1
ATOM 2723 C C . PRO A 1 334 ? 2.046 0.035 -28.149 1.00 92.81 334 PRO A C 1
ATOM 2725 O O . PRO A 1 334 ? 1.381 -0.842 -27.596 1.00 92.81 334 PRO A O 1
ATOM 2728 N N . ILE A 1 335 ? 2.836 0.869 -27.464 1.00 92.00 335 ILE A N 1
ATOM 2729 C CA . ILE A 1 335 ? 2.962 0.865 -26.000 1.00 92.00 335 ILE A CA 1
ATOM 2730 C C . ILE A 1 335 ? 1.709 1.476 -25.366 1.00 92.00 335 ILE A C 1
ATOM 2732 O O . ILE A 1 335 ? 1.234 0.959 -24.357 1.00 92.00 335 ILE A O 1
ATOM 2736 N N . ILE A 1 336 ? 1.155 2.535 -25.967 1.00 91.75 336 ILE A N 1
ATOM 2737 C CA . ILE A 1 336 ? -0.124 3.132 -25.557 1.00 91.75 336 ILE A CA 1
ATOM 2738 C C . ILE A 1 336 ? -1.252 2.104 -25.679 1.00 91.75 336 ILE A C 1
ATOM 2740 O O . ILE A 1 336 ? -1.982 1.893 -24.713 1.00 91.75 336 ILE A O 1
ATOM 2744 N N . ASP A 1 337 ? -1.362 1.409 -26.812 1.00 91.69 337 ASP A N 1
ATOM 2745 C CA . ASP A 1 337 ? -2.413 0.407 -27.032 1.00 91.69 337 ASP A CA 1
ATOM 2746 C C . ASP A 1 337 ? -2.324 -0.774 -26.050 1.00 91.69 337 ASP A C 1
ATOM 2748 O O . ASP A 1 337 ? -3.346 -1.291 -25.592 1.00 91.69 337 ASP A O 1
ATOM 2752 N N . GLU A 1 338 ? -1.112 -1.223 -25.708 1.00 88.44 338 GLU A N 1
ATOM 2753 C CA . GLU A 1 338 ? -0.899 -2.231 -24.660 1.00 88.44 338 GLU A CA 1
ATOM 2754 C C . GLU A 1 338 ? -1.239 -1.674 -23.268 1.00 88.44 338 GLU A C 1
ATOM 2756 O O . GLU A 1 338 ? -1.881 -2.353 -22.464 1.00 88.44 338 GLU A O 1
ATOM 2761 N N . GLY A 1 339 ? -0.855 -0.426 -23.003 1.00 86.69 339 GLY A N 1
ATOM 2762 C CA . GLY A 1 339 ? -1.120 0.283 -21.758 1.00 86.69 339 GLY A CA 1
ATOM 2763 C C . GLY A 1 339 ? -2.605 0.467 -21.463 1.00 86.69 339 GLY A C 1
ATOM 2764 O O . GLY A 1 339 ? -3.052 0.155 -20.361 1.00 86.69 339 GLY A O 1
ATOM 2765 N N . LEU A 1 340 ? -3.387 0.898 -22.453 1.00 89.19 340 LEU A N 1
ATOM 2766 C CA . LEU A 1 340 ? -4.832 1.105 -22.322 1.00 89.19 340 LEU A CA 1
ATOM 2767 C C . LEU A 1 340 ? -5.567 -0.189 -21.958 1.00 89.19 340 LEU A C 1
ATOM 2769 O O . LEU A 1 340 ? -6.414 -0.174 -21.069 1.00 89.19 340 LEU A O 1
ATOM 2773 N N . LYS A 1 341 ? -5.187 -1.321 -22.569 1.00 86.19 341 LYS A N 1
ATOM 2774 C CA . LYS A 1 341 ? -5.725 -2.647 -22.205 1.00 86.19 341 LYS A CA 1
ATOM 2775 C C . LYS A 1 341 ? -5.420 -3.003 -20.756 1.00 86.19 341 LYS A C 1
ATOM 2777 O O . LYS A 1 341 ? -6.227 -3.602 -20.059 1.00 86.19 341 LYS A O 1
ATOM 2782 N N . TYR A 1 342 ? -4.223 -2.663 -20.300 1.00 80.25 342 TYR A N 1
ATOM 2783 C CA . TYR A 1 342 ? -3.776 -3.006 -18.961 1.00 80.25 342 TYR A CA 1
ATOM 2784 C C . TYR A 1 342 ? -4.461 -2.167 -17.862 1.00 80.25 342 TYR A C 1
ATOM 2786 O O . TYR A 1 342 ? -4.690 -2.658 -16.746 1.00 80.25 342 TYR A O 1
ATOM 2794 N N . LEU A 1 343 ? -4.816 -0.930 -18.212 1.00 83.00 343 LEU A N 1
ATOM 2795 C CA . LEU A 1 343 ? -5.497 0.059 -17.380 1.00 83.00 343 LEU A CA 1
ATOM 2796 C C . LEU A 1 343 ? -7.034 0.012 -17.490 1.00 83.00 343 LEU A C 1
ATOM 2798 O O . LEU A 1 343 ? -7.698 0.899 -16.970 1.00 83.00 343 LEU A O 1
ATOM 2802 N N . ASP A 1 344 ? -7.626 -1.004 -18.124 1.00 82.50 344 ASP A N 1
ATOM 2803 C CA . ASP A 1 344 ? -9.085 -1.153 -18.185 1.00 82.50 344 ASP A CA 1
ATOM 2804 C C . ASP A 1 344 ? -9.680 -1.466 -16.793 1.00 82.50 344 ASP A C 1
ATOM 2806 O O . ASP A 1 344 ? -9.596 -2.589 -16.274 1.00 82.50 344 ASP A O 1
ATOM 2810 N N . VAL A 1 345 ? -10.271 -0.440 -16.170 1.00 76.75 345 VAL A N 1
ATOM 2811 C CA . VAL A 1 345 ? -10.901 -0.521 -14.843 1.00 76.75 345 VAL A CA 1
ATOM 2812 C C . VAL A 1 345 ? -12.130 -1.425 -14.860 1.00 76.75 345 VAL A C 1
ATOM 2814 O O . VAL A 1 345 ? -12.360 -2.152 -13.889 1.00 76.75 345 VAL A O 1
ATOM 2817 N N . GLU A 1 346 ? -12.927 -1.403 -15.931 1.00 75.81 346 GLU A N 1
ATOM 2818 C CA . GLU A 1 346 ? -14.139 -2.218 -16.017 1.00 75.81 346 GLU A CA 1
ATOM 2819 C C . GLU A 1 346 ? -13.784 -3.696 -16.138 1.00 75.81 346 GLU A C 1
ATOM 2821 O O . GLU A 1 346 ? -14.327 -4.521 -15.396 1.00 75.81 346 GLU A O 1
ATOM 2826 N N . GLU A 1 347 ? -12.828 -4.040 -17.005 1.00 81.56 347 GLU A N 1
ATOM 2827 C CA . GLU A 1 347 ? -12.326 -5.409 -17.119 1.00 81.56 347 GLU A CA 1
ATOM 2828 C C . GLU A 1 347 ? -11.762 -5.889 -15.777 1.00 81.56 347 GLU A C 1
ATOM 2830 O O . GLU A 1 347 ? -12.122 -6.967 -15.289 1.00 81.56 347 GLU A O 1
ATOM 2835 N N . PHE A 1 348 ? -10.917 -5.076 -15.138 1.00 77.88 348 PHE A N 1
ATOM 2836 C CA . PHE A 1 348 ? -10.312 -5.419 -13.856 1.00 77.88 348 PHE A CA 1
ATOM 2837 C C . PHE A 1 348 ? -11.365 -5.650 -12.765 1.00 77.88 348 PHE A C 1
ATOM 2839 O O . PHE A 1 348 ? -11.354 -6.696 -12.106 1.00 77.88 348 PHE A O 1
ATOM 2846 N N . ARG A 1 349 ? -12.331 -4.733 -12.630 1.00 76.31 349 ARG A N 1
ATOM 2847 C CA . ARG A 1 349 ? -13.449 -4.846 -11.685 1.00 76.31 349 ARG A CA 1
ATOM 2848 C C . ARG A 1 349 ? -14.279 -6.100 -11.942 1.00 76.31 349 ARG A C 1
ATOM 2850 O O . ARG A 1 349 ? -14.583 -6.827 -10.997 1.00 76.31 349 ARG A O 1
ATOM 2857 N N . ASN A 1 350 ? -14.618 -6.381 -13.198 1.00 79.81 350 ASN A N 1
ATOM 2858 C CA . ASN A 1 350 ? -15.392 -7.565 -13.570 1.00 79.81 350 ASN A CA 1
ATOM 2859 C C . ASN A 1 350 ? -14.657 -8.856 -13.194 1.00 79.81 350 ASN A C 1
ATOM 2861 O O . ASN A 1 350 ? -15.267 -9.783 -12.654 1.00 79.81 350 ASN A O 1
ATOM 2865 N N . ARG A 1 351 ? -13.339 -8.918 -13.416 1.00 85.06 351 ARG A N 1
ATOM 2866 C CA . ARG A 1 351 ? -12.524 -10.072 -13.014 1.00 85.06 351 ARG A CA 1
ATOM 2867 C C . ARG A 1 351 ? -12.539 -10.276 -11.504 1.00 85.06 351 ARG A C 1
ATOM 2869 O O . ARG A 1 351 ? -12.813 -11.387 -11.058 1.00 85.06 351 ARG A O 1
ATOM 2876 N N . ILE A 1 352 ? -12.335 -9.221 -10.719 1.00 83.06 352 ILE A N 1
ATOM 2877 C CA . ILE A 1 352 ? -12.393 -9.298 -9.251 1.00 83.06 352 ILE A CA 1
ATOM 2878 C C . ILE A 1 352 ? -13.771 -9.755 -8.774 1.00 83.06 352 ILE A C 1
ATOM 2880 O O . ILE A 1 352 ? -13.864 -10.690 -7.981 1.00 83.06 352 ILE A O 1
ATOM 2884 N N . GLN A 1 353 ? -14.848 -9.161 -9.293 1.00 79.69 353 GLN A N 1
ATOM 2885 C CA . GLN A 1 353 ? -16.215 -9.552 -8.939 1.00 79.69 353 GLN A CA 1
ATOM 2886 C C . GLN A 1 353 ? -16.493 -11.023 -9.255 1.00 79.69 353 GLN A C 1
ATOM 2888 O O . GLN A 1 353 ? -17.145 -11.708 -8.469 1.00 79.69 353 GLN A O 1
ATOM 2893 N N . ASN A 1 354 ? -15.987 -11.534 -10.377 1.00 84.06 354 ASN A N 1
ATOM 2894 C CA . ASN A 1 354 ? -16.117 -12.948 -10.723 1.00 84.06 354 ASN A CA 1
ATOM 2895 C C . ASN A 1 354 ? -15.346 -13.854 -9.756 1.00 84.06 354 ASN A C 1
ATOM 2897 O O . ASN A 1 354 ? -15.844 -14.923 -9.401 1.00 84.06 354 ASN A O 1
ATOM 2901 N N . ILE A 1 355 ? -14.164 -13.430 -9.301 1.00 87.25 355 ILE A N 1
ATOM 2902 C CA . ILE A 1 355 ? -13.399 -14.152 -8.279 1.00 87.25 355 ILE A CA 1
ATOM 2903 C C . ILE A 1 355 ? -14.175 -14.180 -6.953 1.00 87.25 355 ILE A C 1
ATOM 2905 O O . ILE A 1 355 ? -14.349 -15.257 -6.385 1.00 87.25 355 ILE A O 1
ATOM 2909 N N . TYR A 1 356 ? -14.710 -13.040 -6.502 1.00 81.44 356 TYR A N 1
ATOM 2910 C CA . TYR A 1 356 ? -15.547 -12.969 -5.298 1.00 81.44 356 TYR A CA 1
ATOM 2911 C C . TYR A 1 356 ? -16.769 -13.879 -5.392 1.00 81.44 356 TYR A C 1
ATOM 2913 O O . TYR A 1 356 ? -16.962 -14.714 -4.514 1.00 81.44 356 TYR A O 1
ATOM 2921 N N . LYS A 1 357 ? -17.547 -13.786 -6.479 1.00 82.69 357 LYS A N 1
ATOM 2922 C CA . LYS A 1 357 ? -18.728 -14.638 -6.701 1.00 82.69 357 LYS A CA 1
ATOM 2923 C C . LYS A 1 357 ? -18.376 -16.123 -6.677 1.00 82.69 357 LYS A C 1
ATOM 2925 O O . LYS A 1 357 ? -19.124 -16.921 -6.127 1.00 82.69 357 LYS A O 1
ATOM 2930 N N . ARG A 1 358 ? -17.236 -16.513 -7.261 1.00 87.19 358 ARG A N 1
ATOM 2931 C CA . ARG A 1 358 ? -16.754 -17.901 -7.194 1.00 87.19 358 ARG A CA 1
ATOM 2932 C C . ARG A 1 358 ? -16.536 -18.327 -5.742 1.00 87.19 358 ARG A C 1
ATOM 2934 O O . ARG A 1 358 ? -17.097 -19.341 -5.339 1.00 87.19 358 ARG A O 1
ATOM 2941 N N . VAL A 1 359 ? -15.765 -17.554 -4.976 1.00 84.94 359 VAL A N 1
ATOM 2942 C CA . VAL A 1 359 ? -15.457 -17.855 -3.565 1.00 84.94 359 VAL A CA 1
ATOM 2943 C C . VAL A 1 359 ? -16.712 -17.874 -2.697 1.00 84.94 359 VAL A C 1
ATOM 2945 O O . VAL A 1 359 ? -16.877 -18.781 -1.888 1.00 84.94 359 VAL A O 1
ATOM 2948 N N . GLU A 1 360 ? -17.627 -16.932 -2.903 1.00 82.81 360 GLU A N 1
ATOM 2949 C CA . GLU A 1 360 ? -18.916 -16.881 -2.213 1.00 82.81 360 GLU A CA 1
ATOM 2950 C C . GLU A 1 360 ? -19.746 -18.152 -2.446 1.00 82.81 360 GLU A C 1
ATOM 2952 O O . GLU A 1 360 ? -20.378 -18.648 -1.519 1.00 82.81 360 GLU A O 1
ATOM 2957 N N . VAL A 1 361 ? -19.699 -18.725 -3.653 1.00 86.81 361 VAL A N 1
ATOM 2958 C CA . VAL A 1 361 ? -20.442 -19.948 -3.988 1.00 86.81 361 VAL A CA 1
ATOM 2959 C C . VAL A 1 361 ? -19.808 -21.204 -3.388 1.00 86.81 361 VAL A C 1
ATOM 2961 O O . VAL A 1 361 ? -20.534 -22.015 -2.820 1.00 86.81 361 VAL A O 1
ATOM 2964 N N . PHE A 1 362 ? -18.492 -21.412 -3.527 1.00 88.50 362 PHE A N 1
ATOM 2965 C CA . PHE A 1 362 ? -17.878 -22.675 -3.076 1.00 88.50 362 PHE A CA 1
ATOM 2966 C C . PHE A 1 362 ? -17.425 -22.661 -1.612 1.00 88.50 362 PHE A C 1
ATOM 2968 O O . PHE A 1 362 ? -17.272 -23.724 -1.020 1.00 88.50 362 PHE A O 1
ATOM 2975 N N . GLY A 1 363 ? -17.177 -21.491 -1.020 1.00 84.31 363 GLY A N 1
ATOM 2976 C CA . GLY A 1 363 ? -16.602 -21.403 0.319 1.00 84.31 363 GLY A CA 1
ATOM 2977 C C . GLY A 1 363 ? -16.645 -19.992 0.907 1.00 84.31 363 GLY A C 1
ATOM 2978 O O . GLY A 1 363 ? -15.594 -19.363 1.018 1.00 84.31 363 GLY A O 1
ATOM 2979 N N . PRO A 1 364 ? -17.806 -19.503 1.393 1.00 82.19 364 PRO A N 1
ATOM 2980 C CA . PRO A 1 364 ? -17.943 -18.160 1.977 1.00 82.19 364 PRO A CA 1
ATOM 2981 C C . PRO A 1 364 ? -16.928 -17.852 3.090 1.00 82.19 364 PRO A C 1
ATOM 2983 O O . PRO A 1 364 ? -16.482 -16.719 3.255 1.00 82.19 364 PRO A O 1
ATOM 2986 N N . LYS A 1 365 ? -16.504 -18.877 3.842 1.00 83.25 365 LYS A N 1
ATOM 2987 C CA . LYS A 1 365 ? -15.487 -18.764 4.905 1.00 83.25 365 LYS A CA 1
ATOM 2988 C C . LYS A 1 365 ? -14.094 -18.375 4.383 1.00 83.25 365 LYS A C 1
ATOM 2990 O O . LYS A 1 365 ? -13.255 -17.967 5.179 1.00 83.25 365 LYS A O 1
ATOM 2995 N N . ARG A 1 366 ? -13.849 -18.497 3.073 1.00 83.81 366 ARG A N 1
ATOM 2996 C CA . ARG A 1 366 ? -12.603 -18.132 2.379 1.00 83.81 366 ARG A CA 1
ATOM 2997 C C . ARG A 1 366 ? -12.596 -16.682 1.886 1.00 83.81 366 ARG A C 1
ATOM 2999 O O . ARG A 1 366 ? -11.569 -16.230 1.397 1.00 83.81 366 ARG A O 1
ATOM 3006 N N . ILE A 1 367 ? -13.692 -15.927 2.014 1.00 79.81 367 ILE A N 1
ATOM 3007 C CA . ILE A 1 367 ? -13.726 -14.509 1.607 1.00 79.81 367 ILE A CA 1
ATOM 3008 C C . ILE A 1 367 ? -12.612 -13.681 2.281 1.00 79.81 367 ILE A C 1
ATOM 3010 O O . ILE A 1 367 ? -11.939 -12.935 1.571 1.00 79.81 367 ILE A O 1
ATOM 3014 N N . PRO A 1 368 ? -12.325 -13.832 3.591 1.00 74.62 368 PRO A N 1
ATOM 3015 C CA . PRO A 1 368 ? -11.176 -13.164 4.201 1.00 74.62 368 PRO A CA 1
ATOM 3016 C C . PRO A 1 368 ? -9.842 -13.545 3.543 1.00 74.62 368 PRO A C 1
ATOM 3018 O O . PRO A 1 368 ? -8.992 -12.690 3.331 1.00 74.62 368 PRO A O 1
ATOM 3021 N N . ASP A 1 369 ? -9.670 -14.810 3.154 1.00 82.25 369 ASP A N 1
ATOM 3022 C CA . ASP A 1 369 ? -8.444 -15.292 2.501 1.00 82.25 369 ASP A CA 1
ATOM 3023 C C . ASP A 1 369 ? -8.247 -14.676 1.134 1.00 82.25 369 ASP A C 1
ATOM 3025 O O . ASP A 1 369 ? -7.125 -14.340 0.762 1.00 82.25 369 ASP A O 1
ATOM 3029 N N . LEU A 1 370 ? -9.345 -14.516 0.401 1.00 81.50 370 LEU A N 1
ATOM 3030 C CA . LEU A 1 370 ? -9.349 -13.824 -0.872 1.00 81.50 370 LEU A CA 1
ATOM 3031 C C . LEU A 1 370 ? -8.902 -12.366 -0.702 1.00 81.50 370 LEU A C 1
ATOM 3033 O O . LEU A 1 370 ? -8.097 -11.894 -1.499 1.00 81.50 370 LEU A O 1
ATOM 3037 N N . ILE A 1 371 ? -9.359 -11.680 0.349 1.00 74.44 371 ILE A N 1
ATOM 3038 C CA . ILE A 1 371 ? -8.930 -10.308 0.659 1.00 74.44 371 ILE A CA 1
ATOM 3039 C C . ILE A 1 371 ? -7.420 -10.262 0.946 1.00 74.44 371 ILE A C 1
ATOM 3041 O O . ILE A 1 371 ? -6.723 -9.416 0.394 1.00 74.44 371 ILE A O 1
ATOM 3045 N N . PHE A 1 372 ? -6.875 -11.204 1.721 1.00 77.75 372 PHE A N 1
ATOM 3046 C CA . PHE A 1 372 ? -5.423 -11.255 1.966 1.00 77.75 372 PHE A CA 1
ATOM 3047 C C . PHE A 1 372 ? -4.618 -11.667 0.731 1.00 77.75 372 PHE A C 1
ATOM 3049 O O . PHE A 1 372 ? -3.496 -11.212 0.532 1.00 77.75 372 PHE A O 1
ATOM 3056 N N . ALA A 1 373 ? -5.169 -12.521 -0.130 1.00 80.38 373 ALA A N 1
ATOM 3057 C CA . ALA A 1 373 ? -4.547 -12.821 -1.414 1.00 80.38 373 ALA A CA 1
ATOM 3058 C C . ALA A 1 373 ? -4.475 -11.558 -2.279 1.00 80.38 373 ALA A C 1
ATOM 3060 O O . ALA A 1 373 ? -3.429 -11.284 -2.869 1.00 80.38 373 ALA A O 1
ATOM 3061 N N . PHE A 1 374 ? -5.556 -10.772 -2.290 1.00 76.88 374 PHE A N 1
ATOM 3062 C CA . PHE A 1 374 ? -5.585 -9.469 -2.931 1.00 76.88 374 PHE A CA 1
ATOM 3063 C C . PHE A 1 374 ? -4.631 -8.476 -2.310 1.00 76.88 374 PHE A C 1
ATOM 3065 O O . PHE A 1 374 ? -4.289 -7.589 -3.056 1.00 76.88 374 PHE A O 1
ATOM 3072 N N . SER A 1 375 ? -4.205 -8.605 -1.045 1.00 71.38 375 SER A N 1
ATOM 3073 C CA . SER A 1 375 ? -3.207 -7.716 -0.427 1.00 71.38 375 SER A CA 1
ATOM 3074 C C . SER A 1 375 ? -1.760 -8.171 -0.633 1.00 71.38 375 SER A C 1
ATOM 3076 O O . SER A 1 375 ? -0.837 -7.364 -0.571 1.00 71.38 375 SER A O 1
ATOM 3078 N N . LEU A 1 376 ? -1.531 -9.447 -0.943 1.00 74.31 376 LEU A 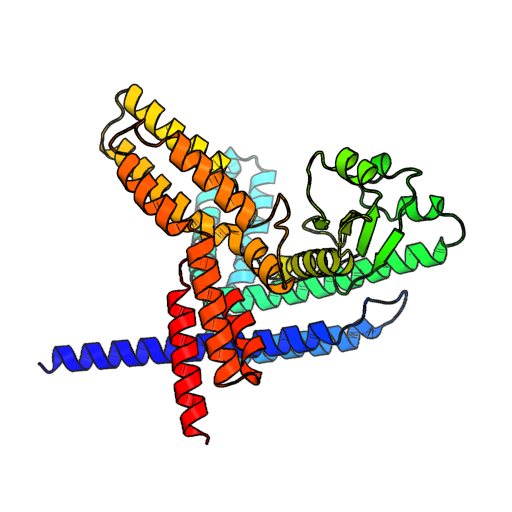N 1
ATOM 3079 C CA . LEU A 1 376 ? -0.198 -9.997 -1.220 1.00 74.31 376 LEU A CA 1
ATOM 3080 C C . LEU A 1 376 ? 0.178 -9.977 -2.702 1.00 74.31 376 LEU A C 1
ATOM 3082 O O . LEU A 1 376 ? 1.361 -9.918 -3.040 1.00 74.31 376 LEU A O 1
ATOM 3086 N N . ILE A 1 377 ? -0.810 -10.081 -3.589 1.00 77.69 377 ILE A N 1
ATOM 3087 C CA . ILE A 1 377 ? -0.592 -10.206 -5.026 1.00 77.69 377 ILE A CA 1
ATOM 3088 C C . ILE A 1 377 ? -1.085 -8.945 -5.741 1.00 77.69 377 ILE A C 1
ATOM 3090 O O . ILE A 1 377 ? -2.296 -8.733 -5.828 1.00 77.69 377 ILE A O 1
ATOM 3094 N N . PRO A 1 378 ? -0.172 -8.167 -6.353 1.00 76.00 378 PRO A N 1
ATOM 3095 C CA . PRO A 1 378 ? -0.544 -6.932 -7.021 1.00 76.00 378 PRO A CA 1
ATOM 3096 C C . PRO A 1 378 ? -1.443 -7.184 -8.244 1.00 76.00 378 PRO A C 1
ATOM 3098 O O . PRO A 1 378 ? -1.464 -8.297 -8.794 1.00 76.00 378 PRO A O 1
ATOM 3101 N N . PRO A 1 379 ? -2.154 -6.156 -8.739 1.00 74.62 379 PRO A N 1
ATOM 3102 C CA . PRO A 1 379 ? -3.134 -6.286 -9.811 1.00 74.62 379 PRO A CA 1
ATOM 3103 C C . PRO A 1 379 ? -2.559 -6.864 -11.109 1.00 74.62 379 PRO A C 1
ATOM 3105 O O . PRO A 1 379 ? -3.245 -7.632 -11.795 1.00 74.62 379 PRO A O 1
ATOM 3108 N N . SER A 1 380 ? -1.291 -6.572 -11.434 1.00 73.25 380 SER A N 1
ATOM 3109 C CA . SER A 1 380 ? -0.556 -7.177 -12.561 1.00 73.25 380 SER A CA 1
ATOM 3110 C C . SER A 1 380 ? -0.568 -8.703 -12.554 1.00 73.25 380 SER A C 1
ATOM 3112 O O . SER A 1 380 ? -0.501 -9.365 -13.596 1.00 73.25 380 SER A O 1
ATOM 3114 N N . ARG A 1 381 ? -0.655 -9.280 -11.357 1.00 77.19 381 ARG A N 1
ATOM 3115 C CA . ARG A 1 381 ? -0.545 -10.706 -11.076 1.00 77.19 381 ARG A CA 1
ATOM 3116 C C . ARG A 1 381 ? -1.889 -11.325 -10.696 1.00 77.19 381 ARG A C 1
ATOM 3118 O O . ARG A 1 381 ? -1.896 -12.461 -10.232 1.00 77.19 381 ARG A O 1
ATOM 3125 N N . LEU A 1 382 ? -3.021 -10.681 -11.002 1.00 82.12 382 LEU A N 1
ATOM 3126 C CA . LEU A 1 382 ? -4.378 -11.175 -10.703 1.00 82.12 382 LEU A CA 1
ATOM 3127 C C . LEU A 1 382 ? -4.622 -12.644 -11.111 1.00 82.12 382 LEU A C 1
ATOM 3129 O O . LEU A 1 382 ? -5.281 -13.396 -10.398 1.00 82.12 382 LEU A O 1
ATOM 3133 N N . ARG A 1 383 ? -4.001 -13.104 -12.206 1.00 84.25 383 ARG A N 1
ATOM 3134 C CA . ARG A 1 383 ? -4.041 -14.515 -12.646 1.00 84.25 383 ARG A CA 1
ATOM 3135 C C . ARG A 1 383 ? -3.576 -15.530 -11.592 1.00 84.25 383 ARG A C 1
ATOM 3137 O O . ARG A 1 383 ? -3.923 -16.705 -11.659 1.00 84.25 383 ARG A O 1
ATOM 3144 N N . HIS A 1 384 ? -2.711 -15.112 -10.671 1.00 85.00 384 HIS A N 1
ATOM 3145 C CA . HIS A 1 384 ? -2.208 -15.958 -9.594 1.00 85.00 384 HIS A CA 1
ATOM 3146 C C . HIS A 1 384 ? -3.273 -16.141 -8.507 1.00 85.00 384 HIS A C 1
ATOM 3148 O O . HIS A 1 384 ? -3.400 -17.245 -7.987 1.00 85.00 384 HIS A O 1
ATOM 3154 N N . ILE A 1 385 ? -4.089 -15.112 -8.253 1.00 85.88 385 ILE A N 1
ATOM 3155 C CA . ILE A 1 385 ? -5.260 -15.186 -7.369 1.00 85.88 385 ILE A CA 1
ATOM 3156 C C . ILE A 1 385 ? -6.328 -16.090 -7.987 1.00 85.88 385 ILE A C 1
ATOM 3158 O O . ILE A 1 385 ? -6.843 -16.971 -7.310 1.00 85.88 385 ILE A O 1
ATOM 3162 N N . GLU A 1 386 ? -6.612 -15.945 -9.285 1.00 89.69 386 GLU A N 1
ATOM 3163 C CA . GLU A 1 386 ? -7.573 -16.809 -9.995 1.00 89.69 386 GLU A CA 1
ATOM 3164 C C . GLU A 1 386 ? -7.219 -18.299 -9.831 1.00 89.69 386 GLU A C 1
ATOM 3166 O O . GLU A 1 386 ? -8.077 -19.107 -9.478 1.00 89.69 386 GLU A O 1
ATOM 3171 N N . ARG A 1 387 ? -5.936 -18.648 -9.991 1.00 89.81 387 ARG A N 1
ATOM 3172 C CA . ARG A 1 387 ? -5.432 -20.018 -9.787 1.00 89.81 387 ARG A CA 1
ATOM 3173 C C . ARG A 1 387 ? -5.467 -20.477 -8.332 1.00 89.81 387 ARG A C 1
ATOM 3175 O O . ARG A 1 387 ? -5.731 -21.648 -8.077 1.00 89.81 387 ARG A O 1
ATOM 3182 N N . LEU A 1 388 ? -5.177 -19.583 -7.388 1.00 89.81 388 LEU A N 1
ATOM 3183 C CA . LEU A 1 388 ? -5.280 -19.882 -5.959 1.00 89.81 388 LEU A CA 1
ATOM 3184 C C . LEU A 1 388 ? -6.726 -20.238 -5.588 1.00 89.81 388 LEU A C 1
ATOM 3186 O O . LEU A 1 388 ? -6.968 -21.226 -4.903 1.00 89.81 388 LEU A O 1
ATOM 3190 N N . VAL A 1 389 ? -7.687 -19.475 -6.103 1.00 90.31 389 VAL A N 1
ATOM 3191 C CA . VAL A 1 389 ? -9.118 -19.702 -5.883 1.00 90.31 389 VAL A CA 1
ATOM 3192 C C . VAL A 1 389 ? -9.589 -21.014 -6.513 1.00 90.31 389 VAL A C 1
ATOM 3194 O O . VAL A 1 389 ? -10.374 -21.735 -5.901 1.00 90.31 389 VAL A O 1
ATOM 3197 N N . GLU A 1 390 ? -9.085 -21.367 -7.697 1.00 90.12 390 GLU A N 1
ATOM 3198 C CA . GLU A 1 390 ? -9.334 -22.681 -8.307 1.00 90.12 390 GLU A CA 1
ATOM 3199 C C . GLU A 1 390 ? -8.815 -23.823 -7.425 1.00 90.12 390 GLU A C 1
ATOM 3201 O O . GLU A 1 390 ? -9.549 -24.776 -7.162 1.00 90.12 390 GLU A O 1
ATOM 3206 N N . ARG A 1 391 ? -7.598 -23.687 -6.885 1.00 89.25 391 ARG A N 1
ATOM 3207 C CA . ARG A 1 391 ? -7.020 -24.649 -5.935 1.00 89.25 391 ARG A CA 1
ATOM 3208 C C . ARG A 1 391 ? -7.867 -24.782 -4.665 1.00 89.25 391 ARG A C 1
ATOM 3210 O O . ARG A 1 391 ? -8.108 -25.906 -4.232 1.00 89.25 391 ARG A O 1
ATOM 3217 N N . TRP A 1 392 ? -8.352 -23.683 -4.083 1.00 91.50 392 TRP A N 1
ATOM 3218 C CA . TRP A 1 392 ? -9.246 -23.740 -2.916 1.00 91.50 392 TRP A CA 1
ATOM 3219 C C . TRP A 1 392 ? -10.546 -24.480 -3.215 1.00 91.50 392 TRP A C 1
ATOM 3221 O O . TRP A 1 392 ? -10.951 -25.336 -2.433 1.00 91.50 392 TRP A O 1
ATOM 3231 N N . ALA A 1 393 ? -11.163 -24.212 -4.367 1.00 88.19 393 ALA A N 1
ATOM 3232 C CA . ALA A 1 393 ? -12.382 -24.902 -4.778 1.00 88.19 393 ALA A CA 1
ATOM 3233 C C . ALA A 1 393 ? -12.163 -26.416 -4.957 1.00 88.19 393 ALA A C 1
ATOM 3235 O O . ALA A 1 393 ? -13.054 -27.209 -4.658 1.00 88.19 393 ALA A O 1
ATOM 3236 N N . GLU A 1 394 ? -10.992 -26.839 -5.441 1.00 87.88 394 GLU A N 1
ATOM 3237 C CA . GLU A 1 394 ? -10.628 -28.258 -5.546 1.00 87.88 394 GLU A CA 1
ATOM 3238 C C . GLU A 1 394 ? -10.357 -28.913 -4.187 1.00 87.88 394 GLU A C 1
ATOM 3240 O O . GLU A 1 394 ? -10.685 -30.085 -4.002 1.00 87.88 394 GLU A O 1
ATOM 3245 N N . GLN A 1 395 ? -9.747 -28.186 -3.248 1.00 84.56 395 GLN A N 1
ATOM 3246 C CA . GLN A 1 395 ? -9.478 -28.673 -1.895 1.00 84.56 395 GLN A CA 1
ATOM 3247 C C . GLN A 1 395 ? -10.768 -28.830 -1.090 1.00 84.56 395 GLN A C 1
ATOM 3249 O O . GLN A 1 395 ? -10.977 -29.883 -0.495 1.00 84.56 395 GLN A O 1
ATOM 3254 N N . ASP A 1 396 ? -11.649 -27.829 -1.111 1.00 76.31 396 ASP A N 1
ATOM 3255 C CA . ASP A 1 396 ? -12.883 -27.842 -0.319 1.00 76.31 396 ASP A CA 1
ATOM 3256 C C . ASP A 1 396 ? -13.866 -28.916 -0.842 1.00 76.31 396 ASP A C 1
ATOM 3258 O O . ASP A 1 396 ? -14.504 -29.600 -0.046 1.00 76.31 396 ASP A O 1
ATOM 3262 N N . LYS A 1 397 ? -13.876 -29.202 -2.156 1.00 72.88 397 LYS A N 1
ATOM 3263 C CA . LYS A 1 397 ? -14.614 -30.342 -2.748 1.00 72.88 397 LYS A CA 1
ATOM 3264 C C . LYS A 1 397 ? -14.109 -31.729 -2.340 1.00 72.88 397 LYS A C 1
ATOM 3266 O O . LYS A 1 397 ? -14.811 -32.705 -2.571 1.00 72.88 397 LYS A O 1
ATOM 3271 N N . LYS A 1 398 ? -12.878 -31.850 -1.833 1.00 59.19 398 LYS A N 1
ATOM 3272 C CA . LYS A 1 398 ? -12.316 -33.128 -1.350 1.00 59.19 398 LYS A CA 1
ATOM 3273 C C . LYS A 1 398 ? -12.614 -33.380 0.132 1.00 59.19 398 LYS A C 1
ATOM 3275 O O . LYS A 1 398 ? -12.257 -34.444 0.632 1.00 59.19 398 LYS A O 1
ATOM 3280 N N . VAL A 1 399 ? -13.168 -32.388 0.832 1.00 53.97 399 VAL A N 1
ATOM 3281 C CA . VAL A 1 399 ? -13.457 -32.432 2.275 1.00 53.97 399 VAL A CA 1
ATOM 3282 C C . VAL A 1 399 ? -14.948 -32.698 2.551 1.00 53.97 39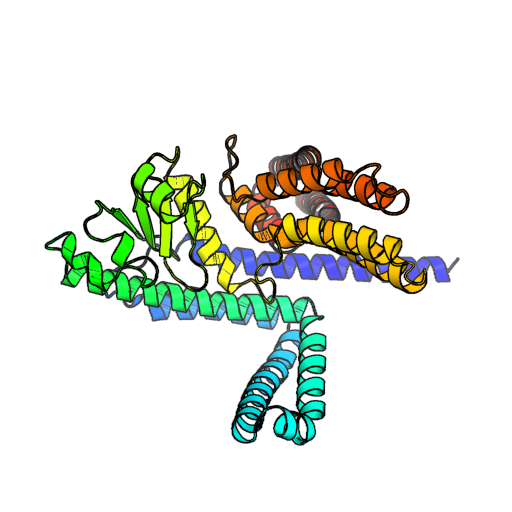9 VAL A C 1
ATOM 3284 O O . VAL A 1 399 ? -15.275 -33.127 3.657 1.00 53.97 399 VAL A O 1
ATOM 3287 N N . GLU A 1 400 ? -15.824 -32.497 1.558 1.00 44.66 400 GLU A N 1
ATOM 3288 C CA . GLU A 1 400 ? -17.205 -33.022 1.513 1.00 44.66 400 GLU A CA 1
ATOM 3289 C C . GLU A 1 400 ? -17.236 -34.491 1.073 1.00 44.66 400 GLU A C 1
ATOM 3291 O O . GLU A 1 400 ? -18.053 -35.249 1.650 1.00 44.66 400 GLU A O 1
#

Secondary structure (DSSP, 8-state):
-HHHHHHHHHHHHHHHHHHHHHHHHHHHHHHHHHHHHHPPPPPTT--THHHHHHHHHHHHHHHHHH-HHHHHHHHHHHHHHHHHHHHHHHHHHH-HHHHHHHHHHHHHHHHHHHHHHHH-HHHHHHHHHHHHHHHHHHHHHHHHHHHHHHHTTTT-GGGGGGGS-TTTHHHHTT---EEEE-SS-EEEEE-HHHHHHHHSS--SEEE-TTSSEEEEETT-TTHHHHHHHHHHHHHHTTT-SS--S---THHHHHHHHHHHHHHHTT--HHHHHHHHHHHHHHHHHHHHHTHHHHHHHHHT-S-S---TTSHHHHHHHHHHHHHHHTTS-TTTHHHHHHHHHHT-HHHHHHHHHHHHHHHHHH-GGGHHHHHHHHHHS-GGGHHHHHHHHHHHHHHHTTT-